Protein AF-R6HSV7-F1 (afdb_monomer_lite)

Secondary structure (DSSP, 8-state):
-HHHHHHHHHHHSHHHHHHTTTEEE--HHHHHHHHHS-EEEETTEEEEHHHHHHHHH-HHHHHHHHHHHTTSSS--EEE-EETTEE---B---HHHHHHHHHHHHHTTS----HHHHHHHHHHHHHTBHHHHHHHHTT-EEEEEETTEEEEEEHHHHHHHHTS-HHHHHHHHH-TT--EETTEEHHHHHHHHHHHHHHTTHHHHSB--HHHHHHHHHHHTTSSS--TTTTSS-S----GGGG----HHHHHHHHTT--TT--HHHHHHHHHHHHHHH-EE-HHHHHTTT-SHHHHGGG-HHHHTT--SSS-EE-HHHHHHHHHHHHHHTT--EEE--TTSSSTTTTS----EEEEETTEEEEE-TTSSSSSSHHHHHHTTPPPSSEEE--S-HHHHHHHHHHHHHHHHHHHHHTT---TTPPTT-PPPHHHHHHHHHTT-S--SPPPHHHHHHHHHHHHHHS---HHHHHHHHHHHHHHHS-TTTBTTTEEEEEEEESS-SSTT-S-EEEEEEEE-TT-TTT-GGG-EEEEEETTTEEEEE-HHHHHHHHHTTSEEESSTTSPPPTT--SSSS---

Structure (mmCIF, N/CA/C/O backbone):
data_AF-R6HSV7-F1
#
_entry.id   AF-R6HSV7-F1
#
loop_
_atom_site.group_PDB
_atom_site.id
_atom_site.type_symbol
_atom_site.label_atom_id
_atom_site.label_alt_id
_atom_site.label_comp_id
_atom_site.label_asym_id
_atom_site.label_entity_id
_atom_site.label_seq_id
_atom_site.pdbx_PDB_ins_code
_atom_site.Cartn_x
_atom_site.Cartn_y
_atom_site.Cartn_z
_atom_site.occupancy
_atom_site.B_iso_or_equiv
_atom_site.auth_seq_id
_atom_site.auth_comp_id
_atom_site.auth_asym_id
_atom_site.auth_atom_id
_atom_site.pdbx_PDB_model_num
ATOM 1 N N . MET A 1 1 ? -27.953 37.119 35.041 1.00 53.50 1 MET A N 1
ATOM 2 C CA . MET A 1 1 ? -28.378 37.854 33.824 1.00 53.50 1 MET A CA 1
ATOM 3 C C . MET A 1 1 ? -28.166 36.981 32.595 1.00 53.50 1 MET A C 1
ATOM 5 O O . MET A 1 1 ? -29.060 36.947 31.770 1.00 53.50 1 MET A O 1
ATOM 9 N N . GLU A 1 2 ? -27.063 36.226 32.520 1.00 59.91 2 GLU A N 1
ATOM 10 C CA . GLU A 1 2 ? -26.815 35.241 31.452 1.00 59.91 2 GLU A CA 1
ATOM 11 C C . GLU A 1 2 ? -27.769 34.031 31.477 1.00 59.91 2 GLU A C 1
ATOM 13 O O . GLU A 1 2 ? -28.268 33.665 30.421 1.00 59.91 2 GLU A O 1
ATOM 18 N N . ASP A 1 3 ? -28.125 33.481 32.648 1.00 61.03 3 ASP A N 1
ATOM 19 C CA . ASP A 1 3 ? -29.081 32.350 32.734 1.00 61.03 3 ASP A CA 1
ATOM 20 C C . ASP A 1 3 ? -30.449 32.680 32.108 1.00 61.03 3 ASP A C 1
ATOM 22 O O . ASP A 1 3 ? -31.030 31.881 31.379 1.00 61.03 3 ASP A O 1
ATOM 26 N N . LEU A 1 4 ? -30.913 33.920 32.310 1.00 60.91 4 LEU A N 1
ATOM 27 C CA . LEU A 1 4 ? -32.147 34.451 31.719 1.00 60.91 4 LEU A CA 1
ATOM 28 C C . LEU A 1 4 ? -32.065 34.592 30.189 1.00 60.91 4 LEU A C 1
ATOM 30 O O . LEU A 1 4 ? -33.101 34.586 29.534 1.00 60.91 4 LEU A O 1
ATOM 34 N N . ILE A 1 5 ? -30.864 34.736 29.620 1.00 76.12 5 ILE A N 1
ATOM 35 C CA . ILE A 1 5 ? -30.644 34.827 28.168 1.00 76.12 5 ILE A CA 1
ATOM 36 C C . ILE A 1 5 ? -30.623 33.422 27.554 1.00 76.12 5 ILE A C 1
ATOM 38 O O . ILE A 1 5 ? -31.232 33.208 26.511 1.00 76.12 5 ILE A O 1
ATOM 42 N N . ILE A 1 6 ? -30.004 32.448 28.230 1.00 82.94 6 ILE A N 1
ATOM 43 C CA . ILE A 1 6 ? -29.963 31.050 27.775 1.00 82.94 6 ILE A CA 1
ATOM 44 C C . ILE A 1 6 ? -31.374 30.453 27.723 1.00 82.94 6 ILE A C 1
ATOM 46 O O . ILE A 1 6 ? -31.746 29.860 26.712 1.00 82.94 6 ILE A O 1
ATOM 50 N N . GLU A 1 7 ? -32.183 30.638 28.771 1.00 83.25 7 GLU A N 1
ATOM 51 C CA . GLU A 1 7 ? -33.571 30.153 28.788 1.00 83.25 7 GLU A CA 1
ATOM 52 C C . GLU A 1 7 ? -34.409 30.782 27.663 1.00 83.25 7 GLU A C 1
ATOM 54 O O . GLU A 1 7 ? -35.127 30.072 26.956 1.00 83.25 7 GLU A O 1
ATOM 59 N N . GLN A 1 8 ? -34.255 32.091 27.428 1.00 84.75 8 GLN A N 1
ATOM 60 C CA . GLN A 1 8 ? -34.933 32.799 26.337 1.00 84.75 8 GLN A CA 1
ATOM 61 C C . GLN A 1 8 ? -34.505 32.298 24.955 1.00 84.75 8 GLN A C 1
ATOM 63 O O . GLN A 1 8 ? -35.352 32.121 24.078 1.00 84.75 8 GLN A O 1
ATOM 68 N N . ASP A 1 9 ? -33.213 32.042 24.746 1.00 85.25 9 ASP A N 1
ATOM 69 C CA . ASP A 1 9 ? -32.711 31.513 23.479 1.00 85.25 9 ASP A CA 1
ATOM 70 C C . ASP A 1 9 ? -33.193 30.075 23.236 1.00 85.25 9 ASP A C 1
ATOM 72 O O . ASP A 1 9 ? -33.617 29.744 22.127 1.00 85.25 9 ASP A O 1
ATOM 76 N N . ILE A 1 10 ? -33.224 29.228 24.268 1.00 87.56 10 ILE A N 1
ATOM 77 C CA . ILE A 1 10 ? -33.772 27.866 24.175 1.00 87.56 10 ILE A CA 1
ATOM 78 C C . ILE A 1 10 ? -35.279 27.893 23.867 1.00 87.56 10 ILE A C 1
ATOM 80 O O . ILE A 1 10 ? -35.779 27.070 23.096 1.00 87.56 10 ILE A O 1
ATOM 84 N N . GLU A 1 11 ? -36.033 28.833 24.442 1.00 87.12 11 GLU A N 1
ATOM 85 C CA . GLU A 1 11 ? -37.448 29.020 24.108 1.00 87.12 11 GLU A CA 1
ATOM 86 C C . GLU A 1 11 ? -37.657 29.516 22.677 1.00 87.12 11 GLU A C 1
ATOM 88 O O . GLU A 1 11 ? -38.576 29.052 21.997 1.00 87.12 11 GLU A O 1
ATOM 93 N N . LYS A 1 12 ? -36.787 30.416 22.213 1.00 89.38 12 LYS A N 1
ATOM 94 C CA . LYS A 1 12 ? -36.834 31.003 20.873 1.00 89.38 12 LYS A CA 1
ATOM 95 C C . LYS A 1 12 ? -36.460 30.010 19.770 1.00 89.38 12 LYS A C 1
ATOM 97 O O . LYS A 1 12 ? -37.025 30.095 18.679 1.00 89.38 12 LYS A O 1
ATOM 102 N N . TYR A 1 13 ? -35.547 29.074 20.035 1.00 89.62 13 TYR A N 1
ATOM 103 C CA . TYR A 1 13 ? -35.065 28.088 19.063 1.00 89.62 13 TYR A CA 1
ATOM 104 C C . TYR A 1 13 ? -35.378 26.651 19.528 1.00 89.62 13 TYR A C 1
ATOM 106 O O . TYR A 1 13 ? -34.577 26.035 20.231 1.00 89.62 13 TYR A O 1
ATOM 114 N N . PRO A 1 14 ? -36.515 26.056 19.108 1.00 86.44 14 PRO A N 1
ATOM 115 C CA . PRO A 1 14 ? -37.010 24.786 19.652 1.00 86.44 14 PRO A CA 1
ATOM 116 C C . PRO A 1 14 ? -36.047 23.598 19.558 1.00 86.44 14 PRO A C 1
ATOM 118 O O . PRO A 1 14 ? -36.074 22.727 20.420 1.00 86.44 14 PRO A O 1
ATOM 121 N N . TYR A 1 15 ? -35.177 23.552 18.546 1.00 90.56 15 TYR A N 1
ATOM 122 C CA . TYR A 1 15 ? -34.198 22.470 18.402 1.00 90.56 15 TYR A CA 1
ATOM 123 C C . TYR A 1 15 ? -33.124 22.493 19.512 1.00 90.56 15 TYR A C 1
ATOM 125 O O . TYR A 1 15 ? -32.584 21.445 19.865 1.00 90.56 15 TYR A O 1
ATOM 133 N N . LEU A 1 16 ? -32.864 23.657 20.128 1.00 91.69 16 LEU A N 1
ATOM 134 C CA . LEU A 1 16 ? -31.982 23.769 21.292 1.00 91.69 16 LEU A CA 1
ATOM 135 C C . LEU A 1 16 ? -32.571 23.066 22.524 1.00 91.69 16 LEU A C 1
ATOM 137 O O . LEU A 1 16 ? -31.808 22.588 23.356 1.00 91.69 16 LEU A O 1
ATOM 141 N N . LYS A 1 17 ? -33.904 22.923 22.628 1.00 90.44 17 LYS A N 1
ATOM 142 C CA . LYS A 1 17 ? -34.543 22.125 23.696 1.00 90.44 17 LYS A CA 1
ATOM 143 C C . LYS A 1 17 ? -34.211 20.643 23.577 1.00 90.44 17 LYS A C 1
ATOM 145 O O . LYS A 1 17 ? -34.032 19.972 24.588 1.00 90.44 17 LYS A O 1
ATOM 150 N N . GLU A 1 18 ? -34.121 20.137 22.350 1.00 90.00 18 GLU A N 1
ATOM 151 C CA . GLU A 1 18 ? -33.709 18.756 22.100 1.00 90.00 18 GLU A CA 1
ATOM 152 C C . GLU A 1 18 ? -32.220 18.566 22.408 1.00 90.00 18 GLU A C 1
ATOM 154 O O . GLU A 1 18 ? -31.864 17.623 23.110 1.00 90.00 18 GLU A O 1
ATOM 159 N N . LEU A 1 19 ? -31.366 19.511 21.996 1.00 91.75 19 LEU A N 1
ATOM 160 C CA . LEU A 1 19 ? -29.938 19.515 22.345 1.00 91.75 19 LEU A CA 1
ATOM 161 C C . LEU A 1 19 ? -29.702 19.604 23.857 1.00 91.75 19 LEU A C 1
ATOM 163 O O . LEU A 1 19 ? -28.811 18.937 24.380 1.00 91.75 19 LEU A O 1
ATOM 167 N N . ALA A 1 20 ? -30.520 20.376 24.576 1.00 92.19 20 ALA A N 1
ATOM 168 C CA . ALA A 1 20 ? -30.428 20.522 26.025 1.00 92.19 20 ALA A CA 1
ATOM 169 C C . ALA A 1 20 ? -30.616 19.192 26.770 1.00 92.19 20 ALA A C 1
ATOM 171 O O . ALA A 1 20 ? -30.255 19.104 27.932 1.00 92.19 20 ALA A O 1
ATOM 172 N N . LYS A 1 21 ? -31.128 18.125 26.140 1.00 92.31 21 LYS A N 1
ATOM 173 C CA . LYS A 1 21 ? -31.217 16.804 26.787 1.00 92.31 21 LYS A CA 1
ATOM 174 C C . LYS A 1 21 ? -29.846 16.201 27.097 1.00 92.31 21 LYS A C 1
ATOM 176 O O . LYS A 1 21 ? -29.739 15.421 28.040 1.00 92.31 21 LYS A O 1
ATOM 181 N N . TYR A 1 22 ? -28.821 16.557 26.324 1.00 94.00 22 TYR A N 1
ATOM 182 C CA . TYR A 1 22 ? -27.462 16.018 26.439 1.00 94.00 22 TYR A CA 1
ATOM 183 C C . TYR A 1 22 ? -26.358 17.088 26.456 1.00 94.00 22 TYR A C 1
ATOM 185 O O . TYR A 1 22 ? -25.169 16.767 26.552 1.00 94.00 22 TYR A O 1
ATOM 193 N N . THR A 1 23 ? -26.750 18.361 26.412 1.00 95.88 23 THR A N 1
ATOM 194 C CA . THR A 1 23 ? -25.847 19.510 26.382 1.00 95.88 23 THR A CA 1
ATOM 195 C C . THR A 1 23 ? -26.158 20.475 27.516 1.00 95.88 23 THR A C 1
ATOM 197 O O . THR A 1 23 ? -27.286 20.942 27.658 1.00 95.88 23 THR A O 1
ATOM 200 N N . ILE A 1 24 ? -25.132 20.840 28.282 1.00 96.12 24 ILE A N 1
ATOM 201 C CA . ILE A 1 24 ? -25.186 21.974 29.203 1.00 96.12 24 ILE A CA 1
ATOM 202 C C . ILE A 1 24 ? -24.847 23.240 28.413 1.00 96.12 24 ILE A C 1
ATOM 204 O O . ILE A 1 24 ? -23.731 23.392 27.906 1.00 96.12 24 ILE A O 1
ATOM 208 N N . PHE A 1 25 ? -25.812 24.153 28.328 1.00 94.94 25 PHE A N 1
ATOM 209 C CA . PHE A 1 25 ? -25.592 25.496 27.804 1.00 94.94 25 PHE A CA 1
ATOM 210 C C . PHE A 1 25 ? -25.081 26.415 28.918 1.00 94.94 25 PHE A C 1
ATOM 212 O O . PHE A 1 25 ? -25.680 26.493 29.987 1.00 94.94 25 PHE A O 1
ATOM 219 N N . THR A 1 26 ? -23.964 27.091 28.664 1.00 93.62 26 THR A N 1
ATOM 220 C CA . THR A 1 26 ? -23.301 28.034 29.578 1.00 93.62 26 THR A CA 1
ATOM 221 C C . THR A 1 26 ? -22.812 29.264 28.801 1.00 93.62 26 THR A C 1
ATOM 223 O O . THR A 1 26 ? -23.027 29.372 27.590 1.00 93.62 26 THR A O 1
ATOM 226 N N . SER A 1 27 ? -22.174 30.223 29.469 1.00 92.31 27 SER A N 1
ATOM 227 C CA . SER A 1 27 ? -21.660 31.427 28.814 1.00 92.31 27 SER A CA 1
ATOM 228 C C . SER A 1 27 ? -20.422 31.146 27.957 1.00 92.31 27 SER A C 1
ATOM 230 O O . SER A 1 27 ? -19.683 30.175 28.157 1.00 92.31 27 SER A O 1
ATOM 232 N N . LYS A 1 28 ? -20.162 32.021 26.979 1.00 92.75 28 LYS A N 1
ATOM 233 C CA . LYS A 1 28 ? -18.981 31.911 26.110 1.00 92.75 28 LYS A CA 1
ATOM 234 C C . LYS A 1 28 ? -17.679 31.914 26.916 1.00 92.75 28 LYS A C 1
ATOM 236 O O . LYS A 1 28 ? -16.806 31.088 26.659 1.00 92.75 28 LYS A O 1
ATOM 241 N N . GLU A 1 29 ? -17.571 32.808 27.897 1.00 92.38 29 GLU A N 1
ATOM 242 C CA . GLU A 1 29 ? -16.400 32.903 28.775 1.00 92.38 29 GLU A CA 1
ATOM 243 C C . GLU A 1 29 ? -16.167 31.606 29.552 1.00 92.38 29 GLU A C 1
ATOM 245 O O . GLU A 1 29 ? -15.028 31.194 29.772 1.00 92.38 29 GLU A O 1
ATOM 250 N N . ASP A 1 30 ? -17.246 30.944 29.963 1.00 92.38 30 ASP A N 1
ATOM 251 C CA . ASP A 1 30 ? -17.173 29.703 30.714 1.00 92.38 30 ASP A CA 1
ATOM 252 C C . ASP A 1 30 ? -16.649 28.539 29.860 1.00 92.38 30 ASP A C 1
ATOM 254 O O . ASP A 1 30 ? -15.728 27.826 30.265 1.00 92.38 30 ASP A O 1
ATOM 258 N N . VAL A 1 31 ? -17.136 28.402 28.624 1.00 94.25 31 VAL A N 1
ATOM 259 C CA . VAL A 1 31 ? -16.593 27.421 27.669 1.00 94.25 31 VAL A CA 1
ATOM 260 C C . VAL A 1 31 ? -15.129 27.715 27.335 1.00 94.25 31 VAL A C 1
ATOM 262 O O . VAL A 1 31 ? -14.319 26.791 27.235 1.00 94.25 31 VAL A O 1
ATOM 265 N N . GLU A 1 32 ? -14.757 28.985 27.178 1.00 92.75 32 GLU A N 1
ATOM 266 C CA . GLU A 1 32 ? -13.365 29.374 26.936 1.00 92.75 32 GLU A CA 1
ATOM 267 C C . GLU A 1 32 ? -12.457 29.016 28.119 1.00 92.75 32 GLU A C 1
ATOM 269 O O . GLU A 1 32 ? -11.356 28.513 27.891 1.00 92.75 32 GLU A O 1
ATOM 274 N N . LYS A 1 33 ? -12.920 29.155 29.370 1.00 93.12 33 LYS A N 1
ATOM 275 C CA . LYS A 1 33 ? -12.191 28.669 30.558 1.00 93.12 33 LYS A CA 1
ATOM 276 C C . LYS A 1 33 ? -11.998 27.157 30.525 1.00 93.12 33 LYS A C 1
ATOM 278 O O . LYS A 1 33 ? -10.885 26.683 30.745 1.00 93.12 33 LYS A O 1
ATOM 283 N N . LEU A 1 34 ? -13.043 26.398 30.187 1.00 94.06 34 LEU A N 1
ATOM 284 C CA . LEU A 1 34 ? -12.943 24.942 30.049 1.00 94.06 34 LEU A CA 1
ATOM 285 C C . LEU A 1 34 ? -11.940 24.543 28.957 1.00 94.06 34 LEU A C 1
ATOM 287 O O . LEU A 1 34 ? -11.192 23.584 29.135 1.00 94.06 34 LEU A O 1
ATOM 291 N N . LYS A 1 35 ? -11.887 25.272 27.837 1.00 90.56 35 LYS A N 1
ATOM 292 C CA . LYS A 1 35 ? -11.000 24.947 26.708 1.00 90.56 35 LYS A CA 1
ATOM 293 C C . LYS A 1 35 ? -9.568 25.439 26.867 1.00 90.56 35 LYS A C 1
ATOM 295 O O . LYS A 1 35 ? -8.675 24.782 26.335 1.00 90.56 35 LYS A O 1
ATOM 300 N N . ASN A 1 36 ? -9.345 26.571 27.524 1.00 90.69 36 ASN A N 1
ATOM 301 C CA . ASN A 1 36 ? -8.036 27.225 27.589 1.00 90.69 36 ASN A CA 1
ATOM 302 C C . ASN A 1 36 ? -7.332 27.039 28.939 1.00 90.69 36 ASN A C 1
ATOM 304 O O . ASN A 1 36 ? -6.160 27.386 29.048 1.00 90.69 36 ASN A O 1
ATOM 308 N N . GLY A 1 37 ? -8.026 26.501 29.947 1.00 88.12 37 GLY A N 1
ATOM 309 C CA . GLY A 1 37 ? -7.439 26.158 31.241 1.00 88.12 37 GLY A CA 1
ATOM 310 C C . GLY A 1 37 ? -6.488 24.960 31.191 1.00 88.12 37 GLY A C 1
ATOM 311 O O . GLY A 1 37 ? -6.229 24.391 30.125 1.00 88.12 37 GLY A O 1
ATOM 312 N N . ASP A 1 38 ? -5.991 24.572 32.368 1.00 93.62 38 ASP A N 1
ATOM 313 C CA . ASP A 1 38 ? -5.050 23.461 32.527 1.00 93.62 38 ASP A CA 1
ATOM 314 C C . ASP A 1 38 ? -5.614 22.150 31.973 1.00 93.62 38 ASP A C 1
ATOM 316 O O . ASP A 1 38 ? -6.802 21.829 32.124 1.00 93.62 38 ASP A O 1
ATOM 320 N N . LYS A 1 39 ? -4.734 21.371 31.339 1.00 95.06 39 LYS A N 1
ATOM 321 C CA . LYS A 1 39 ? -5.086 20.106 30.696 1.00 95.06 39 LYS A CA 1
ATOM 322 C C . LYS A 1 39 ? -4.161 18.990 31.124 1.00 95.06 39 LYS A C 1
ATOM 324 O O . LYS A 1 39 ? -2.976 19.204 31.364 1.00 95.06 39 LYS A O 1
ATOM 329 N N . ILE A 1 40 ? -4.712 17.790 31.116 1.00 94.81 40 ILE A N 1
ATOM 330 C CA . ILE A 1 40 ? -3.980 16.541 31.258 1.00 94.81 40 ILE A CA 1
ATOM 331 C C . ILE A 1 40 ? -4.047 15.766 29.942 1.00 94.81 40 ILE A C 1
ATOM 333 O O . ILE A 1 40 ? -5.093 15.733 29.297 1.00 94.81 40 ILE A O 1
ATOM 337 N N . ASN A 1 41 ? -2.938 15.156 29.525 1.00 93.06 41 ASN A N 1
ATOM 338 C CA . ASN A 1 41 ? -2.919 14.297 28.346 1.00 93.06 41 ASN A CA 1
ATOM 339 C C . ASN A 1 41 ? -3.222 12.847 28.748 1.00 93.06 41 ASN A C 1
ATOM 341 O O . ASN A 1 41 ? -2.482 12.270 29.541 1.00 93.06 41 ASN A O 1
ATOM 345 N N . ILE A 1 42 ? -4.296 12.276 28.204 1.00 90.50 42 ILE A N 1
ATOM 346 C CA . ILE A 1 42 ? -4.676 10.869 28.372 1.00 90.50 42 ILE A CA 1
ATOM 347 C C . ILE A 1 42 ? -4.908 10.283 26.988 1.00 90.50 42 ILE A C 1
ATOM 349 O O . ILE A 1 42 ? -5.728 10.805 26.238 1.00 90.50 42 ILE A O 1
ATOM 353 N N . ASP A 1 43 ? -4.190 9.213 26.645 1.00 83.25 43 ASP A N 1
ATOM 354 C CA . ASP A 1 43 ? -4.343 8.501 25.370 1.00 83.25 43 ASP A CA 1
ATOM 355 C C . ASP A 1 43 ? -4.320 9.453 24.143 1.00 83.25 43 ASP A C 1
ATOM 357 O O . ASP A 1 43 ? -5.120 9.333 23.217 1.00 83.25 43 ASP A O 1
ATOM 361 N N . ASN A 1 44 ? -3.391 10.426 24.144 1.00 85.38 44 ASN A N 1
ATOM 362 C CA . ASN A 1 44 ? -3.231 11.501 23.148 1.00 85.38 44 ASN A CA 1
ATOM 363 C C . ASN A 1 44 ? -4.374 12.534 23.073 1.00 85.38 44 ASN A C 1
ATOM 365 O O . ASN A 1 44 ? -4.410 13.344 22.145 1.00 85.38 44 ASN A O 1
ATOM 369 N N . GLN A 1 45 ? -5.275 12.567 24.054 1.00 90.69 45 GLN A N 1
ATOM 370 C CA . GLN A 1 45 ? -6.304 13.597 24.187 1.00 90.69 45 GLN A CA 1
ATOM 371 C C . GLN A 1 45 ? -5.966 14.560 25.326 1.00 90.69 45 GLN A C 1
ATOM 373 O O . GLN A 1 45 ? -5.681 14.144 26.445 1.00 90.69 45 GLN A O 1
ATOM 378 N N . ASN A 1 46 ? -6.024 15.867 25.053 1.00 93.69 46 ASN A N 1
ATOM 379 C CA . ASN A 1 46 ? -5.842 16.898 26.075 1.00 93.69 46 ASN A CA 1
ATOM 380 C C . ASN A 1 46 ? -7.182 17.188 26.762 1.00 93.69 46 ASN A C 1
ATOM 382 O O . ASN A 1 46 ? -8.031 17.887 26.206 1.00 93.69 46 ASN A O 1
ATOM 386 N N . VAL A 1 47 ? -7.347 16.665 27.972 1.00 95.94 47 VAL A N 1
ATOM 387 C CA . VAL A 1 47 ? -8.572 16.736 28.769 1.00 95.94 47 VAL A CA 1
ATOM 388 C C . VAL A 1 47 ? -8.514 17.917 29.731 1.00 95.94 47 VAL A C 1
ATOM 390 O O . VAL A 1 47 ? -7.543 18.086 30.463 1.00 95.94 47 VAL A O 1
ATOM 393 N N . SER A 1 48 ? -9.561 18.739 29.737 1.00 96.44 48 SER A N 1
ATOM 394 C CA . SER A 1 48 ? -9.692 19.902 30.624 1.00 96.44 48 SER A CA 1
ATOM 395 C C . SER A 1 48 ? -9.828 19.491 32.090 1.00 96.44 48 SER A C 1
ATOM 397 O O . SER A 1 48 ? -10.806 18.842 32.459 1.00 96.44 48 SER A O 1
ATOM 399 N N . ILE A 1 49 ? -8.896 19.925 32.942 1.00 95.81 49 ILE A N 1
ATOM 400 C CA . ILE A 1 49 ? -8.940 19.643 34.386 1.00 95.81 49 ILE A CA 1
ATOM 401 C C . ILE A 1 49 ? -10.165 20.306 35.031 1.00 95.81 49 ILE A C 1
ATOM 403 O O . ILE A 1 49 ? -10.807 19.716 35.898 1.00 95.81 49 ILE A O 1
ATOM 407 N N . GLU A 1 50 ? -10.525 21.512 34.589 1.00 95.75 50 GLU A N 1
ATOM 408 C CA . GLU A 1 50 ? -11.691 22.239 35.104 1.00 95.75 50 GLU A CA 1
ATOM 409 C C . GLU A 1 50 ? -13.004 21.512 34.781 1.00 95.75 50 GLU A C 1
ATOM 411 O O . GLU A 1 50 ? -13.870 21.380 35.644 1.00 95.75 50 GLU A O 1
ATOM 416 N N . PHE A 1 51 ? -13.136 20.960 33.572 1.00 96.62 51 PHE A N 1
ATOM 417 C CA . PHE A 1 51 ? -14.298 20.148 33.205 1.00 96.62 51 PHE A CA 1
ATOM 418 C C . PHE A 1 51 ? -14.453 18.921 34.118 1.00 96.62 51 PHE A C 1
ATOM 420 O O . PHE A 1 51 ? -15.547 18.647 34.612 1.00 96.62 51 PHE A O 1
ATOM 427 N N . LEU A 1 52 ? -13.350 18.217 34.390 1.00 96.88 52 LEU A N 1
ATOM 428 C CA . LEU A 1 52 ? -13.342 17.044 35.268 1.00 96.88 52 LEU A CA 1
ATOM 429 C C . LEU A 1 52 ? -13.707 17.405 36.713 1.00 96.88 52 LEU A C 1
ATOM 431 O O . LEU A 1 52 ? -14.490 16.696 37.343 1.00 96.88 52 LEU A O 1
ATOM 435 N N . LYS A 1 53 ? -13.195 18.531 37.227 1.00 95.19 53 LYS A N 1
ATOM 436 C CA . LYS A 1 53 ? -13.566 19.044 38.554 1.00 95.19 53 LYS A CA 1
ATOM 437 C C . LYS A 1 53 ? -15.064 19.322 38.641 1.00 95.19 53 LYS A C 1
ATOM 439 O O . LYS A 1 53 ? -15.691 18.915 39.614 1.00 95.19 53 LYS A O 1
ATOM 444 N N . ARG A 1 54 ? -15.650 19.939 37.609 1.00 95.88 54 ARG A N 1
ATOM 445 C CA . ARG A 1 54 ? -17.090 20.234 37.565 1.00 95.88 54 ARG A CA 1
ATOM 446 C C . ARG A 1 54 ? -17.962 18.994 37.558 1.00 95.88 54 ARG A C 1
ATOM 448 O O . ARG A 1 54 ? -18.962 18.978 38.264 1.00 95.88 54 ARG A O 1
ATOM 455 N N . ILE A 1 55 ? -17.565 17.940 36.846 1.00 97.19 55 ILE A N 1
ATOM 456 C CA . ILE A 1 55 ? -18.265 16.646 36.911 1.00 97.19 55 ILE A CA 1
ATOM 457 C C . ILE A 1 55 ? -18.385 16.146 38.356 1.00 97.19 55 ILE A C 1
ATOM 459 O O . ILE A 1 55 ? -19.405 15.568 38.721 1.00 97.19 55 ILE A O 1
ATOM 463 N N . LEU A 1 56 ? -17.363 16.362 39.187 1.00 96.94 56 LEU A N 1
ATOM 464 C CA . LEU A 1 56 ? -17.352 15.873 40.563 1.00 96.94 56 LEU A CA 1
ATOM 465 C C . LEU A 1 56 ? -17.982 16.853 41.558 1.00 96.94 56 LEU A C 1
ATOM 467 O O . LEU A 1 56 ? -18.635 16.408 42.499 1.00 96.94 56 LEU A O 1
ATOM 471 N N . ASN A 1 57 ? -17.831 18.166 41.372 1.00 95.75 57 ASN A N 1
ATOM 472 C CA . ASN A 1 57 ? -18.229 19.165 42.371 1.00 95.75 57 ASN A CA 1
ATOM 473 C C . ASN A 1 57 ? -19.529 19.928 42.051 1.00 95.75 57 ASN A C 1
ATOM 475 O O . ASN A 1 57 ? -20.077 20.566 42.946 1.00 95.75 57 ASN A O 1
ATOM 479 N N . ASN A 1 58 ? -20.054 19.841 40.824 1.00 96.56 58 ASN A N 1
ATOM 480 C CA . ASN A 1 58 ? -21.269 20.534 40.401 1.00 96.56 58 ASN A CA 1
ATOM 481 C C . ASN A 1 58 ? -22.400 19.533 40.116 1.00 96.56 58 ASN A C 1
ATOM 483 O O . ASN A 1 58 ? -22.250 18.628 39.298 1.00 96.56 58 ASN A O 1
ATOM 487 N N . ASP A 1 59 ? -23.544 19.718 40.779 1.00 96.62 59 ASP A N 1
ATOM 488 C CA . ASP A 1 59 ? -24.691 18.804 40.703 1.00 96.62 59 ASP A CA 1
ATOM 489 C C . ASP A 1 59 ? -25.230 18.648 39.277 1.00 96.62 59 ASP A C 1
ATOM 491 O O . ASP A 1 59 ? -25.498 17.531 38.841 1.00 96.62 59 ASP A O 1
ATOM 495 N N . LEU A 1 60 ? -25.331 19.745 38.519 1.00 95.69 60 LEU A N 1
ATOM 496 C CA . LEU A 1 60 ? -25.825 19.713 37.143 1.00 95.69 60 LEU A CA 1
ATOM 497 C C . LEU A 1 60 ? -24.886 18.904 36.240 1.00 95.69 60 LEU A C 1
ATOM 499 O O . LEU A 1 60 ? -25.337 18.033 35.502 1.00 95.69 60 LEU A O 1
ATOM 503 N N . TYR A 1 61 ? -23.578 19.155 36.325 1.00 97.62 61 TYR A N 1
ATOM 504 C CA . TYR A 1 61 ? -22.584 18.418 35.540 1.00 97.62 61 TYR A CA 1
ATOM 505 C C . TYR A 1 61 ? -22.559 16.936 35.914 1.00 97.62 61 TYR A C 1
ATOM 507 O O . TYR A 1 61 ? -22.488 16.087 35.026 1.00 97.62 61 TYR A O 1
ATOM 515 N N . PHE A 1 62 ? -22.645 16.623 37.210 1.00 98.12 62 PHE A N 1
ATOM 516 C CA . PHE A 1 62 ? -22.686 15.245 37.682 1.00 98.12 62 PHE A CA 1
ATOM 517 C C . PHE A 1 62 ? -23.907 14.492 37.144 1.00 98.12 62 PHE A C 1
ATOM 519 O O . PHE A 1 62 ? -23.761 13.363 36.687 1.00 98.12 62 PHE A O 1
ATOM 526 N N . GLU A 1 63 ? -25.095 15.101 37.146 1.00 97.25 63 GLU A N 1
ATOM 527 C CA . GLU A 1 63 ? -26.316 14.455 36.648 1.00 97.25 63 GLU A CA 1
ATOM 528 C C . GLU A 1 63 ? -26.259 14.166 35.141 1.00 97.25 63 GLU A C 1
ATOM 530 O O . GLU A 1 63 ? -26.650 13.081 34.707 1.00 97.25 63 GLU A O 1
ATOM 535 N N . TYR A 1 64 ? -25.725 15.087 34.329 1.00 97.94 64 TYR A N 1
ATOM 536 C CA . TYR A 1 64 ? -25.511 14.824 32.899 1.00 97.94 64 TYR A CA 1
ATOM 537 C C . TYR A 1 64 ? -24.457 13.741 32.675 1.00 97.94 64 TYR A C 1
ATOM 539 O O . TYR A 1 64 ? -24.677 12.832 31.874 1.00 97.94 64 TYR A O 1
ATOM 547 N N . ALA A 1 65 ? -23.342 13.795 33.408 1.00 97.88 65 ALA A N 1
ATOM 548 C CA . ALA A 1 65 ? -22.324 12.756 33.345 1.00 97.88 65 ALA A CA 1
ATOM 549 C C . ALA A 1 65 ? -22.909 11.393 33.738 1.00 97.88 65 ALA A C 1
ATOM 551 O O . ALA A 1 65 ? -22.687 10.412 33.041 1.00 97.88 65 ALA A O 1
ATOM 552 N N . LEU A 1 66 ? -23.716 11.320 34.797 1.00 97.44 66 LEU A N 1
ATOM 553 C CA . LEU A 1 66 ? -24.324 10.074 35.252 1.00 97.44 66 LEU A CA 1
ATOM 554 C C . LEU A 1 66 ? -25.294 9.492 34.217 1.00 97.44 66 LEU A C 1
ATOM 556 O O . LEU A 1 66 ? -25.231 8.294 33.953 1.00 97.44 66 LEU A O 1
ATOM 560 N N . LYS A 1 67 ? -26.148 10.325 33.609 1.00 96.88 67 LYS A N 1
ATOM 561 C CA . LYS A 1 67 ? -27.032 9.911 32.506 1.00 96.88 67 LYS A CA 1
ATOM 562 C C . LYS A 1 67 ? -26.235 9.382 31.320 1.00 96.88 67 LYS A C 1
ATOM 564 O O . LYS A 1 67 ? -26.552 8.324 30.790 1.00 96.88 67 LYS A O 1
ATOM 569 N N . TYR A 1 68 ? -25.173 10.088 30.933 1.00 97.38 68 TYR A N 1
ATOM 570 C CA . TYR A 1 68 ? -24.305 9.659 29.839 1.00 97.38 68 TYR A CA 1
ATOM 571 C C . TYR A 1 68 ? -23.655 8.310 30.147 1.00 97.38 68 TYR A C 1
ATOM 573 O O . TYR A 1 68 ? -23.725 7.382 29.345 1.00 97.38 68 TYR A O 1
ATOM 581 N N . PHE A 1 69 ? -23.095 8.159 31.345 1.00 96.69 69 PHE A N 1
ATOM 582 C CA . PHE A 1 69 ? -22.429 6.935 31.774 1.00 96.69 69 PHE A CA 1
ATOM 583 C C . PHE A 1 69 ? -23.369 5.729 31.877 1.00 96.69 69 PHE A C 1
ATOM 585 O O . PHE A 1 69 ? -22.937 4.620 31.586 1.00 96.69 69 PHE A O 1
ATOM 592 N N . LYS A 1 70 ? -24.641 5.943 32.228 1.00 93.50 70 LYS A N 1
ATOM 593 C CA . LYS A 1 70 ? -25.684 4.905 32.238 1.00 93.50 70 LYS A CA 1
ATOM 594 C C . LYS A 1 70 ? -26.276 4.586 30.863 1.00 93.50 70 LYS A C 1
ATOM 596 O O . LYS A 1 70 ? -27.066 3.658 30.760 1.00 93.50 70 LYS A O 1
ATOM 601 N N . GLY A 1 71 ? -25.937 5.361 29.832 1.00 91.31 71 GLY A N 1
ATOM 602 C CA . GLY A 1 71 ? -26.518 5.213 28.496 1.00 91.31 71 GLY A CA 1
ATOM 603 C C . GLY A 1 71 ? -27.898 5.859 28.325 1.00 91.31 71 GLY A C 1
ATOM 604 O O . GLY A 1 71 ? -28.512 5.689 27.277 1.00 91.31 71 GLY A O 1
ATOM 605 N N . ASP A 1 72 ? -28.374 6.647 29.298 1.00 93.81 72 ASP A N 1
ATOM 606 C CA . ASP A 1 72 ? -29.640 7.395 29.190 1.00 93.81 72 ASP A CA 1
ATOM 607 C C . ASP A 1 72 ? -29.564 8.488 28.104 1.00 93.81 72 ASP A C 1
ATOM 609 O O . ASP A 1 72 ? -30.576 8.895 27.532 1.00 93.81 72 ASP A O 1
ATOM 613 N N . ILE A 1 73 ? -28.351 8.981 27.835 1.00 94.44 73 ILE A N 1
ATOM 614 C CA . ILE A 1 73 ? -28.013 9.890 26.735 1.00 94.44 73 ILE A CA 1
ATOM 615 C C . ILE A 1 73 ? -26.744 9.389 26.039 1.00 94.44 73 ILE A C 1
ATOM 617 O O . ILE A 1 73 ? -25.865 8.808 26.672 1.00 94.44 73 ILE A O 1
ATOM 621 N N . ASN A 1 74 ? -26.631 9.633 24.735 1.00 89.94 74 ASN A N 1
ATOM 622 C CA . ASN A 1 74 ? -25.533 9.136 23.896 1.00 89.94 74 ASN A CA 1
ATOM 623 C C . ASN A 1 74 ? -24.258 9.996 23.947 1.00 89.94 74 ASN A C 1
ATOM 625 O O . ASN A 1 74 ? -23.198 9.556 23.513 1.00 89.94 74 ASN A O 1
ATOM 629 N N . THR A 1 75 ? -24.342 11.225 24.452 1.00 93.62 75 THR A N 1
ATOM 630 C CA . THR A 1 75 ? -23.208 12.147 24.568 1.00 93.62 75 THR A CA 1
ATOM 631 C C . THR A 1 75 ? -23.397 13.050 25.781 1.00 93.62 75 THR A C 1
ATOM 633 O O . THR A 1 75 ? -24.516 13.261 26.234 1.00 93.62 75 THR A O 1
ATOM 636 N N . PHE A 1 76 ? -22.308 13.633 26.280 1.00 96.62 76 PHE A N 1
ATOM 637 C CA . PHE A 1 76 ? -22.349 14.715 27.261 1.00 96.62 76 PHE A CA 1
ATOM 638 C C . PHE A 1 76 ? -21.491 15.883 26.777 1.00 96.62 76 PHE A C 1
ATOM 640 O O . PHE A 1 76 ? -20.287 15.725 26.567 1.00 96.62 76 PHE A O 1
ATOM 647 N N . GLN A 1 77 ? -22.118 17.042 26.566 1.00 96.06 77 GLN A N 1
ATOM 648 C CA . GLN A 1 77 ? -21.470 18.207 25.964 1.00 96.06 77 GLN A CA 1
ATOM 649 C C . GLN A 1 77 ? -21.684 19.475 26.790 1.00 96.06 77 GLN A C 1
ATOM 651 O O . GLN A 1 77 ? -22.704 19.640 27.457 1.00 96.06 77 GLN A O 1
ATOM 656 N N . VAL A 1 78 ? -20.728 20.400 26.708 1.00 97.12 78 VAL A N 1
ATOM 657 C CA . VAL A 1 78 ? -20.851 21.760 27.250 1.00 97.12 78 VAL A CA 1
ATOM 658 C C . VAL A 1 78 ? -20.542 22.760 26.144 1.00 97.12 78 VAL A C 1
ATOM 660 O O . VAL A 1 78 ? -19.493 22.667 25.498 1.00 97.12 78 VAL A O 1
ATOM 663 N N . THR A 1 79 ? -21.450 23.707 25.914 1.00 95.94 79 THR A N 1
ATOM 664 C CA . THR A 1 79 ? -21.309 24.743 24.880 1.00 95.94 79 THR A CA 1
ATOM 665 C C . THR A 1 79 ? -22.029 26.038 25.273 1.00 95.94 79 THR A C 1
ATOM 667 O O . THR A 1 79 ? -22.656 26.111 26.326 1.00 95.94 79 THR A O 1
ATOM 670 N N . TYR A 1 80 ? -21.933 27.064 24.431 1.00 94.00 80 TYR A N 1
ATOM 671 C CA . TYR A 1 80 ? -22.685 28.314 24.545 1.00 94.00 80 TYR A CA 1
ATOM 672 C C . TYR A 1 80 ? -23.556 28.527 23.307 1.00 94.00 80 TYR A C 1
ATOM 674 O O . TYR A 1 80 ? -23.287 27.950 22.253 1.00 94.00 80 TYR A O 1
ATOM 682 N N . ILE A 1 81 ? -24.584 29.366 23.426 1.00 92.81 81 ILE A N 1
ATOM 683 C CA . ILE A 1 81 ? -25.459 29.734 22.307 1.00 92.81 81 ILE A CA 1
ATOM 684 C C . ILE A 1 81 ? -24.937 31.028 21.675 1.00 92.81 81 ILE A C 1
ATOM 686 O O . ILE A 1 81 ? -24.608 31.985 22.377 1.00 92.81 81 ILE A O 1
ATOM 690 N N . ILE A 1 82 ? -24.851 31.073 20.346 1.00 90.25 82 ILE A N 1
ATOM 691 C CA . ILE A 1 82 ? -24.513 32.275 19.583 1.00 90.25 82 ILE A CA 1
ATOM 692 C C . ILE A 1 82 ? -25.453 32.416 18.392 1.00 90.25 82 ILE A C 1
ATOM 694 O O . ILE A 1 82 ? -25.480 31.575 17.505 1.00 90.25 82 ILE A O 1
ATOM 698 N N . ASN A 1 83 ? -26.237 33.497 18.369 1.00 86.19 83 ASN A N 1
ATOM 699 C CA . ASN A 1 83 ? -27.180 33.810 17.287 1.00 86.19 83 ASN A CA 1
ATOM 700 C C . ASN A 1 83 ? -28.159 32.671 16.941 1.00 86.19 83 ASN A C 1
ATOM 702 O O . ASN A 1 83 ? -28.579 32.549 15.794 1.00 86.19 83 ASN A O 1
ATOM 706 N N . GLY A 1 84 ? -28.549 31.866 17.934 1.00 84.69 84 GLY A N 1
ATOM 707 C CA . GLY A 1 84 ? -29.404 30.703 17.712 1.00 84.69 84 GLY A CA 1
ATOM 708 C C . GLY A 1 84 ? -28.695 29.524 17.062 1.00 84.69 84 GLY A C 1
ATOM 709 O O . GLY A 1 84 ? -29.363 28.782 16.363 1.00 84.69 84 GLY A O 1
ATOM 710 N N . ASP A 1 85 ? -27.382 29.387 17.270 1.00 88.94 85 ASP A N 1
ATOM 711 C CA . ASP A 1 85 ? -26.565 28.207 16.971 1.00 88.94 85 ASP A CA 1
ATOM 712 C C . ASP A 1 85 ? -25.640 27.870 18.161 1.00 88.94 85 ASP A C 1
ATOM 714 O O . ASP A 1 85 ? -25.570 28.619 19.140 1.00 88.94 85 ASP A O 1
ATOM 718 N N . THR A 1 86 ? -24.939 26.738 18.106 1.00 91.44 86 THR A N 1
ATOM 719 C CA . THR A 1 86 ? -23.964 26.307 19.116 1.00 91.44 86 THR A CA 1
ATOM 720 C C . THR A 1 86 ? -22.569 26.863 18.839 1.00 91.44 86 THR A C 1
ATOM 722 O O . THR A 1 86 ? -22.102 26.913 17.703 1.00 91.44 86 THR A O 1
ATOM 725 N N . GLY A 1 87 ? -21.889 27.290 19.898 1.00 92.19 87 GLY A N 1
ATOM 726 C CA . GLY A 1 87 ? -20.512 27.753 19.847 1.00 92.19 87 GLY A CA 1
ATOM 727 C C . GLY A 1 87 ? -19.492 26.615 19.904 1.00 92.19 87 GLY A C 1
ATOM 728 O O . GLY A 1 87 ? -19.711 25.484 19.479 1.00 92.19 87 GLY A O 1
ATOM 729 N N . SER A 1 88 ? -18.324 26.912 20.477 1.00 91.44 88 SER A N 1
ATOM 730 C CA . SER A 1 88 ? -17.330 25.874 20.768 1.00 91.44 88 SER A CA 1
ATOM 731 C C . SER A 1 88 ? -17.875 24.832 21.747 1.00 91.44 88 SER A C 1
ATOM 733 O O . SER A 1 88 ? -18.628 25.164 22.658 1.00 91.44 88 SER A O 1
ATOM 735 N N . LEU A 1 89 ? -17.429 23.588 21.593 1.00 92.94 89 LEU A N 1
ATOM 736 C CA . LEU A 1 89 ? -17.893 22.442 22.372 1.00 92.94 89 LEU A CA 1
ATOM 737 C C . LEU A 1 89 ? -16.763 21.792 23.180 1.00 92.94 89 LEU A C 1
ATOM 739 O O . LEU A 1 89 ? -15.608 21.760 22.742 1.00 92.94 89 LEU A O 1
ATOM 743 N N . VAL A 1 90 ? -17.120 21.287 24.361 1.00 95.62 90 VAL A N 1
ATOM 744 C CA . VAL A 1 90 ? -16.278 20.466 25.242 1.00 95.62 90 VAL A CA 1
ATOM 745 C C . VAL A 1 90 ? -17.017 19.163 25.524 1.00 95.62 90 VAL A C 1
ATOM 747 O O . VAL A 1 90 ? -18.132 19.191 26.038 1.00 95.62 90 VAL A O 1
ATOM 750 N N . HIS A 1 91 ? -16.404 18.034 25.176 1.00 94.75 91 HIS A N 1
ATOM 751 C CA . HIS A 1 91 ? -16.904 16.689 25.456 1.00 94.75 91 HIS A CA 1
ATOM 752 C C . HIS A 1 91 ? -15.732 15.703 25.469 1.00 94.75 91 HIS A C 1
ATOM 754 O O . HIS A 1 91 ? -14.712 15.951 24.825 1.00 94.75 91 HIS A O 1
ATOM 760 N N . TYR A 1 92 ? -15.887 14.592 26.187 1.00 95.31 92 TYR A N 1
ATOM 761 C CA . TYR A 1 92 ? -14.902 13.510 26.253 1.00 95.31 92 TYR A CA 1
ATOM 762 C C . TYR A 1 92 ? -15.619 12.166 26.405 1.00 95.31 92 TYR A C 1
ATOM 764 O O . TYR A 1 92 ? -16.738 12.114 26.918 1.00 95.31 92 TYR A O 1
ATOM 772 N N . LYS A 1 93 ? -14.957 11.084 25.991 1.00 94.62 93 LYS A N 1
ATOM 773 C CA . LYS A 1 93 ? -15.453 9.710 26.148 1.00 94.62 93 LYS A CA 1
ATOM 774 C C . LYS A 1 93 ? -15.417 9.266 27.613 1.00 94.62 93 LYS A C 1
ATOM 776 O O . LYS A 1 93 ? -14.603 9.762 28.400 1.00 94.62 93 LYS A O 1
ATOM 781 N N . LYS A 1 94 ? -16.279 8.314 27.981 1.00 95.62 94 LYS A N 1
ATOM 782 C CA . LYS A 1 94 ? -16.469 7.859 29.371 1.00 95.62 94 LYS A CA 1
ATOM 783 C C . LYS A 1 94 ? -15.169 7.365 30.007 1.00 95.62 94 LYS A C 1
ATOM 785 O O . LYS A 1 94 ? -14.792 7.839 31.080 1.00 95.62 94 LYS A O 1
ATOM 790 N N . ASN A 1 95 ? -14.451 6.469 29.325 1.00 94.00 95 ASN A N 1
ATOM 791 C CA . ASN A 1 95 ? -13.187 5.925 29.823 1.00 94.00 95 ASN A CA 1
ATOM 792 C C . ASN A 1 95 ? -12.131 7.030 30.012 1.00 94.00 95 ASN A C 1
ATOM 794 O O . ASN A 1 95 ? -11.465 7.093 31.045 1.00 94.00 95 ASN A O 1
ATOM 798 N N . THR A 1 96 ? -12.034 7.961 29.058 1.00 95.12 96 THR A N 1
ATOM 799 C CA . THR A 1 96 ? -11.113 9.105 29.126 1.00 95.12 96 THR A CA 1
ATOM 800 C C . THR A 1 96 ? -11.376 9.976 30.354 1.00 95.12 96 THR A C 1
ATOM 802 O O . THR A 1 96 ? -10.427 10.365 31.033 1.00 95.12 96 THR A O 1
ATOM 805 N N . ILE A 1 97 ? -12.646 10.246 30.677 1.00 96.81 97 ILE A N 1
ATOM 806 C CA . ILE A 1 97 ? -13.030 11.011 31.874 1.00 96.81 97 ILE A CA 1
ATOM 807 C C . ILE A 1 97 ? -12.534 10.310 33.144 1.00 96.81 97 ILE A C 1
ATOM 809 O O . ILE A 1 97 ? -11.892 10.950 33.978 1.00 96.81 97 ILE A O 1
ATOM 813 N N . ILE A 1 98 ? -12.792 9.005 33.288 1.00 97.12 98 ILE A N 1
ATOM 814 C CA . ILE A 1 98 ? -12.390 8.259 34.489 1.00 97.12 98 ILE A CA 1
ATOM 815 C C . ILE A 1 98 ? -10.870 8.181 34.612 1.00 97.12 98 ILE A C 1
ATOM 817 O O . ILE A 1 98 ? -10.337 8.572 35.649 1.00 97.12 98 ILE A O 1
ATOM 821 N N . LYS A 1 99 ? -10.165 7.762 33.554 1.00 95.00 99 LYS A N 1
ATOM 822 C CA . LYS A 1 99 ? -8.695 7.686 33.542 1.00 95.00 99 LYS A CA 1
ATOM 823 C C . LYS A 1 99 ? -8.048 9.023 33.890 1.00 95.00 99 LYS A C 1
ATOM 825 O O . LYS A 1 99 ? -7.086 9.060 34.655 1.00 95.00 99 LYS A O 1
ATOM 830 N N . ALA A 1 100 ? -8.576 10.125 33.353 1.00 96.56 100 ALA A N 1
ATOM 831 C CA . ALA A 1 100 ? -8.058 11.455 33.639 1.00 96.56 100 ALA A CA 1
ATOM 832 C C . ALA A 1 100 ? -8.233 11.827 35.117 1.00 96.56 100 ALA A C 1
ATOM 834 O O . ALA A 1 100 ? -7.278 12.279 35.747 1.00 96.56 100 ALA A O 1
ATOM 835 N N . ILE A 1 101 ? -9.419 11.597 35.691 1.00 97.06 101 ILE A N 1
ATOM 836 C CA . ILE A 1 101 ? -9.666 11.854 37.116 1.00 97.06 101 ILE A CA 1
ATOM 837 C C . ILE A 1 101 ? -8.756 10.978 37.984 1.00 97.06 101 ILE A C 1
ATOM 839 O O . ILE A 1 101 ? -8.092 11.497 38.877 1.00 97.06 101 ILE A O 1
ATOM 843 N N . GLU A 1 102 ? -8.672 9.674 37.717 1.00 95.06 102 GLU A N 1
ATOM 844 C CA . GLU A 1 102 ? -7.833 8.750 38.491 1.00 95.06 102 GLU A CA 1
ATOM 845 C C . GLU A 1 102 ? -6.345 9.121 38.421 1.00 95.06 102 GLU A C 1
ATOM 847 O O . GLU A 1 102 ? -5.643 9.083 39.436 1.00 95.06 102 GLU A O 1
ATOM 852 N N . HIS A 1 103 ? -5.861 9.567 37.259 1.00 95.56 103 HIS A N 1
ATOM 853 C CA . HIS A 1 103 ? -4.502 10.085 37.130 1.00 95.56 103 HIS A CA 1
ATOM 854 C C . HIS A 1 103 ? -4.286 11.339 37.988 1.00 95.56 103 HIS A C 1
ATOM 856 O O . HIS A 1 103 ? -3.296 11.433 38.714 1.00 95.56 103 HIS A O 1
ATOM 862 N N . LEU A 1 104 ? -5.209 12.303 37.953 1.00 95.31 104 LEU A N 1
ATOM 863 C CA . LEU A 1 104 ? -5.112 13.524 38.760 1.00 95.31 104 LEU A CA 1
ATOM 864 C C . LEU A 1 104 ? -5.126 13.222 40.267 1.00 95.31 104 LEU A C 1
ATOM 866 O O . LEU A 1 104 ? -4.394 13.860 41.023 1.00 95.31 104 LEU A O 1
ATOM 870 N N . VAL A 1 105 ? -5.920 12.237 40.699 1.00 95.00 105 VAL A N 1
ATOM 871 C CA . VAL A 1 105 ? -5.966 11.790 42.101 1.00 95.00 105 VAL A CA 1
ATOM 872 C C . VAL A 1 105 ? -4.656 11.111 42.491 1.00 95.00 105 VAL A C 1
ATOM 874 O O . VAL A 1 105 ? -4.044 11.473 43.493 1.00 95.00 105 VAL A O 1
ATOM 877 N N . SER A 1 106 ? -4.193 10.145 41.692 1.00 93.88 106 SER A N 1
ATOM 878 C CA . SER A 1 106 ? -2.971 9.381 41.987 1.00 93.88 106 SER A CA 1
ATOM 879 C C . SER A 1 106 ? -1.699 10.236 41.960 1.00 93.88 106 SER A C 1
ATOM 881 O O . SER A 1 106 ? -0.779 9.993 42.737 1.00 93.88 106 SER A O 1
ATOM 883 N N . SER A 1 107 ? -1.661 11.273 41.120 1.00 93.06 107 SER A N 1
ATOM 884 C CA . SER A 1 107 ? -0.564 12.248 41.065 1.00 93.06 107 SER A CA 1
ATOM 885 C C . SER A 1 107 ? -0.652 13.346 42.134 1.00 93.06 107 SER A C 1
ATOM 887 O O . SER A 1 107 ? 0.239 14.191 42.211 1.00 93.06 107 SER A O 1
ATOM 889 N N . GLY A 1 108 ? -1.707 13.361 42.959 1.00 90.06 108 GLY A N 1
ATOM 890 C CA . GLY A 1 108 ? -1.917 14.367 44.003 1.00 90.06 108 GLY A CA 1
ATOM 891 C C . GLY A 1 108 ? -2.286 15.762 43.483 1.00 90.06 108 GLY A C 1
ATOM 892 O O . GLY A 1 108 ? -2.258 16.721 44.251 1.00 90.06 108 GLY A O 1
ATOM 893 N N . GLN A 1 109 ? -2.633 15.897 42.199 1.00 89.56 109 GLN A N 1
ATOM 894 C CA . GLN A 1 109 ? -3.052 17.170 41.599 1.00 89.56 109 GLN A CA 1
ATOM 895 C C . GLN A 1 109 ? -4.476 17.574 42.006 1.00 89.56 109 GLN A C 1
ATOM 897 O O . GLN A 1 109 ? -4.805 18.762 42.010 1.00 89.56 109 GLN A O 1
ATOM 902 N N . ILE A 1 110 ? -5.320 16.601 42.364 1.00 91.25 110 ILE A N 1
ATOM 903 C CA . ILE A 1 110 ? -6.613 16.834 43.015 1.00 91.25 110 ILE A CA 1
ATOM 904 C C . ILE A 1 110 ? -6.746 15.935 44.245 1.00 91.25 110 ILE A C 1
ATOM 906 O O . ILE A 1 110 ? -6.304 14.788 44.243 1.00 91.25 110 ILE A O 1
ATOM 910 N N . ILE A 1 111 ? -7.382 16.455 45.293 1.00 92.31 111 ILE A N 1
ATOM 911 C CA . ILE A 1 111 ? -7.720 15.704 46.504 1.00 92.31 111 ILE A CA 1
ATOM 912 C C . ILE A 1 111 ? -9.238 15.696 46.594 1.00 92.31 111 ILE A C 1
ATOM 914 O O . ILE A 1 111 ? -9.844 16.760 46.700 1.00 92.31 111 ILE A O 1
ATOM 918 N N . LEU A 1 112 ? -9.835 14.507 46.519 1.00 94.38 112 LEU A N 1
ATOM 919 C CA . LEU A 1 112 ? -11.286 14.358 46.539 1.00 94.38 112 LEU A CA 1
ATOM 920 C C . LEU A 1 112 ? -11.803 14.336 47.975 1.00 94.38 112 LEU A C 1
ATOM 922 O O . LEU A 1 112 ? -11.267 13.634 48.835 1.00 94.38 112 LEU A O 1
ATOM 926 N N . ASN A 1 113 ? -12.880 15.073 48.224 1.00 95.38 113 ASN A N 1
ATOM 927 C CA . ASN A 1 113 ? -13.671 14.896 49.434 1.00 95.38 113 ASN A CA 1
ATOM 928 C C . ASN A 1 113 ? -14.560 13.638 49.333 1.00 95.38 113 ASN A C 1
ATOM 930 O O . ASN A 1 113 ? -14.634 12.983 48.293 1.00 95.38 113 ASN A O 1
ATOM 934 N N . GLN A 1 114 ? -15.264 13.297 50.416 1.00 95.88 114 GLN A N 1
ATOM 935 C CA . GLN A 1 114 ? -16.102 12.094 50.457 1.00 95.88 114 GLN A CA 1
ATOM 936 C C . GLN A 1 114 ? -17.186 12.073 49.361 1.00 95.88 114 GLN A C 1
ATOM 938 O O . GLN A 1 114 ? -17.384 11.042 48.723 1.00 95.88 114 GLN A O 1
ATOM 943 N N . VAL A 1 115 ? -17.858 13.201 49.108 1.00 96.06 115 VAL A N 1
ATOM 944 C CA . VAL A 1 115 ? -18.924 13.301 48.096 1.00 96.06 115 VAL A CA 1
ATOM 945 C C . VAL A 1 115 ? -18.351 13.132 46.690 1.00 96.06 115 VAL A C 1
ATOM 947 O O . VAL A 1 115 ? -18.897 12.387 45.879 1.00 96.06 115 VAL A O 1
ATOM 950 N N . GLU A 1 116 ? -17.226 13.782 46.400 1.00 96.75 116 GLU A N 1
ATOM 951 C CA . GLU A 1 116 ? -16.533 13.668 45.113 1.00 96.75 116 GLU A CA 1
ATOM 952 C C . GLU A 1 116 ? -16.026 12.240 44.874 1.00 96.75 116 GLU A C 1
ATOM 954 O O . GLU A 1 116 ? -16.145 11.715 43.766 1.00 96.75 116 GLU A O 1
ATOM 959 N N . GLN A 1 117 ? -15.535 11.573 45.922 1.00 96.75 117 GLN A N 1
ATOM 960 C CA . GLN A 1 117 ? -15.120 10.175 45.858 1.00 96.75 117 GLN A CA 1
ATOM 961 C C . GLN A 1 117 ? -16.307 9.241 45.580 1.00 96.75 117 GLN A C 1
ATOM 963 O O . GLN A 1 117 ? -16.200 8.327 44.760 1.00 96.75 117 GLN A O 1
ATOM 968 N N . GLU A 1 118 ? -17.453 9.467 46.226 1.00 97.00 118 GLU A N 1
ATOM 969 C CA . GLU A 1 118 ? -18.683 8.713 45.967 1.00 97.00 118 GLU A CA 1
ATOM 970 C C . GLU A 1 118 ? -19.182 8.919 44.530 1.00 97.00 118 GLU A C 1
ATOM 972 O O . GLU A 1 118 ? -19.581 7.954 43.872 1.00 97.00 118 GLU A O 1
ATOM 977 N N . ARG A 1 119 ? -19.116 10.152 44.014 1.00 97.75 119 ARG A N 1
ATOM 978 C CA . ARG A 1 119 ? -19.464 10.482 42.624 1.00 97.75 119 ARG A CA 1
ATOM 979 C C . ARG A 1 119 ? -18.562 9.775 41.622 1.00 97.75 119 ARG A C 1
ATOM 981 O O . ARG A 1 119 ? -19.076 9.122 40.714 1.00 97.75 119 ARG A O 1
ATOM 988 N N . LEU A 1 120 ? -17.245 9.834 41.820 1.00 97.50 120 LEU A N 1
ATOM 989 C CA . LEU A 1 120 ? -16.285 9.114 40.984 1.00 97.50 120 LEU A CA 1
ATOM 990 C C . LEU A 1 120 ? -16.566 7.608 40.990 1.00 97.50 120 LEU A C 1
ATOM 992 O O . LEU A 1 120 ? -16.648 6.995 39.928 1.00 97.50 120 LEU A O 1
ATOM 996 N N . ASN A 1 121 ? -16.782 7.017 42.168 1.00 96.81 121 ASN A N 1
ATOM 997 C CA . ASN A 1 121 ? -17.075 5.590 42.289 1.00 96.81 121 ASN A CA 1
ATOM 998 C C . ASN A 1 121 ? -18.364 5.201 41.547 1.00 96.81 121 ASN A C 1
ATOM 1000 O O . ASN A 1 121 ? -18.405 4.148 40.915 1.00 96.81 121 ASN A O 1
ATOM 1004 N N . ARG A 1 122 ? -19.408 6.042 41.580 1.00 97.12 122 ARG A N 1
ATOM 1005 C CA . ARG A 1 122 ? -20.652 5.798 40.829 1.00 97.12 122 ARG A CA 1
ATOM 1006 C C . ARG A 1 122 ? -20.415 5.773 39.320 1.00 97.12 122 ARG A C 1
ATOM 1008 O O . ARG A 1 122 ? -20.832 4.812 38.683 1.00 97.12 122 ARG A O 1
ATOM 1015 N N . LEU A 1 123 ? -19.725 6.780 38.779 1.00 97.69 123 LEU A N 1
ATOM 1016 C CA . LEU A 1 123 ? -19.405 6.857 37.347 1.00 97.69 123 LEU A CA 1
ATOM 1017 C C . LEU A 1 123 ? -18.485 5.705 36.917 1.00 97.69 123 LEU A C 1
ATOM 1019 O O . LEU A 1 123 ? -18.720 5.043 35.912 1.00 97.69 123 LEU A O 1
ATOM 1023 N N . ARG A 1 124 ? -17.459 5.399 37.713 1.00 96.88 124 ARG A N 1
ATOM 1024 C CA . ARG A 1 124 ? -16.550 4.279 37.451 1.00 96.88 124 ARG A CA 1
ATOM 1025 C C . ARG A 1 124 ? -17.294 2.943 37.408 1.00 96.88 124 ARG A C 1
ATOM 1027 O O . ARG A 1 124 ? -17.057 2.133 36.516 1.00 96.88 124 ARG A O 1
ATOM 1034 N N . ASN A 1 125 ? -18.193 2.704 38.362 1.00 95.81 125 ASN A N 1
ATOM 1035 C CA . ASN A 1 125 ? -18.923 1.442 38.448 1.00 95.81 125 ASN A CA 1
ATOM 1036 C C . ASN A 1 125 ? -19.873 1.235 37.263 1.00 95.81 125 ASN A C 1
ATOM 1038 O O . ASN A 1 125 ? -19.985 0.098 36.807 1.00 95.81 125 ASN A O 1
ATOM 1042 N N . SER A 1 126 ? -20.494 2.298 36.736 1.00 95.69 126 SER A N 1
ATOM 1043 C CA . SER A 1 126 ? -21.414 2.208 35.589 1.00 95.69 126 SER A CA 1
ATOM 1044 C C . SER A 1 126 ? -20.747 1.834 34.268 1.00 95.69 126 SER A C 1
ATOM 1046 O O . SER A 1 126 ? -21.443 1.411 33.363 1.00 95.69 126 SER A O 1
ATOM 1048 N N . ILE A 1 127 ? -19.422 1.951 34.155 1.00 95.75 127 ILE A N 1
ATOM 1049 C CA . ILE A 1 127 ? -18.674 1.539 32.954 1.00 95.75 127 ILE A CA 1
ATOM 1050 C C . ILE A 1 127 ? -17.651 0.442 33.256 1.00 95.75 127 ILE A C 1
ATOM 1052 O O . ILE A 1 127 ? -16.700 0.227 32.507 1.00 95.75 127 ILE A O 1
ATOM 1056 N N . SER A 1 128 ? -17.782 -0.220 34.404 1.00 95.75 128 SER A N 1
ATOM 1057 C CA . SER A 1 128 ? -16.832 -1.249 34.817 1.00 95.75 128 SER A CA 1
ATOM 1058 C C . SER A 1 128 ? -16.878 -2.463 33.888 1.00 95.75 128 SER A C 1
ATOM 1060 O O . SER A 1 128 ? -17.911 -2.769 33.297 1.00 95.75 128 SER A O 1
ATOM 1062 N N . PHE A 1 129 ? -15.783 -3.226 33.836 1.00 95.06 129 PHE A N 1
ATOM 1063 C CA . PHE A 1 129 ? -15.743 -4.488 33.094 1.00 95.06 129 PHE A CA 1
ATOM 1064 C C . PHE A 1 129 ? -16.865 -5.461 33.490 1.00 95.06 129 PHE A C 1
ATOM 1066 O O . PHE A 1 129 ? -17.342 -6.236 32.671 1.00 95.06 129 PHE A O 1
ATOM 1073 N N . LYS A 1 130 ? -17.322 -5.407 34.746 1.00 94.38 130 LYS A N 1
ATOM 1074 C CA . LYS A 1 130 ? -18.463 -6.202 35.198 1.00 94.38 130 LYS A CA 1
ATOM 1075 C C . LYS A 1 130 ? -19.757 -5.801 34.479 1.00 94.38 130 LYS A C 1
ATOM 1077 O O . LYS A 1 130 ? -20.478 -6.689 34.046 1.00 94.38 130 LYS A O 1
ATOM 1082 N N . ILE A 1 131 ? -20.025 -4.500 34.344 1.00 93.38 131 ILE A N 1
ATOM 1083 C CA . ILE A 1 131 ? -21.197 -4.002 33.606 1.00 93.38 131 ILE A CA 1
ATOM 1084 C C . ILE A 1 131 ? -21.103 -4.399 32.133 1.00 93.38 131 ILE A C 1
ATOM 1086 O O . ILE A 1 131 ? -22.054 -4.954 31.602 1.00 93.38 131 ILE A O 1
ATOM 1090 N N . PHE A 1 132 ? -19.927 -4.235 31.521 1.00 92.62 132 PHE A N 1
ATOM 1091 C CA . PHE A 1 132 ? -19.665 -4.700 30.155 1.00 92.62 132 PHE A CA 1
ATOM 1092 C C . PHE A 1 132 ? -20.030 -6.184 29.953 1.00 92.62 132 PHE A C 1
ATOM 1094 O O . PHE A 1 132 ? -20.705 -6.533 28.988 1.00 92.62 132 PHE A O 1
ATOM 1101 N N . LEU A 1 133 ? -19.626 -7.063 30.880 1.00 92.44 133 LEU A N 1
ATOM 1102 C CA . LEU A 1 133 ? -19.994 -8.482 30.831 1.00 92.44 133 LEU A CA 1
ATOM 1103 C C . LEU A 1 133 ? -21.501 -8.700 31.016 1.00 92.44 133 LEU A C 1
ATOM 1105 O O . LEU A 1 133 ? -22.083 -9.534 30.333 1.00 92.44 133 LEU A O 1
ATOM 1109 N N . GLU A 1 134 ? -22.137 -7.993 31.950 1.00 90.44 134 GLU A N 1
ATOM 1110 C CA . GLU A 1 134 ? -23.569 -8.147 32.230 1.00 90.44 134 GLU A CA 1
ATOM 1111 C C . GLU A 1 134 ? -24.447 -7.719 31.048 1.00 90.44 134 GLU A C 1
ATOM 1113 O O . GLU A 1 134 ? -25.446 -8.388 30.783 1.00 90.44 134 GLU A O 1
ATOM 1118 N N . GLU A 1 135 ? -24.058 -6.659 30.337 1.00 87.75 135 GLU A N 1
ATOM 1119 C CA . GLU A 1 135 ? -24.804 -6.105 29.204 1.00 87.75 135 GLU A CA 1
ATOM 1120 C C . GLU A 1 135 ? -24.690 -6.957 27.936 1.00 87.75 135 GLU A C 1
ATOM 1122 O O . GLU A 1 135 ? -25.664 -7.054 27.199 1.00 87.75 135 GLU A O 1
ATOM 1127 N N . LEU A 1 136 ? -23.540 -7.597 27.693 1.00 85.50 136 LEU A N 1
ATOM 1128 C CA . LEU A 1 136 ? -23.225 -8.191 26.384 1.00 85.50 136 LEU A CA 1
ATOM 1129 C C . LEU A 1 136 ? -23.081 -9.722 26.393 1.00 85.50 136 LEU A C 1
ATOM 1131 O O . LEU A 1 136 ? -22.846 -10.328 25.349 1.00 85.50 136 LEU A O 1
ATOM 1135 N N . LYS A 1 137 ? -23.205 -10.385 27.551 1.00 74.81 137 LYS A N 1
ATOM 1136 C CA . LYS A 1 137 ? -22.981 -11.843 27.684 1.00 74.81 137 LYS A CA 1
ATOM 1137 C C . LYS A 1 137 ? -23.902 -12.724 26.825 1.00 74.81 137 LYS A C 1
ATOM 1139 O O . LYS A 1 137 ? -23.496 -13.828 26.486 1.00 74.81 137 LYS A O 1
ATOM 1144 N N . GLU A 1 138 ? -25.127 -12.289 26.514 1.00 79.00 138 GLU A N 1
ATOM 1145 C CA . GLU A 1 138 ? -26.106 -13.102 25.758 1.00 79.00 138 GLU A CA 1
ATOM 1146 C C . GLU A 1 138 ? -26.172 -12.716 24.273 1.00 79.00 138 GLU A C 1
ATOM 1148 O O . GLU A 1 138 ? -26.921 -13.321 23.503 1.00 79.00 138 GLU A O 1
ATOM 1153 N N . ASP A 1 139 ? -25.369 -11.735 23.863 1.00 91.06 139 ASP A N 1
ATOM 1154 C CA . ASP A 1 139 ? -25.408 -11.194 22.516 1.00 91.06 139 ASP A CA 1
ATOM 1155 C C . ASP A 1 139 ? -24.582 -12.021 21.530 1.00 91.06 139 ASP A C 1
ATOM 1157 O O . ASP A 1 139 ? -23.608 -12.707 21.864 1.00 91.06 139 ASP A O 1
ATOM 1161 N N . ASN A 1 140 ? -24.963 -11.903 20.260 1.00 94.88 140 ASN A N 1
ATOM 1162 C CA . ASN A 1 140 ? -24.175 -12.375 19.132 1.00 94.88 140 ASN A CA 1
ATOM 1163 C C . ASN A 1 140 ? -23.698 -11.177 18.316 1.00 94.88 140 ASN A C 1
ATOM 1165 O O . ASN A 1 140 ? -24.480 -10.282 17.994 1.00 94.88 140 ASN A O 1
ATOM 1169 N N . TYR A 1 141 ? -22.424 -11.192 17.938 1.00 96.12 141 TYR A N 1
ATOM 1170 C CA . TYR A 1 141 ? -21.869 -10.238 16.995 1.00 96.12 141 TYR A CA 1
ATOM 1171 C C . TYR A 1 141 ? -22.009 -10.784 15.574 1.00 96.12 141 TYR A C 1
ATOM 1173 O O . TYR A 1 141 ? -21.447 -11.832 15.241 1.00 96.12 141 TYR A O 1
ATOM 1181 N N . ASN A 1 142 ? -22.778 -10.067 14.755 1.00 96.62 142 ASN A N 1
ATOM 1182 C CA . ASN A 1 142 ? -22.994 -10.396 13.352 1.00 96.62 142 ASN A CA 1
ATOM 1183 C C . ASN A 1 142 ? -22.025 -9.603 12.476 1.00 96.62 142 ASN A C 1
ATOM 1185 O O . ASN A 1 142 ? -21.956 -8.379 12.593 1.00 96.62 142 ASN A O 1
ATOM 1189 N N . ILE A 1 143 ? -21.293 -10.287 11.600 1.00 97.31 143 ILE A N 1
ATOM 1190 C CA . ILE A 1 143 ? -20.313 -9.659 10.713 1.00 97.31 143 ILE A CA 1
ATOM 1191 C C . ILE A 1 143 ? -20.176 -10.424 9.395 1.00 97.31 143 ILE A C 1
ATOM 1193 O O . ILE A 1 143 ? -20.068 -11.650 9.382 1.00 97.31 143 ILE A O 1
ATOM 1197 N N . ASN A 1 144 ? -20.091 -9.682 8.290 1.00 96.69 144 ASN A N 1
ATOM 1198 C CA . ASN A 1 144 ? -19.745 -10.221 6.981 1.00 96.69 144 ASN A CA 1
ATOM 1199 C C . ASN A 1 144 ? -18.220 -10.209 6.772 1.00 96.69 144 ASN A C 1
ATOM 1201 O O . ASN A 1 144 ? -17.562 -9.166 6.879 1.00 96.69 144 ASN A O 1
ATOM 1205 N N . ILE A 1 145 ? -17.654 -11.380 6.483 1.00 96.56 145 ILE A N 1
ATOM 1206 C CA . ILE A 1 145 ? -16.228 -11.574 6.224 1.00 96.56 145 ILE A CA 1
ATOM 1207 C C . ILE A 1 145 ? -16.067 -12.345 4.915 1.00 96.56 145 ILE A C 1
ATOM 1209 O O . ILE A 1 145 ? -16.460 -13.505 4.810 1.00 96.56 145 ILE A O 1
ATOM 1213 N N . ASP A 1 146 ? -15.466 -11.690 3.925 1.00 92.88 146 ASP A N 1
ATOM 1214 C CA . ASP A 1 146 ? -15.251 -12.182 2.565 1.00 92.88 146 ASP A CA 1
ATOM 1215 C C . ASP A 1 146 ? -16.542 -12.752 1.937 1.00 92.88 146 ASP A C 1
ATOM 1217 O O . ASP A 1 146 ? -16.537 -13.811 1.312 1.00 92.88 146 ASP A O 1
ATOM 1221 N N . GLY A 1 147 ? -17.676 -12.070 2.145 1.00 92.00 147 GLY A N 1
ATOM 1222 C CA . GLY A 1 147 ? -18.992 -12.477 1.640 1.00 92.00 147 GLY A CA 1
ATOM 1223 C C . GLY A 1 147 ? -19.713 -13.525 2.495 1.00 92.00 147 GLY A C 1
ATOM 1224 O O . GLY A 1 147 ? -20.856 -13.865 2.195 1.00 92.00 147 GLY A O 1
ATOM 1225 N N . THR A 1 148 ? -19.082 -14.034 3.558 1.00 95.19 148 THR A N 1
ATOM 1226 C CA . THR A 1 148 ? -19.686 -15.003 4.483 1.00 95.19 148 THR A CA 1
ATOM 1227 C C . THR A 1 148 ? -20.205 -14.294 5.729 1.00 95.19 148 THR A C 1
ATOM 1229 O O . THR A 1 148 ? -19.453 -13.600 6.410 1.00 95.19 148 THR A O 1
ATOM 1232 N N . GLU A 1 149 ? -21.481 -14.495 6.051 1.00 96.81 149 GLU A N 1
ATOM 1233 C CA . GLU A 1 149 ? -22.087 -13.992 7.288 1.00 96.81 149 GLU A CA 1
ATOM 1234 C C . GLU A 1 149 ? -21.716 -14.887 8.476 1.00 96.81 149 GLU A C 1
ATOM 1236 O O . GLU A 1 149 ? -21.949 -1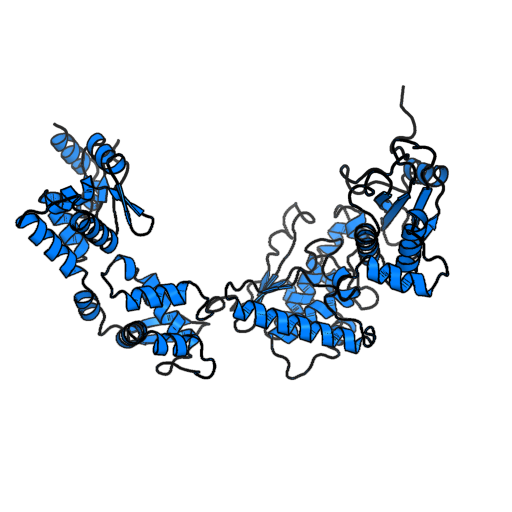6.098 8.460 1.00 96.81 149 GLU A O 1
ATOM 1241 N N . TYR A 1 150 ? -21.164 -14.280 9.523 1.00 96.81 150 TYR A N 1
ATOM 1242 C CA . TYR A 1 150 ? -20.852 -14.928 10.791 1.00 96.81 150 TYR A CA 1
ATOM 1243 C C . TYR A 1 150 ? -21.728 -14.359 11.901 1.00 96.81 150 TYR A C 1
ATOM 1245 O O . TYR A 1 150 ? -21.924 -13.151 11.977 1.00 96.81 150 TYR A O 1
ATOM 1253 N N . SER A 1 151 ? -22.189 -15.233 12.796 1.00 96.62 151 SER A N 1
ATOM 1254 C CA . SER A 1 151 ? -22.845 -14.877 14.058 1.00 96.62 151 SER A CA 1
ATOM 1255 C C . SER A 1 151 ? -22.042 -15.507 15.190 1.00 96.62 151 SER A C 1
ATOM 1257 O O . SER A 1 151 ? -22.116 -16.720 15.395 1.00 96.62 151 SER A O 1
ATOM 1259 N N . ILE A 1 152 ? -21.242 -14.703 15.890 1.00 96.81 152 ILE A N 1
ATOM 1260 C CA . ILE A 1 152 ? -20.309 -15.185 16.916 1.00 96.81 152 ILE A CA 1
ATOM 1261 C C . ILE A 1 152 ? -20.808 -14.756 18.299 1.00 96.81 152 ILE A C 1
ATOM 1263 O O . ILE A 1 152 ? -20.998 -13.556 18.510 1.00 96.81 152 ILE A O 1
ATOM 1267 N N . PRO A 1 153 ? -20.971 -15.683 19.262 1.00 96.50 153 PRO A N 1
ATOM 1268 C CA . PRO A 1 153 ? -21.319 -15.319 20.629 1.00 96.50 153 PRO A CA 1
ATOM 1269 C C . PRO A 1 153 ? -20.280 -14.369 21.227 1.00 96.50 153 PRO A C 1
ATOM 1271 O O . PRO A 1 153 ? -19.079 -14.661 21.225 1.00 96.50 153 PRO A O 1
ATOM 1274 N N . VAL A 1 154 ? -20.733 -13.242 21.774 1.00 96.12 154 VAL A N 1
ATOM 1275 C CA . VAL A 1 154 ? -19.842 -12.214 22.332 1.00 96.12 154 VAL A CA 1
ATOM 1276 C C . VAL A 1 154 ? -19.017 -12.766 23.499 1.00 96.12 154 VAL A C 1
ATOM 1278 O O . VAL A 1 154 ? -17.838 -12.439 23.631 1.00 96.12 154 VAL A O 1
ATOM 1281 N N . GLU A 1 155 ? -19.572 -13.697 24.279 1.00 94.56 155 GLU A N 1
ATOM 1282 C CA . GLU A 1 155 ? -18.844 -14.414 25.333 1.00 94.56 155 GLU A CA 1
ATOM 1283 C C . GLU A 1 155 ? -17.565 -15.095 24.813 1.00 94.56 155 GLU A C 1
ATOM 1285 O O . GLU A 1 155 ? -16.527 -15.061 25.480 1.00 94.56 155 GLU A O 1
ATOM 1290 N N . GLN A 1 156 ? -17.591 -15.662 23.602 1.00 95.75 156 GLN A N 1
ATOM 1291 C CA . GLN A 1 156 ? -16.413 -16.293 23.000 1.00 95.75 156 GLN A CA 1
ATOM 1292 C C . GLN A 1 156 ? -15.357 -15.262 22.601 1.00 95.75 156 GLN A C 1
ATOM 1294 O O . GLN A 1 156 ? -14.165 -15.496 22.806 1.00 95.75 156 GLN A O 1
ATOM 1299 N N . ILE A 1 157 ? -15.786 -14.119 22.058 1.00 97.00 157 ILE A N 1
ATOM 1300 C CA . ILE A 1 157 ? -14.899 -13.002 21.709 1.00 97.00 157 ILE A CA 1
ATOM 1301 C C . ILE A 1 157 ? -14.208 -12.476 22.970 1.00 97.00 157 ILE A C 1
ATOM 1303 O O . ILE A 1 157 ? -12.988 -12.317 22.993 1.00 97.00 157 ILE A O 1
ATOM 1307 N N . ILE A 1 158 ? -14.970 -12.247 24.041 1.00 95.56 158 ILE A N 1
ATOM 1308 C CA . ILE A 1 158 ? -14.433 -11.746 25.307 1.00 95.56 158 ILE A CA 1
ATOM 1309 C C . ILE A 1 158 ? -13.473 -12.769 25.922 1.00 95.56 158 ILE A C 1
ATOM 1311 O O . ILE A 1 158 ? -12.353 -12.407 26.282 1.00 95.56 158 ILE A O 1
ATOM 1315 N N . SER A 1 159 ? -13.865 -14.045 25.966 1.00 95.31 159 SER A N 1
ATOM 1316 C CA . SER A 1 159 ? -13.028 -15.130 26.494 1.00 95.31 159 SER A CA 1
ATOM 1317 C C . SER A 1 159 ? -11.693 -15.229 25.756 1.00 95.31 159 SER A C 1
ATOM 1319 O O . SER A 1 159 ? -10.648 -15.367 26.388 1.00 95.31 159 SER A O 1
ATOM 1321 N N . PHE A 1 160 ? -11.708 -15.091 24.426 1.00 97.56 160 PHE A N 1
ATOM 1322 C CA . PHE A 1 160 ? -10.498 -15.046 23.607 1.00 97.56 160 PHE A CA 1
ATOM 1323 C C . PHE A 1 160 ? -9.588 -13.867 23.981 1.00 97.56 160 PHE A C 1
ATOM 1325 O O . PHE A 1 160 ? -8.385 -14.042 24.170 1.00 97.56 160 PHE A O 1
ATOM 1332 N N . MET A 1 161 ? -10.154 -12.673 24.153 1.00 97.38 161 MET A N 1
ATOM 1333 C CA . MET A 1 161 ? -9.384 -11.475 24.502 1.00 97.38 161 MET A CA 1
ATOM 1334 C C . MET A 1 161 ? -8.840 -11.494 25.938 1.00 97.38 161 MET A C 1
ATOM 1336 O O . MET A 1 161 ? -7.944 -10.714 26.262 1.00 97.38 161 MET A O 1
ATOM 1340 N N . GLN A 1 162 ? -9.351 -12.376 26.798 1.00 96.81 162 GLN A N 1
ATOM 1341 C CA . GLN A 1 162 ? -8.890 -12.571 28.175 1.00 96.81 162 GLN A CA 1
ATOM 1342 C C . GLN A 1 162 ? -7.843 -13.680 28.338 1.00 96.81 162 GLN A C 1
ATOM 1344 O O . GLN A 1 162 ? -7.340 -13.868 29.448 1.00 96.81 162 GLN A O 1
ATOM 1349 N N . LEU A 1 163 ? -7.525 -14.426 27.275 1.00 98.00 163 LEU A N 1
ATOM 1350 C CA . LEU A 1 163 ? -6.549 -15.514 27.340 1.00 98.00 163 LEU A CA 1
ATOM 1351 C C . LEU A 1 163 ? -5.195 -15.023 27.866 1.00 98.00 163 LEU A C 1
ATOM 1353 O O . LEU A 1 163 ? -4.822 -13.894 27.593 1.00 98.00 163 LEU A O 1
ATOM 1357 N N . PRO A 1 164 ? -4.406 -15.842 28.577 1.00 97.94 164 PRO A N 1
ATOM 1358 C CA . PRO A 1 164 ? -3.026 -15.485 28.900 1.00 97.94 164 PRO A CA 1
ATOM 1359 C C . PRO A 1 164 ? -2.212 -15.162 27.637 1.00 97.94 164 PRO A C 1
ATOM 1361 O O . PRO A 1 164 ? -2.403 -15.817 26.610 1.00 97.94 164 PRO A O 1
ATOM 1364 N N . ASN A 1 165 ? -1.267 -14.216 27.734 1.00 96.75 165 ASN A N 1
ATOM 1365 C CA . ASN A 1 165 ? -0.477 -13.721 26.594 1.00 96.75 165 ASN A CA 1
ATOM 1366 C C . ASN A 1 165 ? 0.086 -14.847 25.709 1.00 96.75 165 ASN A C 1
ATOM 1368 O O . ASN A 1 165 ? -0.099 -14.809 24.500 1.00 96.75 165 ASN A O 1
ATOM 1372 N N . ASP A 1 166 ? 0.698 -15.881 26.297 1.00 96.38 166 ASP A N 1
ATOM 1373 C CA . ASP A 1 166 ? 1.297 -16.990 25.536 1.00 96.38 166 ASP A CA 1
ATOM 1374 C C . ASP A 1 166 ? 0.261 -17.767 24.706 1.00 96.38 166 ASP A C 1
ATOM 1376 O O . ASP A 1 166 ? 0.531 -18.182 23.579 1.00 96.38 166 ASP A O 1
ATOM 1380 N N . GLN A 1 167 ? -0.947 -17.959 25.249 1.00 96.81 167 GLN A N 1
ATOM 1381 C CA . GLN A 1 167 ? -2.030 -18.654 24.550 1.00 96.81 167 GLN A CA 1
ATOM 1382 C C . GLN A 1 167 ? -2.601 -17.786 23.430 1.00 96.81 167 GLN A C 1
ATOM 1384 O O . GLN A 1 167 ? -2.804 -18.273 22.318 1.00 96.81 167 GLN A O 1
ATOM 1389 N N . PHE A 1 168 ? -2.820 -16.501 23.712 1.00 97.62 168 PHE A N 1
ATOM 1390 C CA . PHE A 1 168 ? -3.282 -15.528 22.729 1.00 97.62 168 PHE A CA 1
ATOM 1391 C C . PHE A 1 168 ? -2.290 -15.381 21.566 1.00 97.62 168 PHE A C 1
ATOM 1393 O O . PHE A 1 168 ? -2.680 -15.421 20.397 1.00 97.62 168 PHE A O 1
ATOM 1400 N N . ASP A 1 169 ? -0.998 -15.270 21.873 1.00 95.81 169 ASP A N 1
ATOM 1401 C CA . ASP A 1 169 ? 0.064 -15.110 20.881 1.00 95.81 169 ASP A CA 1
ATOM 1402 C C . ASP A 1 169 ? 0.231 -16.365 20.027 1.00 95.81 169 ASP A C 1
ATOM 1404 O O . ASP A 1 169 ? 0.375 -16.257 18.806 1.00 95.81 169 ASP A O 1
ATOM 1408 N N . ASN A 1 170 ? 0.123 -17.554 20.627 1.00 95.75 170 ASN A N 1
ATOM 1409 C CA . ASN A 1 170 ? 0.086 -18.806 19.877 1.00 95.75 170 ASN A CA 1
ATOM 1410 C C . ASN A 1 170 ? -1.125 -18.852 18.930 1.00 95.75 170 ASN A C 1
ATOM 1412 O O . ASN A 1 170 ? -0.959 -19.188 17.762 1.00 95.75 170 ASN A O 1
ATOM 1416 N N . LEU A 1 171 ? -2.320 -18.450 19.377 1.00 96.31 171 LEU A N 1
ATOM 1417 C CA . LEU A 1 171 ? -3.502 -18.389 18.507 1.00 96.31 171 LEU A CA 1
ATOM 1418 C C . LEU A 1 171 ? -3.356 -17.378 17.365 1.00 96.31 171 LEU A C 1
ATOM 1420 O O . LEU A 1 171 ? -3.870 -17.629 16.282 1.00 96.31 171 LEU A O 1
ATOM 1424 N N . CYS A 1 172 ? -2.654 -16.261 17.567 1.00 94.81 172 CYS A N 1
ATOM 1425 C CA . CYS A 1 172 ? -2.442 -15.267 16.512 1.00 94.81 172 CYS A CA 1
ATOM 1426 C C . CYS A 1 172 ? -1.379 -15.696 15.488 1.00 94.81 172 CYS A C 1
ATOM 1428 O O . CYS A 1 172 ? -1.542 -15.453 14.294 1.00 94.81 172 CYS A O 1
ATOM 1430 N N . SER A 1 173 ? -0.290 -16.322 15.943 1.00 90.44 173 SER A N 1
ATOM 1431 C CA . SER A 1 173 ? 0.906 -16.550 15.118 1.00 90.44 173 SER A CA 1
ATOM 1432 C C . SER A 1 173 ? 1.025 -17.967 14.549 1.00 90.44 173 SER A C 1
ATOM 1434 O O . SER A 1 173 ? 1.610 -18.152 13.482 1.00 90.44 173 SER A O 1
ATOM 1436 N N . ASN A 1 174 ? 0.446 -18.981 15.198 1.00 90.94 174 ASN A N 1
ATOM 1437 C CA . ASN A 1 174 ? 0.640 -20.380 14.817 1.00 90.94 174 ASN A CA 1
ATOM 1438 C C . ASN A 1 174 ? -0.252 -20.791 13.638 1.00 90.94 174 ASN A C 1
ATOM 1440 O O . ASN A 1 174 ? -1.455 -20.998 13.801 1.00 90.94 174 ASN A O 1
ATOM 1444 N N . VAL A 1 175 ? 0.351 -20.912 12.453 1.00 85.88 175 VAL A N 1
ATOM 1445 C CA . VAL A 1 175 ? -0.328 -21.233 11.183 1.00 85.88 175 VAL A CA 1
ATOM 1446 C C . VAL A 1 175 ? -0.956 -22.628 11.129 1.00 85.88 175 VAL A C 1
ATOM 1448 O O . VAL A 1 175 ? -1.820 -22.855 10.288 1.00 85.88 175 VAL A O 1
ATOM 1451 N N . GLU A 1 176 ? -0.580 -23.541 12.029 1.00 93.12 176 GLU A N 1
ATOM 1452 C CA . GLU A 1 176 ? -1.188 -24.877 12.120 1.00 93.12 176 GLU A CA 1
ATOM 1453 C C . GLU A 1 176 ? -2.605 -24.829 12.715 1.00 93.12 176 GLU A C 1
ATOM 1455 O O . GLU A 1 176 ? -3.400 -25.753 12.543 1.00 93.12 176 GLU A O 1
ATOM 1460 N N . ILE A 1 177 ? -2.949 -23.742 13.413 1.00 93.75 177 ILE A N 1
ATOM 1461 C CA . ILE A 1 177 ? -4.285 -23.537 13.969 1.00 93.75 177 ILE A CA 1
ATOM 1462 C C . ILE A 1 177 ? -5.188 -22.997 12.861 1.00 93.75 177 ILE A C 1
ATOM 1464 O O . ILE A 1 177 ? -5.102 -21.833 12.481 1.00 93.75 177 ILE A O 1
ATOM 1468 N N . GLN A 1 178 ? -6.070 -23.846 12.340 1.00 94.31 178 GLN A N 1
ATOM 1469 C CA . GLN A 1 178 ? -6.946 -23.472 11.225 1.00 94.31 178 GLN A CA 1
ATOM 1470 C C . GLN A 1 178 ? -8.227 -22.764 11.680 1.00 94.31 178 GLN A C 1
ATOM 1472 O O . GLN A 1 178 ? -8.742 -21.900 10.968 1.00 94.31 178 GLN A O 1
ATOM 1477 N N . GLU A 1 179 ? -8.731 -23.092 12.871 1.00 96.06 179 GLU A N 1
ATOM 1478 C CA . GLU A 1 179 ? -10.018 -22.610 13.375 1.00 96.06 179 GLU A CA 1
ATOM 1479 C C . GLU A 1 179 ? -9.965 -22.260 14.866 1.00 96.06 179 GLU A C 1
ATOM 1481 O O . GLU A 1 179 ? -9.232 -22.868 15.647 1.00 96.06 179 GLU A O 1
ATOM 1486 N N . ILE A 1 180 ? -10.793 -21.293 15.257 1.00 96.12 180 ILE A N 1
ATOM 1487 C CA . ILE A 1 180 ? -11.102 -20.922 16.636 1.00 96.12 180 ILE A CA 1
ATOM 1488 C C . ILE A 1 180 ? -12.623 -20.980 16.767 1.00 96.12 180 ILE A C 1
ATOM 1490 O O . ILE A 1 180 ? -13.337 -20.289 16.044 1.00 96.12 180 ILE A O 1
ATOM 1494 N N . ASN A 1 181 ? -13.124 -21.825 17.671 1.00 91.50 181 ASN A N 1
ATOM 1495 C CA . ASN A 1 181 ? -14.562 -22.008 17.914 1.00 91.50 181 ASN A CA 1
ATOM 1496 C C . ASN A 1 181 ? -15.384 -22.315 16.641 1.00 91.50 181 ASN A C 1
ATOM 1498 O O . ASN A 1 181 ? -16.501 -21.830 16.486 1.00 91.50 181 ASN A O 1
ATOM 1502 N N . GLY A 1 182 ? -14.830 -23.112 15.719 1.00 91.19 182 GLY A N 1
ATOM 1503 C CA . GLY A 1 182 ? -15.492 -23.484 14.460 1.00 91.19 182 GLY A CA 1
ATOM 1504 C C . GLY A 1 182 ? -15.533 -22.374 13.403 1.00 91.19 182 GLY A C 1
ATOM 1505 O O . GLY A 1 182 ? -16.200 -22.517 12.382 1.00 91.19 182 GLY A O 1
ATOM 1506 N N . VAL A 1 183 ? -14.832 -21.261 13.635 1.00 95.69 183 VAL A N 1
ATOM 1507 C CA . VAL A 1 183 ? -14.623 -20.185 12.662 1.00 95.69 183 VAL A CA 1
ATOM 1508 C C . VAL A 1 183 ? -13.159 -20.199 12.246 1.00 95.69 183 VAL A C 1
ATOM 1510 O O . VAL A 1 183 ? -12.276 -20.344 13.090 1.00 95.69 183 VAL A O 1
ATOM 1513 N N . LYS A 1 184 ? -12.878 -20.009 10.953 1.00 95.44 184 LYS A N 1
ATOM 1514 C CA . LYS A 1 184 ? -11.505 -19.866 10.449 1.00 95.44 184 LYS A CA 1
ATOM 1515 C C . LYS A 1 184 ? -10.724 -18.863 11.305 1.00 95.44 184 LYS A C 1
ATOM 1517 O O . LYS A 1 184 ? -11.217 -17.763 11.558 1.00 95.44 184 LYS A O 1
ATOM 1522 N N . ARG A 1 185 ? -9.514 -19.233 11.730 1.00 96.31 185 ARG A N 1
ATOM 1523 C CA . ARG A 1 185 ? -8.693 -18.493 12.701 1.00 96.31 185 ARG A CA 1
ATOM 1524 C C . ARG A 1 185 ? -8.636 -16.991 12.410 1.00 96.31 185 ARG A C 1
ATOM 1526 O O . ARG A 1 185 ? -8.960 -16.186 13.278 1.00 96.31 185 ARG A O 1
ATOM 1533 N N . GLU A 1 186 ? -8.254 -16.606 11.194 1.00 96.12 186 GLU A N 1
ATOM 1534 C CA . GLU A 1 186 ? -8.127 -15.197 10.805 1.00 96.12 186 GLU A CA 1
ATOM 1535 C C . GLU A 1 186 ? -9.473 -14.464 10.875 1.00 96.12 186 GLU A C 1
ATOM 1537 O O . GLU A 1 186 ? -9.531 -13.323 11.330 1.00 96.12 186 GLU A O 1
ATOM 1542 N N . ASN A 1 187 ? -10.561 -15.132 10.482 1.00 97.12 187 ASN A N 1
ATOM 1543 C CA . ASN A 1 187 ? -11.907 -14.563 10.476 1.00 97.12 187 ASN A CA 1
ATOM 1544 C C . ASN A 1 187 ? -12.414 -14.344 11.908 1.00 97.12 187 ASN A C 1
ATOM 1546 O O . ASN A 1 187 ? -12.983 -13.294 12.197 1.00 97.12 187 ASN A O 1
ATOM 1550 N N . PHE A 1 188 ? -12.154 -15.284 12.824 1.00 98.06 188 PHE A N 1
ATOM 1551 C CA . PHE A 1 188 ? -12.511 -15.127 14.236 1.00 98.06 188 PHE A CA 1
ATOM 1552 C C . PHE A 1 188 ? -11.758 -13.953 14.872 1.00 98.06 188 PHE A C 1
ATOM 1554 O O . PHE A 1 188 ? -12.364 -13.111 15.531 1.00 98.06 188 PHE A O 1
ATOM 1561 N N . ILE A 1 189 ? -10.444 -13.851 14.644 1.00 98.12 189 ILE A N 1
ATOM 1562 C CA . ILE A 1 189 ? -9.624 -12.774 15.222 1.00 98.12 189 ILE A CA 1
ATOM 1563 C C . ILE A 1 189 ? -10.010 -11.412 14.620 1.00 98.12 189 ILE A C 1
ATOM 1565 O O . ILE A 1 189 ? -10.069 -10.412 15.338 1.00 98.12 189 ILE A O 1
ATOM 1569 N N . TYR A 1 190 ? -10.337 -11.366 13.326 1.00 98.19 190 TYR A N 1
ATOM 1570 C CA . TYR A 1 190 ? -10.882 -10.174 12.674 1.00 98.19 190 TYR A CA 1
ATOM 1571 C C . TYR A 1 190 ? -12.228 -9.749 13.267 1.00 98.19 190 TYR A C 1
ATOM 1573 O O . TYR A 1 190 ? -12.410 -8.570 13.573 1.00 98.19 190 TYR A O 1
ATOM 1581 N N . ALA A 1 191 ? -13.143 -10.697 13.488 1.00 98.12 191 ALA A N 1
ATOM 1582 C CA . ALA A 1 191 ? -14.423 -10.431 14.134 1.00 98.12 191 ALA A CA 1
ATOM 1583 C C . ALA A 1 191 ? -14.239 -9.922 15.568 1.00 98.12 191 ALA A C 1
ATOM 1585 O O . ALA A 1 191 ? -14.841 -8.918 15.938 1.00 98.12 191 ALA A O 1
ATOM 1586 N N . ALA A 1 192 ? -13.355 -10.550 16.350 1.00 97.81 192 ALA A N 1
ATOM 1587 C CA . ALA A 1 192 ? -13.032 -10.105 17.700 1.00 97.81 192 ALA A CA 1
ATOM 1588 C C . ALA A 1 192 ? -12.501 -8.663 17.701 1.00 97.81 192 ALA A C 1
ATOM 1590 O O . ALA A 1 192 ? -12.984 -7.825 18.455 1.00 97.81 192 ALA A O 1
ATOM 1591 N N . PHE A 1 193 ? -11.559 -8.333 16.816 1.00 98.06 193 PHE A N 1
ATOM 1592 C CA . PHE A 1 193 ? -11.048 -6.968 16.694 1.00 98.06 193 PHE A CA 1
ATOM 1593 C C . PHE A 1 193 ? -12.134 -5.957 16.292 1.00 98.06 193 PHE A C 1
ATOM 1595 O O . PHE A 1 193 ? -12.228 -4.886 16.899 1.00 98.06 193 PHE A O 1
ATOM 1602 N N . ASN A 1 194 ? -12.966 -6.286 15.300 1.00 97.75 194 ASN A N 1
ATOM 1603 C CA . ASN A 1 194 ? -14.014 -5.382 14.829 1.00 97.75 194 ASN A CA 1
ATOM 1604 C C . ASN A 1 194 ? -15.132 -5.191 15.845 1.00 97.75 194 ASN A C 1
ATOM 1606 O O . ASN A 1 194 ? -15.593 -4.065 15.985 1.00 97.75 194 ASN A O 1
ATOM 1610 N N . PHE A 1 195 ? -15.489 -6.220 16.613 1.00 97.31 195 PHE A N 1
ATOM 1611 C CA . PHE A 1 195 ? -16.446 -6.093 17.708 1.00 97.31 195 PHE A CA 1
ATOM 1612 C C . PHE A 1 195 ? -16.027 -4.989 18.689 1.00 97.31 195 PHE A C 1
ATOM 1614 O O . PHE A 1 195 ? -16.813 -4.090 18.981 1.00 97.31 195 PHE A O 1
ATOM 1621 N N . PHE A 1 196 ? -14.765 -4.994 19.137 1.00 97.06 196 PHE A N 1
ATOM 1622 C CA . PHE A 1 196 ? -14.251 -3.950 20.032 1.00 97.06 196 PHE A CA 1
ATOM 1623 C C . PHE A 1 196 ? -14.169 -2.573 19.357 1.00 97.06 196 PHE A C 1
ATOM 1625 O O . PHE A 1 196 ? -14.372 -1.557 20.022 1.00 97.06 196 PHE A O 1
ATOM 1632 N N . ARG A 1 197 ? -13.858 -2.526 18.055 1.00 96.38 197 ARG A N 1
ATOM 1633 C CA . ARG A 1 197 ? -13.702 -1.280 17.290 1.00 96.38 197 ARG A CA 1
ATOM 1634 C C . ARG A 1 197 ? -15.038 -0.603 16.984 1.00 96.38 197 ARG A C 1
ATOM 1636 O O . ARG A 1 197 ? -15.166 0.592 17.204 1.00 96.38 197 ARG A O 1
ATOM 1643 N N . GLU A 1 198 ? -15.994 -1.342 16.432 1.00 95.56 198 GLU A N 1
ATOM 1644 C CA . GLU A 1 198 ? -17.273 -0.813 15.937 1.00 95.56 198 GLU A CA 1
ATOM 1645 C C . GLU A 1 198 ? -18.216 -0.420 17.069 1.00 95.56 198 GLU A C 1
ATOM 1647 O O . GLU A 1 198 ? -18.975 0.530 16.918 1.00 95.56 198 GLU A O 1
ATOM 1652 N N . ASN A 1 199 ? -18.113 -1.095 18.216 1.00 92.00 199 ASN A N 1
ATOM 1653 C CA . ASN A 1 199 ? -18.867 -0.752 19.420 1.00 92.00 199 ASN A CA 1
ATOM 1654 C C . ASN A 1 199 ? -18.102 0.207 20.351 1.00 92.00 199 ASN A C 1
ATOM 1656 O O . ASN A 1 199 ? -18.528 0.419 21.481 1.00 92.00 199 ASN A O 1
ATOM 1660 N N . GLU A 1 200 ? -16.953 0.743 19.915 1.00 92.81 200 GLU A N 1
ATOM 1661 C CA . GLU A 1 200 ? -16.125 1.688 20.684 1.00 92.81 200 GLU A CA 1
ATOM 1662 C C . GLU A 1 200 ? -15.835 1.223 22.132 1.00 92.81 200 GLU A C 1
ATOM 1664 O O . GLU A 1 200 ? -15.714 2.026 23.056 1.00 92.81 200 GLU A O 1
ATOM 1669 N N . ILE A 1 201 ? -15.690 -0.090 22.356 1.00 94.31 201 ILE A N 1
ATOM 1670 C CA . ILE A 1 201 ? -15.687 -0.692 23.704 1.00 94.31 201 ILE A CA 1
ATOM 1671 C C . ILE A 1 201 ? -14.564 -0.128 24.590 1.00 94.31 201 ILE A C 1
ATOM 1673 O O . ILE A 1 201 ? -14.755 0.070 25.789 1.00 94.31 201 ILE A O 1
ATOM 1677 N N . LEU A 1 202 ? -13.392 0.163 24.011 1.00 93.06 202 LEU A N 1
ATOM 1678 C CA . LEU A 1 202 ? -12.262 0.763 24.736 1.00 93.06 202 LEU A CA 1
ATOM 1679 C C . LEU A 1 202 ? -12.532 2.211 25.176 1.00 93.06 202 LEU A C 1
ATOM 1681 O O . LEU A 1 202 ? -11.832 2.710 26.056 1.00 93.06 202 LEU A O 1
ATOM 1685 N N . GLU A 1 203 ? -13.490 2.901 24.564 1.00 91.88 203 GLU A N 1
ATOM 1686 C CA . GLU A 1 203 ? -13.870 4.278 24.893 1.00 91.88 203 GLU A CA 1
ATOM 1687 C C . GLU A 1 203 ? -15.051 4.319 25.875 1.00 91.88 203 GLU A C 1
ATOM 1689 O O . GLU A 1 203 ? -15.116 5.208 26.732 1.00 91.88 203 GLU A O 1
ATOM 1694 N N . GLU A 1 204 ? -15.937 3.325 25.785 1.00 92.38 204 GLU A N 1
ATOM 1695 C CA . GLU A 1 204 ? -17.164 3.225 26.576 1.00 92.38 204 GLU A CA 1
ATOM 1696 C C . GLU A 1 204 ? -16.976 2.499 27.917 1.00 92.38 204 GLU A C 1
ATOM 1698 O O . GLU A 1 204 ? -17.649 2.857 28.884 1.00 92.38 204 GLU A O 1
ATOM 1703 N N . TYR A 1 205 ? -16.032 1.552 28.022 1.00 94.94 205 TYR A N 1
ATOM 1704 C CA . TYR A 1 205 ? -15.835 0.726 29.220 1.00 94.94 205 TYR A CA 1
ATOM 1705 C C . TYR A 1 205 ? -14.403 0.747 29.771 1.00 94.94 205 TYR A C 1
ATOM 1707 O O . TYR A 1 205 ? -13.412 0.953 29.066 1.00 94.94 205 TYR A O 1
ATOM 1715 N N . LEU A 1 206 ? -14.292 0.468 31.070 1.00 94.75 206 LEU A N 1
ATOM 1716 C CA . LEU A 1 206 ? -13.037 0.192 31.764 1.00 94.75 206 LEU A CA 1
ATOM 1717 C C . LEU A 1 206 ? -12.712 -1.294 31.643 1.00 94.75 206 LEU A C 1
ATOM 1719 O O . LEU A 1 206 ? -13.308 -2.126 32.329 1.00 94.75 206 LEU A O 1
ATOM 1723 N N . LEU A 1 207 ? -11.752 -1.614 30.780 1.00 95.44 207 LEU A N 1
ATOM 1724 C CA . LEU A 1 207 ? -11.331 -2.983 30.500 1.00 95.44 207 LEU A CA 1
ATOM 1725 C C . LEU A 1 207 ? -10.062 -3.367 31.278 1.00 95.44 207 LEU A C 1
ATOM 1727 O O . LEU A 1 207 ? -9.221 -2.505 31.536 1.00 95.44 207 LEU A O 1
ATOM 1731 N N . PRO A 1 208 ? -9.870 -4.660 31.594 1.00 95.81 208 PRO A N 1
ATOM 1732 C CA . PRO A 1 208 ? -8.590 -5.182 32.054 1.00 95.81 208 PRO A CA 1
ATOM 1733 C C . PRO A 1 208 ? -7.469 -4.925 31.037 1.00 95.81 208 PRO A C 1
ATOM 1735 O O . PRO A 1 208 ? -7.669 -5.116 29.834 1.00 95.81 208 PRO A O 1
ATOM 1738 N N . ASP A 1 209 ? -6.268 -4.597 31.522 1.00 95.38 209 ASP A N 1
ATOM 1739 C CA . ASP A 1 209 ? -5.100 -4.298 30.675 1.00 95.38 209 ASP A CA 1
ATOM 1740 C C . ASP A 1 209 ? -4.788 -5.411 29.668 1.00 95.38 209 ASP A C 1
ATOM 1742 O O . ASP A 1 209 ? -4.371 -5.134 28.547 1.00 95.38 209 ASP A O 1
ATOM 1746 N N . ILE A 1 210 ? -5.030 -6.674 30.035 1.00 97.44 210 ILE A N 1
ATOM 1747 C CA . ILE A 1 210 ? -4.817 -7.823 29.148 1.00 97.44 210 ILE A CA 1
ATOM 1748 C C . ILE A 1 210 ? -5.645 -7.719 27.855 1.00 97.44 210 ILE A C 1
ATOM 1750 O O . ILE A 1 210 ? -5.104 -7.905 26.768 1.00 97.44 210 ILE A O 1
ATOM 1754 N N . ILE A 1 211 ? -6.913 -7.302 27.948 1.00 97.56 211 ILE A N 1
ATOM 1755 C CA . ILE A 1 211 ? -7.792 -7.116 26.785 1.00 97.56 211 ILE A CA 1
ATOM 1756 C C . ILE A 1 211 ? -7.299 -5.944 25.935 1.00 97.56 211 ILE A C 1
ATOM 1758 O O . ILE A 1 211 ? -7.223 -6.050 24.710 1.00 97.56 211 ILE A O 1
ATOM 1762 N N . VAL A 1 212 ? -6.926 -4.832 26.577 1.00 96.06 212 VAL A N 1
ATOM 1763 C CA . VAL A 1 212 ? -6.410 -3.637 25.890 1.00 96.06 212 VAL A CA 1
ATOM 1764 C C . VAL A 1 212 ? -5.119 -3.965 25.134 1.00 96.06 212 VAL A C 1
ATOM 1766 O O . VAL A 1 212 ? -4.956 -3.583 23.973 1.00 96.06 212 VAL A O 1
ATOM 1769 N N . ASN A 1 213 ? -4.220 -4.727 25.756 1.00 97.00 213 ASN A N 1
ATOM 1770 C CA . ASN A 1 213 ? -2.963 -5.165 25.158 1.00 97.00 213 ASN A CA 1
ATOM 1771 C C . ASN A 1 213 ? -3.191 -6.111 23.974 1.00 97.00 213 ASN A C 1
ATOM 1773 O O . ASN A 1 213 ? -2.544 -5.951 22.938 1.00 97.00 213 ASN A O 1
ATOM 1777 N N . HIS A 1 214 ? -4.131 -7.050 24.078 1.00 98.25 214 HIS A N 1
ATOM 1778 C CA . HIS A 1 214 ? -4.507 -7.927 22.967 1.00 98.25 214 HIS A CA 1
ATOM 1779 C C . HIS A 1 214 ? -5.132 -7.169 21.802 1.00 98.25 214 HIS A C 1
ATOM 1781 O O . HIS A 1 214 ? -4.722 -7.369 20.656 1.00 98.25 214 HIS A O 1
ATOM 1787 N N . TYR A 1 215 ? -6.041 -6.234 22.084 1.00 97.75 215 TYR A N 1
ATOM 1788 C CA . TYR A 1 215 ? -6.638 -5.377 21.063 1.00 97.75 215 TYR A CA 1
ATOM 1789 C C . TYR A 1 215 ? -5.566 -4.585 20.311 1.00 97.75 215 TYR A C 1
ATOM 1791 O O . TYR A 1 215 ? -5.522 -4.603 19.081 1.00 97.75 215 TYR A O 1
ATOM 1799 N N . ASN A 1 216 ? -4.644 -3.949 21.039 1.00 96.06 216 ASN A N 1
ATOM 1800 C CA . ASN A 1 216 ? -3.531 -3.213 20.441 1.00 96.06 216 ASN A CA 1
ATOM 1801 C C . ASN A 1 216 ? -2.564 -4.133 19.676 1.00 96.06 216 ASN A C 1
ATOM 1803 O O . ASN A 1 216 ? -2.058 -3.755 18.617 1.00 96.06 216 ASN A O 1
ATOM 1807 N N . GLY A 1 217 ? -2.354 -5.356 20.168 1.00 96.12 217 GLY A N 1
ATOM 1808 C CA . GLY A 1 217 ? -1.587 -6.397 19.492 1.00 96.12 217 GLY A CA 1
ATOM 1809 C C . GLY A 1 217 ? -2.156 -6.737 18.115 1.00 96.12 217 GLY A C 1
ATOM 1810 O O . GLY A 1 217 ? -1.408 -6.721 17.136 1.00 96.12 217 GLY A O 1
ATOM 1811 N N . ILE A 1 218 ? -3.471 -6.957 18.012 1.00 97.69 218 ILE A N 1
ATOM 1812 C CA . ILE A 1 218 ? -4.149 -7.208 16.728 1.00 97.69 218 ILE A CA 1
ATOM 1813 C C . ILE A 1 218 ? -4.146 -5.946 15.858 1.00 97.69 218 ILE A C 1
ATOM 1815 O O . ILE A 1 218 ? -3.797 -6.013 14.681 1.00 97.69 218 ILE A O 1
ATOM 1819 N N . LYS A 1 219 ? -4.451 -4.776 16.438 1.00 96.50 219 LYS A N 1
ATOM 1820 C CA . LYS A 1 219 ? -4.474 -3.474 15.743 1.00 96.50 219 LYS A CA 1
ATOM 1821 C C . LYS A 1 219 ? -3.152 -3.148 15.044 1.00 96.50 219 LYS A C 1
ATOM 1823 O O . LYS A 1 219 ? -3.155 -2.504 13.997 1.00 96.50 219 LYS A O 1
ATOM 1828 N N . SER A 1 220 ? -2.026 -3.572 15.624 1.00 95.31 220 SER A N 1
ATOM 1829 C CA . SER A 1 220 ? -0.692 -3.389 15.037 1.00 95.31 220 SER A CA 1
ATOM 1830 C C . SER A 1 220 ? -0.495 -4.157 13.726 1.00 95.31 220 SER A C 1
ATOM 1832 O O . SER A 1 220 ? 0.391 -3.810 12.942 1.00 95.31 220 SER A O 1
ATOM 1834 N N . LEU A 1 221 ? -1.303 -5.202 13.508 1.00 96.56 221 LEU A N 1
ATOM 1835 C CA . LEU A 1 221 ? -1.228 -6.150 12.398 1.00 96.56 221 LEU A CA 1
ATOM 1836 C C . LEU A 1 221 ? 0.093 -6.932 12.341 1.00 96.56 221 LEU A C 1
ATOM 1838 O O . LEU A 1 221 ? 0.340 -7.639 11.371 1.00 96.56 221 LEU A O 1
ATOM 1842 N N . GLN A 1 222 ? 0.957 -6.825 13.357 1.00 95.25 222 GLN A N 1
ATOM 1843 C CA . GLN A 1 222 ? 2.233 -7.548 13.401 1.00 95.25 222 GLN A CA 1
ATOM 1844 C C . GLN A 1 222 ? 2.080 -8.956 13.976 1.00 95.25 222 GLN A C 1
ATOM 1846 O O . GLN A 1 222 ? 2.733 -9.875 13.494 1.00 95.25 222 GLN A O 1
ATOM 1851 N N . LYS A 1 223 ? 1.190 -9.148 14.961 1.00 92.44 223 LYS A N 1
ATOM 1852 C CA . LYS A 1 223 ? 0.909 -10.481 15.528 1.00 92.44 223 LYS A CA 1
ATOM 1853 C C . LYS A 1 223 ? 0.177 -11.396 14.546 1.00 92.44 223 LYS A C 1
ATOM 1855 O O . LYS A 1 223 ? 0.361 -12.606 14.583 1.00 92.44 223 LYS A O 1
ATOM 1860 N N . ILE A 1 224 ? -0.659 -10.805 13.697 1.00 94.75 224 ILE A N 1
ATOM 1861 C CA . ILE A 1 224 ? -1.433 -11.478 12.658 1.00 94.75 224 ILE A CA 1
ATOM 1862 C C . ILE A 1 224 ? -1.803 -10.455 11.585 1.00 94.75 224 ILE A C 1
ATOM 1864 O O . ILE A 1 224 ? -2.166 -9.321 11.907 1.00 94.75 224 ILE A O 1
ATOM 1868 N N . ASP A 1 225 ? -1.710 -10.842 10.314 1.00 96.06 225 ASP A N 1
ATOM 1869 C CA . ASP A 1 225 ? -2.102 -9.970 9.212 1.00 96.06 225 ASP A CA 1
ATOM 1870 C C . ASP A 1 225 ? -3.549 -10.217 8.789 1.00 96.06 225 ASP A C 1
ATOM 1872 O O . ASP A 1 225 ? -3.893 -11.281 8.278 1.00 96.06 225 ASP A O 1
ATOM 1876 N N . LEU A 1 226 ? -4.386 -9.203 8.986 1.00 96.56 226 LEU A N 1
ATOM 1877 C CA . LEU A 1 226 ? -5.815 -9.234 8.680 1.00 96.56 226 LEU A CA 1
ATOM 1878 C C . LEU A 1 226 ? -6.202 -8.210 7.603 1.00 96.56 226 LEU A C 1
ATOM 1880 O O . LEU A 1 226 ? -7.382 -8.036 7.315 1.00 96.56 226 LEU A O 1
ATOM 1884 N N . GLN A 1 227 ? -5.230 -7.503 7.011 1.00 95.62 227 GLN A N 1
ATOM 1885 C CA . GLN A 1 227 ? -5.500 -6.358 6.128 1.00 95.62 227 GLN A CA 1
ATOM 1886 C C . GLN A 1 227 ? -6.255 -6.720 4.857 1.00 95.62 227 GLN A C 1
ATOM 1888 O O . GLN A 1 227 ? -7.021 -5.900 4.355 1.00 95.62 227 GLN A O 1
ATOM 1893 N N . ALA A 1 228 ? -6.020 -7.922 4.331 1.00 95.44 228 ALA A N 1
ATOM 1894 C CA . ALA A 1 228 ? -6.635 -8.365 3.090 1.00 95.44 228 ALA A CA 1
ATOM 1895 C C . ALA A 1 228 ? -8.116 -8.733 3.243 1.00 95.44 228 ALA A C 1
ATOM 1897 O O . ALA A 1 228 ? -8.828 -8.770 2.243 1.00 95.44 228 ALA A O 1
ATOM 1898 N N . ILE A 1 229 ? -8.586 -8.992 4.466 1.00 95.75 229 ILE A N 1
ATOM 1899 C CA . ILE A 1 229 ? -9.978 -9.362 4.723 1.00 95.75 229 ILE A CA 1
ATOM 1900 C C . ILE A 1 229 ? -10.907 -8.235 4.252 1.00 95.75 229 ILE A C 1
ATOM 1902 O O . ILE A 1 229 ? -10.670 -7.059 4.542 1.00 95.75 229 ILE A O 1
ATOM 1906 N N . ASN A 1 230 ? -11.968 -8.597 3.527 1.00 94.12 230 ASN A N 1
ATOM 1907 C CA . ASN A 1 230 ? -12.936 -7.681 2.920 1.00 94.12 230 ASN A CA 1
ATOM 1908 C C . ASN A 1 230 ? -12.347 -6.703 1.882 1.00 94.12 230 ASN A C 1
ATOM 1910 O O . ASN A 1 230 ? -12.957 -5.677 1.574 1.00 94.12 230 ASN A O 1
ATOM 1914 N N . LYS A 1 231 ? -11.161 -6.984 1.326 1.00 93.06 231 LYS A N 1
ATOM 1915 C CA . LYS A 1 231 ? -10.539 -6.174 0.264 1.00 93.06 231 LYS A CA 1
ATOM 1916 C C . LYS A 1 231 ? -10.548 -6.896 -1.075 1.00 93.06 231 LYS A C 1
ATOM 1918 O O . LYS A 1 231 ? -10.338 -8.105 -1.116 1.00 93.06 231 LYS A O 1
ATOM 1923 N N . HIS A 1 232 ? -10.756 -6.121 -2.146 1.00 89.06 232 HIS A N 1
ATOM 1924 C CA . HIS A 1 232 ? -10.752 -6.566 -3.548 1.00 89.06 232 HIS A CA 1
ATOM 1925 C C . HIS A 1 232 ? -11.513 -7.885 -3.758 1.00 89.06 232 HIS A C 1
ATOM 1927 O O . HIS A 1 232 ? -10.980 -8.820 -4.341 1.00 89.06 232 HIS A O 1
ATOM 1933 N N . LEU A 1 233 ? -12.732 -7.979 -3.216 1.00 87.81 233 LEU A N 1
ATOM 1934 C CA . LEU A 1 233 ? -13.561 -9.186 -3.324 1.00 87.81 233 LEU A CA 1
ATOM 1935 C C . LEU A 1 233 ? -14.177 -9.360 -4.711 1.00 87.81 233 LEU A C 1
ATOM 1937 O O . LEU A 1 233 ? -14.482 -10.475 -5.105 1.00 87.81 233 LEU A O 1
ATOM 1941 N N . GLU A 1 234 ? -14.353 -8.259 -5.433 1.00 87.94 234 GLU A N 1
ATOM 1942 C CA . GLU A 1 234 ? -14.951 -8.229 -6.758 1.00 87.94 234 GLU A CA 1
ATOM 1943 C C . GLU A 1 234 ? -14.175 -7.243 -7.631 1.00 87.94 234 GLU A C 1
ATOM 1945 O O . GLU A 1 234 ? -13.641 -6.241 -7.140 1.00 87.94 234 GLU A O 1
ATOM 1950 N N . THR A 1 235 ? -14.131 -7.524 -8.931 1.00 86.88 235 THR A N 1
ATOM 1951 C CA . THR A 1 235 ? -13.605 -6.594 -9.930 1.00 86.88 235 THR A CA 1
ATOM 1952 C C . THR A 1 235 ? -14.731 -5.664 -10.369 1.00 86.88 235 THR A C 1
ATOM 1954 O O . THR A 1 235 ? -15.698 -6.109 -10.983 1.00 86.88 235 THR A O 1
ATOM 1957 N N . THR A 1 236 ? -14.622 -4.372 -10.060 1.00 77.81 236 THR A N 1
ATOM 1958 C CA . THR A 1 236 ? -15.630 -3.366 -10.452 1.00 77.81 236 THR A CA 1
ATOM 1959 C C . THR A 1 236 ? -15.384 -2.775 -11.836 1.00 77.81 236 THR A C 1
ATOM 1961 O O . THR A 1 236 ? -16.291 -2.212 -12.447 1.00 77.81 236 THR A O 1
ATOM 1964 N N . ASP A 1 237 ? -14.159 -2.895 -12.335 1.00 77.88 237 ASP A N 1
ATOM 1965 C CA . ASP A 1 237 ? -13.806 -2.512 -13.690 1.00 77.88 237 ASP A CA 1
ATOM 1966 C C . ASP A 1 237 ? -14.359 -3.520 -14.709 1.00 77.88 237 ASP A C 1
ATOM 1968 O O . ASP A 1 237 ? -14.509 -4.703 -14.426 1.00 77.88 237 ASP A O 1
ATOM 1972 N N . THR A 1 238 ? -14.677 -3.045 -15.906 1.00 81.69 238 THR A N 1
ATOM 1973 C CA . THR A 1 238 ? -15.198 -3.857 -17.014 1.00 81.69 238 THR A CA 1
ATOM 1974 C C . THR A 1 238 ? -14.418 -3.653 -18.312 1.00 81.69 238 THR A C 1
ATOM 1976 O O . THR A 1 238 ? -14.619 -4.412 -19.257 1.00 81.69 238 THR A O 1
ATOM 1979 N N . LEU A 1 239 ? -13.483 -2.693 -18.378 1.00 80.56 239 LEU A N 1
ATOM 1980 C CA . LEU A 1 239 ? -12.763 -2.355 -19.612 1.00 80.56 239 LEU A CA 1
ATOM 1981 C C . LEU A 1 239 ? -11.950 -3.536 -20.158 1.00 80.56 239 LEU A C 1
ATOM 1983 O O . LEU A 1 239 ? -11.971 -3.803 -21.359 1.00 80.56 239 LEU A O 1
ATOM 1987 N N . TYR A 1 240 ? -11.300 -4.299 -19.277 1.00 83.00 240 TYR A N 1
ATOM 1988 C CA . TYR A 1 240 ? -10.525 -5.487 -19.653 1.00 83.00 240 TYR A CA 1
ATOM 1989 C C . TYR A 1 240 ? -11.379 -6.597 -20.297 1.00 83.00 240 TYR A C 1
ATOM 1991 O O . TYR A 1 240 ? -10.854 -7.467 -20.998 1.00 83.00 240 TYR A O 1
ATOM 1999 N N . GLN A 1 241 ? -12.700 -6.615 -20.084 1.00 84.56 241 GLN A N 1
ATOM 2000 C CA . GLN A 1 241 ? -13.558 -7.691 -20.593 1.00 84.56 241 GLN A CA 1
ATOM 2001 C C . GLN A 1 241 ? -13.566 -7.728 -22.124 1.00 84.56 241 GLN A C 1
ATOM 2003 O O . GLN A 1 241 ? -13.541 -8.816 -22.701 1.00 84.56 241 GLN A O 1
ATOM 2008 N N . ASN A 1 242 ? -13.479 -6.560 -22.764 1.00 81.69 242 ASN A N 1
ATOM 2009 C CA . ASN A 1 242 ? -13.473 -6.417 -24.222 1.00 81.69 242 ASN A CA 1
ATOM 2010 C C . ASN A 1 242 ? -12.088 -6.621 -24.854 1.00 81.69 242 ASN A C 1
ATOM 2012 O O . ASN A 1 242 ? -11.978 -6.718 -26.072 1.00 81.69 242 ASN A O 1
ATOM 2016 N N . VAL A 1 243 ? -11.036 -6.711 -24.040 1.00 83.88 243 VAL A N 1
ATOM 2017 C CA . VAL A 1 243 ? -9.668 -6.924 -24.516 1.00 83.88 243 VAL A CA 1
ATOM 2018 C C . VAL A 1 243 ? -9.489 -8.374 -24.960 1.00 83.88 243 VAL A C 1
ATOM 2020 O O . VAL A 1 243 ? -9.787 -9.307 -24.204 1.00 83.88 243 VAL A O 1
ATOM 2023 N N . GLN A 1 244 ? -8.955 -8.559 -26.166 1.00 88.88 244 GLN A N 1
ATOM 2024 C CA . GLN A 1 244 ? -8.418 -9.832 -26.638 1.00 88.88 244 GLN A CA 1
ATOM 2025 C C . GLN A 1 244 ? -6.894 -9.754 -26.618 1.00 88.88 244 GLN A C 1
ATOM 2027 O O . GLN A 1 244 ? -6.314 -8.783 -27.088 1.00 88.88 244 GLN A O 1
ATOM 2032 N N . ILE A 1 245 ? -6.251 -10.760 -26.032 1.00 92.69 245 ILE A N 1
ATOM 2033 C CA . ILE A 1 245 ? -4.792 -10.885 -26.040 1.00 92.69 245 ILE A CA 1
ATOM 2034 C C . ILE A 1 245 ? -4.443 -11.862 -27.155 1.00 92.69 245 ILE A C 1
ATOM 2036 O O . ILE A 1 245 ? -5.102 -12.896 -27.288 1.00 92.69 245 ILE A O 1
ATOM 2040 N N . ASP A 1 246 ? -3.412 -11.545 -27.934 1.00 95.06 246 ASP A N 1
ATOM 2041 C CA . ASP A 1 246 ? -2.861 -12.479 -28.906 1.00 95.06 246 ASP A CA 1
ATOM 2042 C C . ASP A 1 246 ? -2.506 -13.826 -28.246 1.00 95.06 246 ASP A C 1
ATOM 2044 O O . ASP A 1 246 ? -1.895 -13.883 -27.173 1.00 95.06 246 ASP A O 1
ATOM 2048 N N . ASN A 1 247 ? -2.896 -14.926 -28.893 1.00 94.62 247 ASN A N 1
ATOM 2049 C CA . ASN A 1 247 ? -2.752 -16.261 -28.318 1.00 94.62 247 ASN A CA 1
ATOM 2050 C C . ASN A 1 247 ? -1.281 -16.652 -28.144 1.00 94.62 247 ASN A C 1
ATOM 2052 O O . ASN A 1 247 ? -0.943 -17.321 -27.168 1.00 94.62 247 ASN A O 1
ATOM 2056 N N . ASP A 1 248 ? -0.402 -16.263 -29.069 1.00 96.44 248 ASP A N 1
ATOM 2057 C CA . ASP A 1 248 ? 1.013 -16.624 -28.998 1.00 96.44 248 ASP A CA 1
ATOM 2058 C C . ASP A 1 248 ? 1.721 -15.830 -27.899 1.00 96.44 248 ASP A C 1
ATOM 2060 O O . ASP A 1 248 ? 2.486 -16.412 -27.119 1.00 96.44 248 ASP A O 1
ATOM 2064 N N . LEU A 1 249 ? 1.401 -14.540 -27.757 1.00 96.62 249 LEU A N 1
ATOM 2065 C CA . LEU A 1 249 ? 1.834 -13.718 -26.630 1.00 96.62 249 LEU A CA 1
ATOM 2066 C C . LEU A 1 249 ? 1.352 -14.299 -25.295 1.00 96.62 249 LEU A C 1
ATOM 2068 O O . LEU A 1 249 ? 2.166 -14.521 -24.396 1.00 96.62 249 LEU A O 1
ATOM 2072 N N . GLU A 1 250 ? 0.058 -14.596 -25.168 1.00 96.75 250 GLU A N 1
ATOM 2073 C CA . GLU A 1 250 ? -0.513 -15.182 -23.954 1.00 96.75 250 GLU A CA 1
ATOM 2074 C C . GLU A 1 250 ? 0.165 -16.516 -23.604 1.00 96.75 250 GLU A C 1
ATOM 2076 O O . GLU A 1 250 ? 0.646 -16.711 -22.482 1.00 96.75 250 GLU A O 1
ATOM 2081 N N . ASN A 1 251 ? 0.276 -17.424 -24.577 1.00 96.69 251 ASN A N 1
ATOM 2082 C CA . ASN A 1 251 ? 0.948 -18.708 -24.399 1.00 96.69 251 ASN A CA 1
ATOM 2083 C C . ASN A 1 251 ? 2.400 -18.514 -23.955 1.00 96.69 251 ASN A C 1
ATOM 2085 O O . ASN A 1 251 ? 2.881 -19.235 -23.080 1.00 96.69 251 ASN A O 1
ATOM 2089 N N . LYS A 1 252 ? 3.109 -17.529 -24.518 1.00 96.62 252 LYS A N 1
ATOM 2090 C CA . LYS A 1 252 ? 4.496 -17.223 -24.151 1.00 96.62 252 LYS A CA 1
ATOM 2091 C C . LYS A 1 252 ? 4.621 -16.648 -22.741 1.00 96.62 252 LYS A C 1
ATOM 2093 O O . LYS A 1 252 ? 5.616 -16.951 -22.071 1.00 96.62 252 LYS A O 1
ATOM 2098 N N . ILE A 1 253 ? 3.640 -15.865 -22.290 1.00 97.38 253 ILE A N 1
ATOM 2099 C CA . ILE A 1 253 ? 3.566 -15.334 -20.925 1.00 97.38 253 ILE A CA 1
ATOM 2100 C C . ILE A 1 253 ? 3.398 -16.480 -19.925 1.00 97.38 253 ILE A C 1
ATOM 2102 O O . ILE A 1 253 ? 4.155 -16.541 -18.963 1.00 97.38 253 ILE A O 1
ATOM 2106 N N . PHE A 1 254 ? 2.489 -17.428 -20.169 1.00 96.56 254 PHE A N 1
ATOM 2107 C CA . PHE A 1 254 ? 2.269 -18.574 -19.271 1.00 96.56 254 PHE A CA 1
ATOM 2108 C C . PHE A 1 254 ? 3.303 -19.704 -19.416 1.00 96.56 254 PHE A C 1
ATOM 2110 O O . PHE A 1 254 ? 3.392 -20.585 -18.557 1.00 96.56 254 PHE A O 1
ATOM 2117 N N . CYS A 1 255 ? 4.084 -19.717 -20.496 1.00 95.06 255 CYS A N 1
ATOM 2118 C CA . CYS A 1 255 ? 5.024 -20.793 -20.793 1.00 95.06 255 CYS A CA 1
ATOM 2119 C C . CYS A 1 255 ? 6.118 -20.912 -19.726 1.00 95.06 255 CYS A C 1
ATOM 2121 O O . CYS A 1 255 ? 6.965 -20.029 -19.605 1.00 95.06 255 CYS A O 1
ATOM 2123 N N . GLY A 1 256 ? 6.135 -22.052 -19.027 1.00 92.75 256 GLY A N 1
ATOM 2124 C CA . GLY A 1 256 ? 7.088 -22.355 -17.957 1.00 92.75 256 GLY A CA 1
ATOM 2125 C C . GLY A 1 256 ? 6.538 -22.139 -16.544 1.00 92.75 256 GLY A C 1
ATOM 2126 O O . GLY A 1 256 ? 7.245 -22.437 -15.582 1.00 92.75 256 GLY A O 1
ATOM 2127 N N . LEU A 1 257 ? 5.295 -21.670 -16.401 1.00 94.88 257 LEU A N 1
ATOM 2128 C CA . LEU A 1 257 ? 4.635 -21.517 -15.106 1.00 94.88 257 LEU A CA 1
ATOM 2129 C C . LEU A 1 257 ? 4.297 -22.894 -14.488 1.00 94.88 257 LEU A C 1
ATOM 2131 O O . LEU A 1 257 ? 3.616 -23.698 -15.137 1.00 94.88 257 LEU A O 1
ATOM 2135 N N . PRO A 1 258 ? 4.729 -23.194 -13.247 1.00 93.94 258 PRO A N 1
ATOM 2136 C CA . PRO A 1 258 ? 4.384 -24.439 -12.570 1.00 93.94 258 PRO A CA 1
ATOM 2137 C C . PRO A 1 258 ? 2.877 -24.545 -12.305 1.00 93.94 258 PRO A C 1
ATOM 2139 O O . PRO A 1 258 ? 2.204 -23.569 -11.969 1.00 93.94 258 PRO A O 1
ATOM 2142 N N . LYS A 1 259 ? 2.322 -25.753 -12.454 1.00 89.62 259 LYS A N 1
ATOM 2143 C CA . LYS A 1 259 ? 0.873 -25.983 -12.295 1.00 89.62 259 LYS A CA 1
ATOM 2144 C C . LYS A 1 259 ? 0.404 -25.807 -10.849 1.00 89.62 259 LYS A C 1
ATOM 2146 O O . LYS A 1 259 ? -0.719 -25.361 -10.622 1.00 89.62 259 LYS A O 1
ATOM 2151 N N . ASP A 1 260 ? 1.265 -26.164 -9.906 1.00 93.25 260 ASP A N 1
ATOM 2152 C CA . ASP A 1 260 ? 1.076 -26.128 -8.457 1.00 93.25 260 ASP A CA 1
ATOM 2153 C C . ASP A 1 260 ? 1.376 -24.757 -7.829 1.00 93.25 260 ASP A C 1
ATOM 2155 O O . ASP A 1 260 ? 1.218 -24.595 -6.621 1.00 93.25 260 ASP A O 1
ATOM 2159 N N . SER A 1 261 ? 1.739 -23.752 -8.634 1.00 95.31 261 SER A N 1
ATOM 2160 C CA . SER A 1 261 ? 1.971 -22.397 -8.137 1.00 95.31 261 SER A CA 1
ATOM 2161 C C . SER A 1 261 ? 0.731 -21.769 -7.500 1.00 95.31 261 SER A C 1
ATOM 2163 O O . SER A 1 261 ? -0.396 -21.882 -8.005 1.00 95.31 261 SER A O 1
ATOM 2165 N N . THR A 1 262 ? 0.961 -21.040 -6.407 1.00 96.75 262 THR A N 1
ATOM 2166 C CA . THR A 1 262 ? -0.070 -20.246 -5.724 1.00 96.75 262 THR A CA 1
ATOM 2167 C C . THR A 1 262 ? -0.582 -19.109 -6.615 1.00 96.75 262 THR A C 1
ATOM 2169 O O . THR A 1 262 ? 0.088 -18.694 -7.558 1.00 96.75 262 THR A O 1
ATOM 2172 N N . LEU A 1 263 ? -1.766 -18.557 -6.321 1.00 96.75 263 LEU A N 1
ATOM 2173 C CA . LEU A 1 263 ? -2.291 -17.399 -7.065 1.00 96.75 263 LEU A CA 1
ATOM 2174 C C . LEU A 1 263 ? -1.326 -16.204 -7.047 1.00 96.75 263 LEU A C 1
ATOM 2176 O O . LEU A 1 263 ? -1.139 -15.561 -8.077 1.00 96.75 263 LEU A O 1
ATOM 2180 N N . LEU A 1 264 ? -0.663 -15.957 -5.911 1.00 97.75 264 LEU A N 1
ATOM 2181 C CA . LEU A 1 264 ? 0.353 -14.910 -5.803 1.00 97.75 264 LEU A CA 1
ATOM 2182 C C . LEU A 1 264 ? 1.519 -15.167 -6.767 1.00 97.75 264 LEU A C 1
ATOM 2184 O O . LEU A 1 264 ? 1.906 -14.274 -7.515 1.00 97.75 264 LEU A O 1
ATOM 2188 N N . GLU A 1 265 ? 2.070 -16.381 -6.765 1.00 98.00 265 GLU A N 1
ATOM 2189 C CA . GLU A 1 265 ? 3.168 -16.753 -7.665 1.00 98.00 265 GLU A CA 1
ATOM 2190 C C . GLU A 1 265 ? 2.782 -16.610 -9.131 1.00 98.00 265 GLU A C 1
ATOM 2192 O O . GLU A 1 265 ? 3.570 -16.093 -9.916 1.00 98.00 265 GLU A O 1
ATOM 2197 N N . LYS A 1 266 ? 1.565 -17.029 -9.499 1.00 98.12 266 LYS A N 1
ATOM 2198 C CA . LYS A 1 266 ? 1.054 -16.892 -10.866 1.00 98.12 266 LYS A CA 1
ATOM 2199 C C . LYS A 1 266 ? 0.983 -15.423 -11.278 1.00 98.12 266 LYS A C 1
ATOM 2201 O O . LYS A 1 266 ? 1.487 -15.084 -12.344 1.00 98.12 266 LYS A O 1
ATOM 2206 N N . ALA A 1 267 ? 0.429 -14.556 -10.428 1.00 97.75 267 ALA A N 1
ATOM 2207 C CA . ALA A 1 267 ? 0.359 -13.117 -10.681 1.00 97.75 267 ALA A CA 1
ATOM 2208 C C . ALA A 1 267 ? 1.755 -12.498 -10.866 1.00 97.75 267 ALA A C 1
ATOM 2210 O O . ALA A 1 267 ? 2.018 -11.842 -11.872 1.00 97.75 267 ALA A O 1
ATOM 2211 N N . ILE A 1 268 ? 2.679 -12.786 -9.943 1.00 97.94 268 ILE A N 1
ATOM 2212 C CA . ILE A 1 268 ? 4.075 -12.340 -10.015 1.00 97.94 268 ILE A CA 1
ATOM 2213 C C . ILE A 1 268 ? 4.740 -12.825 -11.308 1.00 97.94 268 ILE A C 1
ATOM 2215 O O . ILE A 1 268 ? 5.368 -12.042 -12.016 1.00 97.94 268 ILE A O 1
ATOM 2219 N N . TYR A 1 269 ? 4.612 -14.112 -11.629 1.00 98.06 269 TYR A N 1
ATOM 2220 C CA . TYR A 1 269 ? 5.229 -14.705 -12.811 1.00 98.06 269 TYR A CA 1
ATOM 2221 C C . TYR A 1 269 ? 4.730 -14.034 -14.093 1.00 98.06 269 TYR A C 1
ATOM 2223 O O . TYR A 1 269 ? 5.543 -13.629 -14.922 1.00 98.06 269 TYR A O 1
ATOM 2231 N N . ILE A 1 270 ? 3.410 -13.862 -14.227 1.00 97.94 270 ILE A N 1
ATOM 2232 C CA . ILE A 1 270 ? 2.782 -13.168 -15.358 1.00 97.94 270 ILE A CA 1
ATOM 2233 C C . ILE A 1 270 ? 3.357 -11.757 -15.498 1.00 97.94 270 ILE A C 1
ATOM 2235 O O . ILE A 1 270 ? 3.816 -11.399 -16.580 1.00 97.94 270 ILE A O 1
ATOM 2239 N N . TYR A 1 271 ? 3.394 -10.988 -14.407 1.00 97.25 271 TYR A N 1
ATOM 2240 C CA . TYR A 1 271 ? 3.917 -9.623 -14.409 1.00 97.25 271 TYR A CA 1
ATOM 2241 C C . TYR A 1 271 ? 5.366 -9.561 -14.914 1.00 97.25 271 TYR A C 1
ATOM 2243 O O . TYR A 1 271 ? 5.676 -8.811 -15.839 1.00 97.25 271 TYR A O 1
ATOM 2251 N N . ILE A 1 272 ? 6.253 -10.404 -14.371 1.00 96.44 272 ILE A N 1
ATOM 2252 C CA . ILE A 1 272 ? 7.665 -10.441 -14.781 1.00 96.44 272 ILE A CA 1
ATOM 2253 C C . ILE A 1 272 ? 7.785 -10.848 -16.253 1.00 96.44 272 ILE A C 1
ATOM 2255 O O . ILE A 1 272 ? 8.537 -10.228 -17.006 1.00 96.44 272 ILE A O 1
ATOM 2259 N N . LYS A 1 273 ? 7.041 -11.869 -16.693 1.00 96.56 273 LYS A N 1
ATOM 2260 C CA . LYS A 1 273 ? 7.045 -12.327 -18.089 1.00 96.56 273 LYS A CA 1
ATOM 2261 C C . LYS A 1 273 ? 6.565 -11.247 -19.049 1.00 96.56 273 LYS A C 1
ATOM 2263 O O . LYS A 1 273 ? 7.164 -11.093 -20.109 1.00 96.56 273 LYS A O 1
ATOM 2268 N N . MET A 1 274 ? 5.547 -10.478 -18.677 1.00 96.25 274 MET A N 1
ATOM 2269 C CA . MET A 1 274 ? 5.112 -9.320 -19.453 1.00 96.25 274 MET A CA 1
ATOM 2270 C C . MET A 1 274 ? 6.223 -8.271 -19.555 1.00 96.25 274 MET A C 1
ATOM 2272 O O . MET A 1 274 ? 6.541 -7.848 -20.661 1.00 96.25 274 MET A O 1
ATOM 2276 N N . CYS A 1 275 ? 6.889 -7.921 -18.449 1.00 94.31 275 CYS A N 1
ATOM 2277 C CA . CYS A 1 275 ? 8.024 -6.988 -18.466 1.00 94.31 275 CYS A CA 1
ATOM 2278 C C . CYS A 1 275 ? 9.194 -7.470 -19.351 1.00 94.31 275 CYS A C 1
ATOM 2280 O O . CYS A 1 275 ? 9.885 -6.663 -19.971 1.00 94.31 275 CYS A O 1
ATOM 2282 N N . LYS A 1 276 ? 9.410 -8.788 -19.442 1.00 92.88 276 LYS A N 1
ATOM 2283 C CA . LYS A 1 276 ? 10.429 -9.406 -20.308 1.00 92.88 276 LYS A CA 1
ATOM 2284 C C . LYS A 1 276 ? 10.072 -9.372 -21.793 1.00 92.88 276 LYS A C 1
ATOM 2286 O O . LYS A 1 276 ? 10.973 -9.228 -22.618 1.00 92.88 276 LYS A O 1
ATOM 2291 N N . LEU A 1 277 ? 8.797 -9.572 -22.123 1.00 94.12 277 LEU A N 1
ATOM 2292 C CA . LEU A 1 277 ? 8.323 -9.757 -23.498 1.00 94.12 277 LEU A CA 1
ATOM 2293 C C . LEU A 1 277 ? 7.902 -8.448 -24.166 1.00 94.12 277 LEU A C 1
ATOM 2295 O O . LEU A 1 277 ? 8.083 -8.311 -25.371 1.00 94.12 277 LEU A O 1
ATOM 2299 N N . LEU A 1 278 ? 7.358 -7.504 -23.401 1.00 93.81 278 LEU A N 1
ATOM 2300 C CA . LEU A 1 278 ? 6.861 -6.222 -23.895 1.00 93.81 278 LEU A CA 1
ATOM 2301 C C . LEU A 1 278 ? 7.936 -5.137 -23.796 1.00 93.81 278 LEU A C 1
ATOM 2303 O O . LEU A 1 278 ? 8.859 -5.237 -22.988 1.00 93.81 278 LEU A O 1
ATOM 2307 N N . THR A 1 279 ? 7.814 -4.080 -24.593 1.00 91.44 279 THR A N 1
ATOM 2308 C CA . THR A 1 279 ? 8.665 -2.882 -24.532 1.00 91.44 279 THR A CA 1
ATOM 2309 C C . THR A 1 279 ? 7.797 -1.627 -24.526 1.00 91.44 279 THR A C 1
ATOM 2311 O O . THR A 1 279 ? 6.670 -1.652 -25.015 1.00 91.44 279 THR A O 1
ATOM 2314 N N . TYR A 1 280 ? 8.289 -0.528 -23.955 1.00 90.75 280 TYR A N 1
ATOM 2315 C CA . TYR A 1 280 ? 7.516 0.713 -23.942 1.00 90.75 280 TYR A CA 1
ATOM 2316 C C . TYR A 1 280 ? 7.501 1.359 -25.336 1.00 90.75 280 TYR A C 1
ATOM 2318 O O . TYR A 1 280 ? 8.532 1.387 -26.014 1.00 90.75 280 TYR A O 1
ATOM 2326 N N . ASP A 1 281 ? 6.356 1.896 -25.764 1.00 90.62 281 ASP A N 1
ATOM 2327 C CA . ASP A 1 281 ? 6.239 2.538 -27.076 1.00 90.62 281 ASP A CA 1
ATOM 2328 C C . ASP A 1 281 ? 7.122 3.804 -27.173 1.00 90.62 281 ASP A C 1
ATOM 2330 O O . ASP A 1 281 ? 6.917 4.826 -26.511 1.00 90.62 281 ASP A O 1
ATOM 2334 N N . GLU A 1 282 ? 8.156 3.716 -28.010 1.00 88.38 282 GLU A N 1
ATOM 2335 C CA . GLU A 1 282 ? 9.146 4.776 -28.215 1.00 88.38 282 GLU A CA 1
ATOM 2336 C C . GLU A 1 282 ? 8.591 5.998 -28.957 1.00 88.38 282 GLU A C 1
ATOM 2338 O O . GLU A 1 282 ? 9.085 7.107 -28.750 1.00 88.38 282 GLU A O 1
ATOM 2343 N N . GLU A 1 283 ? 7.585 5.808 -29.816 1.00 90.44 283 GLU A N 1
ATOM 2344 C CA . GLU A 1 283 ? 6.933 6.897 -30.539 1.00 90.44 283 GLU A CA 1
ATOM 2345 C C . GLU A 1 283 ? 6.087 7.698 -29.551 1.00 90.44 283 GLU A C 1
ATOM 2347 O O . GLU A 1 283 ? 6.229 8.918 -29.479 1.00 90.44 283 GLU A O 1
ATOM 2352 N N . TYR A 1 284 ? 5.299 7.008 -28.720 1.00 89.62 284 TYR A N 1
ATOM 2353 C CA . TYR A 1 284 ? 4.506 7.611 -27.650 1.00 89.62 284 TYR A CA 1
ATOM 2354 C C . TYR A 1 284 ? 5.361 8.480 -26.714 1.00 89.62 284 TYR A C 1
ATOM 2356 O O . TYR A 1 284 ? 5.002 9.620 -26.396 1.00 89.62 284 TYR A O 1
ATOM 2364 N N . TYR A 1 285 ? 6.535 7.976 -26.322 1.00 89.62 285 TYR A N 1
ATOM 2365 C CA . TYR A 1 285 ? 7.501 8.734 -25.527 1.00 89.62 285 TYR A CA 1
ATOM 2366 C C . TYR A 1 285 ? 8.080 9.935 -26.297 1.00 89.62 285 TYR A C 1
ATOM 2368 O O . TYR A 1 285 ? 8.090 11.053 -25.779 1.00 89.62 285 TYR A O 1
ATOM 2376 N N . ALA A 1 286 ? 8.527 9.737 -27.542 1.00 89.44 286 ALA A N 1
ATOM 2377 C CA . ALA A 1 286 ? 9.165 10.777 -28.356 1.00 89.44 286 ALA A CA 1
ATOM 2378 C C . ALA A 1 286 ? 8.235 11.946 -28.699 1.00 89.44 286 ALA A C 1
ATOM 2380 O O . ALA A 1 286 ? 8.686 13.083 -28.855 1.00 89.44 286 ALA A O 1
ATOM 2381 N N . VAL A 1 287 ? 6.929 11.687 -28.804 1.00 89.06 287 VAL A N 1
ATOM 2382 C CA . VAL A 1 287 ? 5.919 12.734 -29.007 1.00 89.06 287 VAL A CA 1
ATOM 2383 C C . VAL A 1 287 ? 5.456 13.398 -27.719 1.00 89.06 287 VAL A C 1
ATOM 2385 O O . VAL A 1 287 ? 4.504 14.180 -27.747 1.00 89.06 287 VAL A O 1
ATOM 2388 N N . ASN A 1 288 ? 6.126 13.113 -26.598 1.00 87.62 288 ASN A N 1
ATOM 2389 C CA . ASN A 1 288 ? 5.777 13.637 -25.286 1.00 87.62 288 ASN A CA 1
ATOM 2390 C C . ASN A 1 288 ? 4.303 13.369 -24.941 1.00 87.62 288 ASN A C 1
ATOM 2392 O O . ASN A 1 288 ? 3.617 14.233 -24.396 1.00 87.62 288 ASN A O 1
ATOM 2396 N N . GLN A 1 289 ? 3.804 12.185 -25.318 1.00 85.25 289 GLN A N 1
ATOM 2397 C CA . GLN A 1 289 ? 2.442 11.735 -25.021 1.00 85.25 289 GLN A CA 1
ATOM 2398 C C . GLN A 1 289 ? 1.345 12.653 -25.595 1.00 85.25 289 GLN A C 1
ATOM 2400 O O . GLN A 1 289 ? 0.242 12.735 -25.058 1.00 85.25 289 GLN A O 1
ATOM 2405 N N . LYS A 1 290 ? 1.635 13.364 -26.696 1.00 83.44 290 LYS A N 1
ATOM 2406 C CA . LYS A 1 290 ? 0.711 14.305 -27.346 1.00 83.44 290 LYS A CA 1
ATOM 2407 C C . LYS A 1 290 ? 0.451 13.959 -28.809 1.00 83.44 290 LYS A C 1
ATOM 2409 O O . LYS A 1 290 ? 1.281 13.383 -29.507 1.00 83.44 290 LYS A O 1
ATOM 2414 N N . GLY A 1 291 ? -0.703 14.408 -29.300 1.00 84.38 291 GLY A N 1
ATOM 2415 C CA . GLY A 1 291 ? -1.079 14.313 -30.710 1.00 84.38 291 GLY A CA 1
ATOM 2416 C C . GLY A 1 291 ? -1.527 12.915 -31.139 1.00 84.38 291 GLY A C 1
ATOM 2417 O O . GLY A 1 291 ? -1.851 1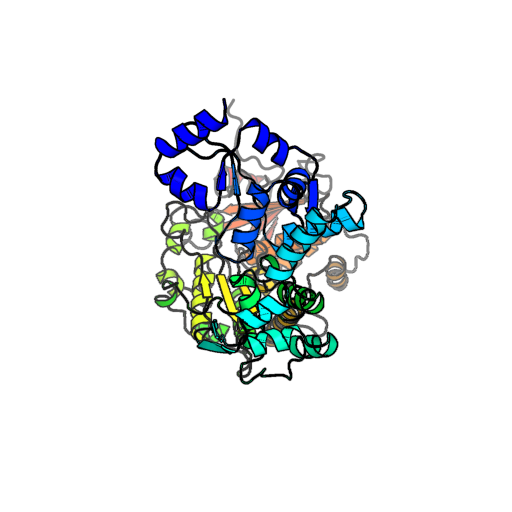2.062 -30.317 1.00 84.38 291 GLY A O 1
ATOM 2418 N N . TYR A 1 292 ? -1.572 12.693 -32.454 1.00 83.38 292 TYR A N 1
ATOM 2419 C CA . TYR A 1 292 ? -2.138 11.478 -33.051 1.00 83.38 292 TYR A CA 1
ATOM 2420 C C . TYR A 1 292 ? -1.444 10.188 -32.583 1.00 83.38 292 TYR A C 1
ATOM 2422 O O . TYR A 1 292 ? -2.121 9.231 -32.212 1.00 83.38 292 TYR A O 1
ATOM 2430 N N . ALA A 1 293 ? -0.108 10.192 -32.515 1.00 84.88 293 ALA A N 1
ATOM 2431 C CA . ALA A 1 293 ? 0.665 9.042 -32.047 1.00 84.88 293 ALA A CA 1
ATOM 2432 C C . ALA A 1 293 ? 0.419 8.692 -30.570 1.00 84.88 293 ALA A C 1
ATOM 2434 O O . ALA A 1 293 ? 0.670 7.562 -30.177 1.00 84.88 293 ALA A O 1
ATOM 2435 N N . ALA A 1 294 ? -0.112 9.621 -29.768 1.00 84.44 294 ALA A N 1
ATOM 2436 C CA . ALA A 1 294 ? -0.563 9.326 -28.414 1.00 84.44 294 ALA A CA 1
ATOM 2437 C C . ALA A 1 294 ? -2.019 8.846 -28.381 1.00 84.44 294 ALA A C 1
ATOM 2439 O O . ALA A 1 294 ? -2.330 7.845 -27.747 1.00 84.44 294 ALA A O 1
ATOM 2440 N N . ILE A 1 295 ? -2.912 9.531 -29.102 1.00 82.81 295 ILE A N 1
ATOM 2441 C CA . ILE A 1 295 ? -4.361 9.272 -29.074 1.00 82.81 295 ILE A CA 1
ATOM 2442 C C . ILE A 1 295 ? -4.713 7.859 -29.559 1.00 82.81 295 ILE A C 1
ATOM 2444 O O . ILE A 1 295 ? -5.683 7.292 -29.062 1.00 82.81 295 ILE A O 1
ATOM 2448 N N . LYS A 1 296 ? -3.926 7.265 -30.469 1.00 82.75 296 LYS A N 1
ATOM 2449 C CA . LYS A 1 296 ? -4.149 5.887 -30.948 1.00 82.75 296 LYS A CA 1
ATOM 2450 C C . LYS A 1 296 ? -4.175 4.845 -29.814 1.00 82.75 296 LYS A C 1
ATOM 2452 O O . LYS A 1 296 ? -4.942 3.896 -29.892 1.00 82.75 296 LYS A O 1
ATOM 2457 N N . HIS A 1 297 ? -3.426 5.070 -28.731 1.00 83.50 297 HIS A N 1
ATOM 2458 C CA . HIS A 1 297 ? -3.359 4.170 -27.571 1.00 83.50 297 HIS A CA 1
ATOM 2459 C C . HIS A 1 297 ? -4.582 4.278 -26.634 1.00 83.50 297 HIS A C 1
ATOM 2461 O O . HIS A 1 297 ? -4.652 3.596 -25.610 1.00 83.50 297 HIS A O 1
ATOM 2467 N N . LYS A 1 298 ? -5.554 5.156 -26.935 1.00 76.06 298 LYS A N 1
ATOM 2468 C CA . LYS A 1 298 ? -6.863 5.170 -26.254 1.00 76.06 298 LYS A CA 1
ATOM 2469 C C . LYS A 1 298 ? -7.752 4.010 -26.686 1.00 76.06 298 LYS A C 1
ATOM 2471 O O . LYS A 1 298 ? -8.690 3.671 -25.969 1.00 76.06 298 LYS A O 1
ATOM 2476 N N . ASP A 1 299 ? -7.510 3.469 -27.874 1.00 76.00 299 ASP A N 1
ATOM 2477 C CA . ASP A 1 299 ? -8.359 2.447 -28.456 1.00 76.00 299 ASP A CA 1
ATOM 2478 C C . ASP A 1 299 ? -8.044 1.077 -27.849 1.00 76.00 299 ASP A C 1
ATOM 2480 O O . ASP A 1 299 ? -6.937 0.556 -27.979 1.00 76.00 299 ASP A O 1
ATOM 2484 N N . THR A 1 300 ? -9.034 0.465 -27.201 1.00 69.94 300 THR A N 1
ATOM 2485 C CA . THR A 1 300 ? -8.907 -0.893 -26.660 1.00 69.94 300 THR A CA 1
ATOM 2486 C C . THR A 1 300 ? -8.664 -1.940 -27.748 1.00 69.94 300 THR A C 1
ATOM 2488 O O . THR A 1 300 ? -8.082 -2.984 -27.455 1.00 69.94 300 THR A O 1
ATOM 2491 N N . GLU A 1 301 ? -9.054 -1.674 -29.002 1.00 73.06 301 GLU A N 1
ATOM 2492 C CA . GLU A 1 301 ? -8.723 -2.540 -30.140 1.00 73.06 301 GLU A CA 1
ATOM 2493 C C . GLU A 1 301 ? -7.209 -2.587 -30.393 1.00 73.06 301 GLU A C 1
ATOM 2495 O O . GLU A 1 301 ? -6.697 -3.617 -30.835 1.00 73.06 301 GLU A O 1
ATOM 2500 N N . HIS A 1 302 ? -6.464 -1.540 -30.016 1.00 77.06 302 HIS A N 1
ATOM 2501 C CA . HIS A 1 302 ? -5.006 -1.517 -30.142 1.00 77.06 302 HIS A CA 1
ATOM 2502 C C . HIS A 1 302 ? -4.326 -2.574 -29.265 1.00 77.06 302 HIS A C 1
ATOM 2504 O O . HIS A 1 302 ? -3.329 -3.162 -29.677 1.00 77.06 302 HIS A O 1
ATOM 2510 N N . VAL A 1 303 ? -4.909 -2.908 -28.107 1.00 82.31 303 VAL A N 1
ATOM 2511 C CA . VAL A 1 303 ? -4.395 -3.988 -27.245 1.00 82.31 303 VAL A CA 1
ATOM 2512 C C . VAL A 1 303 ? -4.425 -5.337 -27.967 1.00 82.31 303 VAL A C 1
ATOM 2514 O O . VAL A 1 303 ? -3.520 -6.150 -27.792 1.00 82.31 303 VAL A O 1
ATOM 2517 N N . SER A 1 304 ? -5.419 -5.552 -28.834 1.00 82.44 304 SER A N 1
ATOM 2518 C CA . SER A 1 304 ? -5.544 -6.792 -29.614 1.00 82.44 304 SER A CA 1
ATOM 2519 C C . SER A 1 304 ? -4.503 -6.899 -30.733 1.00 82.44 304 SER A C 1
ATOM 2521 O O . SER A 1 304 ? -4.296 -7.981 -31.274 1.00 82.44 304 SER A O 1
ATOM 2523 N N . ALA A 1 305 ? -3.831 -5.795 -31.074 1.00 87.50 305 ALA A N 1
ATOM 2524 C CA . ALA A 1 305 ? -2.736 -5.767 -32.039 1.00 87.50 305 ALA A CA 1
ATOM 2525 C C . ALA A 1 305 ? -1.357 -6.008 -31.397 1.00 87.50 305 ALA A C 1
ATOM 2527 O O . ALA A 1 305 ? -0.356 -6.050 -32.118 1.00 87.50 305 ALA A O 1
ATOM 2528 N N . VAL A 1 306 ? -1.280 -6.147 -30.067 1.00 91.81 306 VAL A N 1
ATOM 2529 C CA . VAL A 1 306 ? -0.028 -6.431 -29.358 1.00 91.81 306 VAL A CA 1
ATOM 2530 C C . VAL A 1 306 ? 0.312 -7.916 -29.504 1.00 91.81 306 VAL A C 1
ATOM 2532 O O . VAL A 1 306 ? -0.417 -8.780 -29.018 1.00 91.81 306 VAL A O 1
ATOM 2535 N N . THR A 1 307 ? 1.438 -8.212 -30.154 1.00 93.62 307 THR A N 1
ATOM 2536 C CA . THR A 1 307 ? 1.948 -9.576 -30.395 1.00 93.62 307 THR A CA 1
ATOM 2537 C C . THR A 1 307 ? 3.393 -9.710 -29.903 1.00 93.62 307 THR A C 1
ATOM 2539 O O . THR A 1 307 ? 3.949 -8.788 -29.306 1.00 93.62 307 THR A O 1
ATOM 2542 N N . LEU A 1 308 ? 4.036 -10.858 -30.141 1.00 91.38 308 LEU A N 1
ATOM 2543 C CA . LEU A 1 308 ? 5.468 -11.025 -29.860 1.00 91.38 308 LEU A CA 1
ATOM 2544 C C . LEU A 1 308 ? 6.352 -10.146 -30.763 1.00 91.38 308 LEU A C 1
ATOM 2546 O O . LEU A 1 308 ? 7.409 -9.694 -30.328 1.00 91.38 308 LEU A O 1
ATOM 2550 N N . GLU A 1 309 ? 5.921 -9.891 -31.998 1.00 89.75 309 GLU A N 1
ATOM 2551 C CA . GLU A 1 309 ? 6.603 -9.037 -32.974 1.00 89.75 309 GLU A CA 1
ATOM 2552 C C . GLU A 1 309 ? 6.222 -7.561 -32.800 1.00 89.75 309 GLU A C 1
ATOM 2554 O O . GLU A 1 309 ? 7.087 -6.686 -32.870 1.00 89.75 309 GLU A O 1
ATOM 2559 N N . ASN A 1 310 ? 4.940 -7.281 -32.544 1.00 90.12 310 ASN A N 1
ATOM 2560 C CA . ASN A 1 310 ? 4.443 -5.952 -32.198 1.00 90.12 310 ASN A CA 1
ATOM 2561 C C . ASN A 1 310 ? 4.235 -5.836 -30.683 1.00 90.12 310 ASN A C 1
ATOM 2563 O O . ASN A 1 310 ? 3.113 -5.776 -30.192 1.00 90.12 310 ASN A O 1
ATOM 2567 N N . ASN A 1 311 ? 5.334 -5.831 -29.934 1.00 91.31 311 ASN A N 1
ATOM 2568 C CA . ASN A 1 311 ? 5.330 -5.913 -28.472 1.00 91.31 311 ASN A CA 1
ATOM 2569 C C . ASN A 1 311 ? 5.402 -4.547 -27.761 1.00 91.31 311 ASN A C 1
ATOM 2571 O O . ASN A 1 311 ? 5.742 -4.484 -26.575 1.00 91.31 311 ASN A O 1
ATOM 2575 N N . ARG A 1 312 ? 5.150 -3.452 -28.488 1.00 90.50 312 ARG A N 1
ATOM 2576 C CA . ARG A 1 312 ? 5.185 -2.087 -27.953 1.00 90.50 312 ARG A CA 1
ATOM 2577 C C . ARG A 1 312 ? 3.882 -1.782 -27.232 1.00 90.50 312 ARG A C 1
ATOM 2579 O O . ARG A 1 312 ? 2.813 -2.003 -27.788 1.00 90.50 312 ARG A O 1
ATOM 2586 N N . VAL A 1 313 ? 3.991 -1.275 -26.010 1.00 91.00 313 VAL A N 1
ATOM 2587 C CA . VAL A 1 313 ? 2.841 -0.926 -25.173 1.00 91.00 313 VAL A CA 1
ATOM 2588 C C . VAL A 1 313 ? 3.074 0.378 -24.423 1.00 91.00 313 VAL A C 1
ATOM 2590 O O . VAL A 1 313 ? 4.210 0.743 -24.115 1.00 91.00 313 VAL A O 1
ATOM 2593 N N . VAL A 1 314 ? 1.993 1.055 -24.055 1.00 88.88 314 VAL A N 1
ATOM 2594 C CA . VAL A 1 314 ? 2.009 2.123 -23.045 1.00 88.88 314 VAL A CA 1
ATOM 2595 C C . VAL A 1 314 ? 1.517 1.614 -21.687 1.00 88.88 314 VAL A C 1
ATOM 2597 O O . VAL A 1 314 ? 1.070 0.475 -21.537 1.00 88.88 314 VAL A O 1
ATOM 2600 N N . CYS A 1 315 ? 1.583 2.477 -20.669 1.00 84.56 315 CYS A N 1
ATOM 2601 C CA . CYS A 1 315 ? 1.196 2.148 -19.294 1.00 84.56 315 CYS A CA 1
ATOM 2602 C C . CYS A 1 315 ? -0.221 1.569 -19.175 1.00 84.56 315 CYS A C 1
ATOM 2604 O O . CYS A 1 315 ? -0.464 0.625 -18.423 1.00 84.56 315 CYS A O 1
ATOM 2606 N N . TYR A 1 316 ? -1.152 2.120 -19.946 1.00 83.06 316 TYR A N 1
ATOM 2607 C CA . TYR A 1 316 ? -2.539 1.687 -19.987 1.00 83.06 316 TYR A CA 1
ATOM 2608 C C . TYR A 1 316 ? -2.691 0.269 -20.549 1.00 83.06 316 TYR A C 1
ATOM 2610 O O . TYR A 1 316 ? -3.302 -0.586 -19.909 1.00 83.06 316 TYR A O 1
ATOM 2618 N N . GLU A 1 317 ? -2.096 0.007 -21.711 1.00 88.88 317 GLU A N 1
ATOM 2619 C CA . GLU A 1 317 ? -2.204 -1.267 -22.427 1.00 88.88 317 GLU A CA 1
ATOM 2620 C C . GLU A 1 317 ? -1.543 -2.396 -21.640 1.00 88.88 317 GLU A C 1
ATOM 2622 O O . GLU A 1 317 ? -2.121 -3.473 -21.509 1.00 88.88 317 GLU A O 1
ATOM 2627 N N . PHE A 1 318 ? -0.386 -2.129 -21.020 1.00 91.50 318 PHE A N 1
ATOM 2628 C CA . PHE A 1 318 ? 0.242 -3.087 -20.113 1.00 91.50 318 PHE A CA 1
ATOM 2629 C C . PHE A 1 318 ? -0.715 -3.480 -18.981 1.00 91.50 318 PHE A C 1
ATOM 2631 O O . PHE A 1 318 ? -0.922 -4.666 -18.726 1.00 91.50 318 PHE A O 1
ATOM 2638 N N . ASN A 1 319 ? -1.321 -2.498 -18.305 1.00 88.94 319 ASN A N 1
ATOM 2639 C CA . ASN A 1 319 ? -2.246 -2.770 -17.206 1.00 88.94 319 ASN A CA 1
ATOM 2640 C C . ASN A 1 319 ? -3.511 -3.494 -17.682 1.00 88.94 319 ASN A C 1
ATOM 2642 O O . ASN A 1 319 ? -4.003 -4.367 -16.973 1.00 88.94 319 ASN A O 1
ATOM 2646 N N . LEU A 1 320 ? -4.031 -3.189 -18.874 1.00 89.12 320 LEU A N 1
ATOM 2647 C CA . LEU A 1 320 ? -5.173 -3.907 -19.449 1.00 89.12 320 LEU A CA 1
ATOM 2648 C C . LEU A 1 320 ? -4.860 -5.376 -19.754 1.00 89.12 320 LEU A C 1
ATOM 2650 O O . LEU A 1 320 ? -5.647 -6.259 -19.417 1.00 89.12 320 LEU A O 1
ATOM 2654 N N . ILE A 1 321 ? -3.702 -5.652 -20.359 1.00 92.50 321 ILE A N 1
ATOM 2655 C CA . ILE A 1 321 ? -3.253 -7.029 -20.593 1.00 92.50 321 ILE A CA 1
ATOM 2656 C C . ILE A 1 321 ? -3.101 -7.739 -19.244 1.00 92.50 321 ILE A C 1
ATOM 2658 O O . ILE A 1 321 ? -3.601 -8.847 -19.065 1.00 92.50 321 ILE A O 1
ATOM 2662 N N . TYR A 1 322 ? -2.473 -7.090 -18.260 1.00 94.06 322 TYR A N 1
ATOM 2663 C CA . TYR A 1 322 ? -2.216 -7.719 -16.969 1.00 94.06 322 TYR A CA 1
ATOM 2664 C C . TYR A 1 322 ? -3.508 -8.002 -16.190 1.00 94.06 322 TYR A C 1
ATOM 2666 O O . TYR A 1 322 ? -3.689 -9.108 -15.692 1.00 94.06 322 TYR A O 1
ATOM 2674 N N . THR A 1 323 ? -4.447 -7.056 -16.151 1.00 91.31 323 THR A N 1
ATOM 2675 C CA . THR A 1 323 ? -5.768 -7.231 -15.522 1.00 91.31 323 THR A CA 1
ATOM 2676 C C . THR A 1 323 ? -6.581 -8.351 -16.169 1.00 91.31 323 THR A C 1
ATOM 2678 O O . THR A 1 323 ? -7.149 -9.179 -15.458 1.00 91.31 323 THR A O 1
ATOM 2681 N N . LYS A 1 324 ? -6.571 -8.457 -17.504 1.00 92.69 324 LYS A N 1
ATOM 2682 C CA . LYS A 1 324 ? -7.195 -9.577 -18.225 1.00 92.69 324 LYS A CA 1
ATOM 2683 C C . LYS A 1 324 ? -6.590 -10.929 -17.835 1.00 92.69 324 LYS A C 1
ATOM 2685 O O . LYS A 1 324 ? -7.318 -11.906 -17.667 1.00 92.69 324 LYS A O 1
ATOM 2690 N N . LEU A 1 325 ? -5.269 -10.992 -17.670 1.00 95.50 325 LEU A N 1
ATOM 2691 C CA . LEU A 1 325 ? -4.575 -12.209 -17.248 1.00 95.50 325 LEU A CA 1
ATOM 2692 C C . LEU A 1 325 ? -4.812 -12.537 -15.765 1.00 95.50 325 LEU A C 1
ATOM 2694 O O . LEU A 1 325 ? -4.924 -13.716 -15.430 1.00 95.50 325 LEU A O 1
ATOM 2698 N N . LEU A 1 326 ? -4.934 -11.527 -14.894 1.00 95.00 326 LEU A N 1
ATOM 2699 C CA . LEU A 1 326 ? -5.317 -11.693 -13.486 1.00 95.00 326 LEU A CA 1
ATOM 2700 C C . LEU A 1 326 ? -6.729 -12.271 -13.350 1.00 95.00 326 LEU A C 1
ATOM 2702 O O . LEU A 1 326 ? -6.914 -13.257 -12.635 1.00 95.00 326 LEU A O 1
ATOM 2706 N N . ASP A 1 327 ? -7.697 -11.719 -14.084 1.00 93.75 327 ASP A N 1
ATOM 2707 C CA . ASP A 1 327 ? -9.069 -12.237 -14.127 1.00 93.75 327 ASP A CA 1
ATOM 2708 C C . ASP A 1 327 ? -9.093 -13.706 -14.578 1.00 93.75 327 ASP A C 1
ATOM 2710 O O . ASP A 1 327 ? -9.691 -14.561 -13.925 1.00 93.75 327 ASP A O 1
ATOM 2714 N N . LYS A 1 328 ? -8.324 -14.041 -15.624 1.00 94.25 328 LYS A N 1
ATOM 2715 C CA . LYS A 1 328 ? -8.215 -15.414 -16.141 1.00 94.25 328 LYS A CA 1
ATOM 2716 C C . LYS A 1 328 ? -7.680 -16.419 -15.114 1.00 94.25 328 LYS A C 1
ATOM 2718 O O . LYS A 1 328 ? -8.036 -17.596 -15.180 1.00 94.25 328 LYS A O 1
ATOM 2723 N N . ILE A 1 329 ? -6.838 -15.988 -14.171 1.00 95.00 329 ILE A N 1
ATOM 2724 C CA . ILE A 1 329 ? -6.357 -16.838 -13.068 1.00 95.00 329 ILE A CA 1
ATOM 2725 C C . ILE A 1 329 ? -7.215 -16.734 -11.798 1.00 95.00 329 ILE A C 1
ATOM 2727 O O . ILE A 1 329 ? -6.862 -17.344 -10.789 1.00 95.00 329 ILE A O 1
ATOM 2731 N N . GLY A 1 330 ? -8.342 -16.018 -11.845 1.00 93.62 330 GLY A N 1
ATOM 2732 C CA . GLY A 1 330 ? -9.302 -15.892 -10.748 1.00 93.62 330 GLY A CA 1
ATOM 2733 C C . GLY A 1 330 ? -8.911 -14.869 -9.682 1.00 93.62 330 GLY A C 1
ATOM 2734 O O . GLY A 1 330 ? -9.273 -15.040 -8.520 1.00 93.62 330 GLY A O 1
ATOM 2735 N N . ILE A 1 331 ? -8.135 -13.841 -10.040 1.00 94.50 331 ILE A N 1
ATOM 2736 C CA . ILE A 1 331 ? -7.762 -12.750 -9.134 1.00 94.50 331 ILE A CA 1
ATOM 2737 C C . ILE A 1 331 ? -8.603 -11.515 -9.437 1.00 94.50 331 ILE A C 1
ATOM 2739 O O . ILE A 1 331 ? -8.563 -10.969 -10.539 1.00 94.50 331 ILE A O 1
ATOM 2743 N N . HIS A 1 332 ? -9.306 -11.039 -8.413 1.00 92.25 332 HIS A N 1
ATOM 2744 C CA . HIS A 1 332 ? -10.025 -9.775 -8.453 1.00 92.25 332 HIS A CA 1
ATOM 2745 C C . HIS A 1 332 ? -9.104 -8.590 -8.173 1.00 92.25 332 HIS A C 1
ATOM 2747 O O . HIS A 1 332 ? -8.123 -8.687 -7.424 1.00 92.25 332 HIS A O 1
ATOM 2753 N N . PHE A 1 333 ? -9.440 -7.450 -8.768 1.00 90.19 333 PHE A N 1
ATOM 2754 C CA . PHE A 1 333 ? -8.607 -6.259 -8.716 1.00 90.19 333 PHE A CA 1
ATOM 2755 C C . PHE A 1 333 ? -9.407 -4.957 -8.753 1.00 90.19 333 PHE A C 1
ATOM 2757 O O . PHE A 1 333 ? -10.584 -4.918 -9.104 1.00 90.19 333 PHE A O 1
ATOM 2764 N N . SER A 1 334 ? -8.730 -3.870 -8.393 1.00 86.62 334 SER A N 1
ATOM 2765 C CA . SER A 1 334 ? -9.178 -2.494 -8.560 1.00 86.62 334 SER A CA 1
ATOM 2766 C C . SER A 1 334 ? -8.166 -1.743 -9.414 1.00 86.62 334 SER A C 1
ATOM 2768 O O . SER A 1 334 ? -6.972 -1.730 -9.121 1.00 86.62 334 SER A O 1
ATOM 2770 N N . SER A 1 335 ? -8.656 -1.071 -10.443 1.00 78.50 335 SER A N 1
ATOM 2771 C CA . SER A 1 335 ? -7.872 -0.263 -11.370 1.00 78.50 335 SER A CA 1
ATOM 2772 C C . SER A 1 335 ? -8.427 1.162 -11.393 1.00 78.50 335 SER A C 1
ATOM 2774 O O . SER A 1 335 ? -9.639 1.379 -11.321 1.00 78.50 335 SER A O 1
ATOM 2776 N N . ASN A 1 336 ? -7.551 2.165 -11.472 1.00 67.56 336 ASN A N 1
ATOM 2777 C CA . ASN A 1 336 ? -7.979 3.559 -11.602 1.00 67.56 336 ASN A CA 1
ATOM 2778 C C . ASN A 1 336 ? -7.857 4.030 -13.055 1.00 67.56 336 ASN A C 1
ATOM 2780 O O . ASN A 1 336 ? -6.926 4.741 -13.419 1.00 67.56 336 ASN A O 1
ATOM 2784 N N . TYR A 1 337 ? -8.822 3.633 -13.882 1.00 64.19 337 TYR A N 1
ATOM 2785 C CA . TYR A 1 337 ? -8.919 4.036 -15.289 1.00 64.19 337 TYR A CA 1
ATOM 2786 C C . TYR A 1 337 ? -9.683 5.361 -15.505 1.00 64.19 337 TYR A C 1
ATOM 2788 O O . TYR A 1 337 ? -9.939 5.747 -16.646 1.00 64.19 337 TYR A O 1
ATOM 2796 N N . LYS A 1 338 ? -10.073 6.073 -14.431 1.00 50.94 338 LYS A N 1
ATOM 2797 C CA . LYS A 1 338 ? -11.012 7.214 -14.493 1.00 50.94 338 LYS A CA 1
ATOM 2798 C C . LYS A 1 338 ? -10.560 8.377 -15.388 1.00 50.94 338 LYS A C 1
ATOM 2800 O O . LYS A 1 338 ? -11.411 9.122 -15.849 1.00 50.94 338 LYS A O 1
ATOM 2805 N N . SER A 1 339 ? -9.270 8.511 -15.678 1.00 48.59 339 SER A N 1
ATOM 2806 C CA . SER A 1 339 ? -8.700 9.596 -16.488 1.00 48.59 339 SER A CA 1
ATOM 2807 C C . SER A 1 339 ? -8.647 9.330 -18.000 1.00 48.59 339 SER A C 1
ATOM 2809 O O . SER A 1 339 ? -8.180 10.185 -18.749 1.00 48.59 339 SER A O 1
ATOM 2811 N N . LEU A 1 340 ? -9.104 8.167 -18.484 1.00 50.78 340 LEU A N 1
ATOM 2812 C CA . LEU A 1 340 ? -9.053 7.819 -19.917 1.00 50.78 340 LEU A CA 1
ATOM 2813 C C . LEU A 1 340 ? -9.980 8.675 -20.794 1.00 50.78 340 LEU A C 1
ATOM 2815 O O . LEU A 1 340 ? -9.698 8.880 -21.979 1.00 50.78 340 LEU A O 1
ATOM 2819 N N . PHE A 1 341 ? -11.080 9.157 -20.212 1.00 50.84 341 PHE A N 1
ATOM 2820 C CA . PHE A 1 341 ? -12.160 9.845 -20.923 1.00 50.84 341 PHE A CA 1
ATOM 2821 C C . PHE A 1 341 ? -12.201 11.361 -20.676 1.00 50.84 341 PHE A C 1
ATOM 2823 O O . PHE A 1 341 ? -13.013 12.039 -21.300 1.00 50.84 341 PHE A O 1
ATOM 2830 N N . ASP A 1 342 ? -11.311 11.886 -19.830 1.00 46.34 342 ASP A N 1
ATOM 2831 C CA . ASP A 1 342 ? -11.162 13.326 -19.594 1.00 46.34 342 ASP A CA 1
ATOM 2832 C C . ASP A 1 342 ? -10.154 13.955 -20.580 1.00 46.34 342 ASP A C 1
ATOM 2834 O O . ASP A 1 342 ? -9.381 13.264 -21.255 1.00 46.34 342 ASP A O 1
ATOM 2838 N N . GLU A 1 343 ? -10.159 15.289 -20.682 1.00 46.44 343 GLU A N 1
ATOM 2839 C CA . GLU A 1 343 ? -9.347 16.085 -21.627 1.00 46.44 343 GLU A CA 1
ATOM 2840 C C . GLU A 1 343 ? -7.813 15.945 -21.434 1.00 46.44 343 GLU A C 1
ATOM 2842 O O . GLU A 1 343 ? -7.041 16.433 -22.256 1.00 46.44 343 GLU A O 1
ATOM 2847 N N . ASP A 1 344 ? -7.372 15.196 -20.416 1.00 50.38 344 ASP A N 1
ATOM 2848 C CA . ASP A 1 344 ? -5.999 15.118 -19.896 1.00 50.38 344 ASP A CA 1
ATOM 2849 C C . ASP A 1 344 ? -5.273 13.772 -20.172 1.00 50.38 344 ASP A C 1
ATOM 2851 O O . ASP A 1 344 ? -4.334 13.390 -19.461 1.00 50.38 344 ASP A O 1
ATOM 2855 N N . TYR A 1 345 ? -5.669 13.018 -21.206 1.00 52.19 345 TYR A N 1
ATOM 2856 C CA . TYR A 1 345 ? -4.990 11.761 -21.578 1.00 52.19 345 TYR A CA 1
ATOM 2857 C C . TYR A 1 345 ? -3.491 11.961 -21.862 1.00 52.19 345 TYR A C 1
ATOM 2859 O O . TYR A 1 345 ? -3.107 12.852 -22.619 1.00 52.19 345 TYR A O 1
ATOM 2867 N N . GLY A 1 346 ? -2.655 11.106 -21.265 1.00 52.38 346 GLY A N 1
ATOM 2868 C CA . GLY A 1 346 ? -1.190 11.215 -21.295 1.00 52.38 346 GLY A CA 1
ATOM 2869 C C . GLY A 1 346 ? -0.577 11.959 -20.099 1.00 52.38 346 GLY A C 1
ATOM 2870 O O . GLY A 1 346 ? 0.643 12.004 -19.973 1.00 52.38 346 GLY A O 1
ATOM 2871 N N . SER A 1 347 ? -1.389 12.516 -19.190 1.00 51.00 347 SER A N 1
ATOM 2872 C CA . SER A 1 347 ? -0.904 13.148 -17.947 1.00 51.00 347 SER A CA 1
ATOM 2873 C C . SER A 1 347 ? -1.064 12.279 -16.692 1.00 51.00 347 SER A C 1
ATOM 2875 O O . SER A 1 347 ? -0.454 12.567 -15.662 1.00 51.00 347 SER A O 1
ATOM 2877 N N . VAL A 1 348 ? -1.864 11.208 -16.770 1.00 56.47 348 VAL A N 1
ATOM 2878 C CA . VAL A 1 348 ? -2.226 10.372 -15.620 1.00 56.47 348 VAL A CA 1
ATOM 2879 C C . VAL A 1 348 ? -1.651 8.970 -15.760 1.00 56.47 348 VAL A C 1
ATOM 2881 O O . VAL A 1 348 ? -1.796 8.305 -16.784 1.00 56.47 348 VAL A O 1
ATOM 2884 N N . HIS A 1 349 ? -1.006 8.533 -14.688 1.00 64.94 349 HIS A N 1
ATOM 2885 C CA . HIS A 1 349 ? -0.384 7.229 -14.546 1.00 64.94 349 HIS A CA 1
ATOM 2886 C C . HIS A 1 349 ? -1.382 6.195 -14.016 1.00 64.94 349 HIS A C 1
ATOM 2888 O O . HIS A 1 349 ? -2.142 6.493 -13.094 1.00 64.94 349 HIS A O 1
ATOM 2894 N N . VAL A 1 350 ? -1.388 4.991 -14.591 1.00 68.50 350 VAL A N 1
ATOM 2895 C CA . VAL A 1 350 ? -2.311 3.916 -14.202 1.00 68.50 350 VAL A CA 1
ATOM 2896 C C . VAL A 1 350 ? -1.553 2.886 -13.372 1.00 68.50 350 VAL A C 1
ATOM 2898 O O . VAL A 1 350 ? -0.568 2.315 -13.835 1.00 68.50 350 VAL A O 1
ATOM 2901 N N . SER A 1 351 ? -2.049 2.622 -12.166 1.00 77.50 351 SER A N 1
ATOM 2902 C CA . SER A 1 351 ? -1.638 1.497 -11.328 1.00 77.50 351 SER A CA 1
ATOM 2903 C C . SER A 1 351 ? -2.841 0.610 -11.007 1.00 77.50 351 SER A C 1
ATOM 2905 O O . SER A 1 351 ? -4.003 1.007 -11.166 1.00 77.50 351 SER A O 1
ATOM 2907 N N . LEU A 1 352 ? -2.546 -0.600 -10.551 1.00 86.81 352 LEU A N 1
ATOM 2908 C CA . LEU A 1 352 ? -3.519 -1.647 -10.267 1.00 86.81 352 LEU A CA 1
ATOM 2909 C C . LEU A 1 352 ? -3.253 -2.210 -8.870 1.00 86.81 352 LEU A C 1
ATOM 2911 O O . LEU A 1 352 ? -2.113 -2.533 -8.545 1.00 86.81 352 LEU A O 1
ATOM 2915 N N . ASP A 1 353 ? -4.311 -2.388 -8.085 1.00 91.56 353 ASP A N 1
ATOM 2916 C CA . ASP A 1 353 ? -4.261 -3.071 -6.794 1.00 91.56 353 ASP A CA 1
ATOM 2917 C C . ASP A 1 353 ? -5.064 -4.373 -6.858 1.00 91.56 353 ASP A C 1
ATOM 2919 O O . ASP A 1 353 ? -6.196 -4.393 -7.346 1.00 91.56 353 ASP A O 1
ATOM 2923 N N . PHE A 1 354 ? -4.513 -5.469 -6.343 1.00 93.81 354 PHE A N 1
ATOM 2924 C CA . PHE A 1 354 ? -5.196 -6.760 -6.298 1.00 93.81 354 PHE A CA 1
ATOM 2925 C C . PHE A 1 354 ? -4.943 -7.510 -4.993 1.00 93.81 354 PHE A C 1
ATOM 2927 O O . PHE A 1 354 ? -4.007 -7.223 -4.240 1.00 93.81 354 PHE A O 1
ATOM 2934 N N . ARG A 1 355 ? -5.791 -8.509 -4.732 1.00 94.62 355 ARG A N 1
ATOM 2935 C CA . ARG A 1 355 ? -5.652 -9.422 -3.595 1.00 94.62 355 ARG A CA 1
ATOM 2936 C C . ARG A 1 355 ? -5.353 -10.835 -4.080 1.00 94.62 355 ARG A C 1
ATOM 2938 O O . ARG A 1 355 ? -6.111 -11.403 -4.856 1.00 94.62 355 ARG A O 1
ATOM 2945 N N . ALA A 1 356 ? -4.300 -11.442 -3.542 1.00 94.88 356 ALA A N 1
ATOM 2946 C CA . ALA A 1 356 ? -4.016 -12.866 -3.690 1.00 94.88 356 ALA A CA 1
ATOM 2947 C C . ALA A 1 356 ? -3.927 -13.507 -2.299 1.00 94.88 356 ALA A C 1
ATOM 2949 O O . ALA A 1 356 ? -2.907 -13.419 -1.620 1.00 94.88 356 ALA A O 1
ATOM 2950 N N . GLY A 1 357 ? -5.009 -14.133 -1.828 1.00 92.81 357 GLY A N 1
ATOM 2951 C CA . GLY A 1 357 ? -5.063 -14.680 -0.467 1.00 92.81 357 GLY A CA 1
ATOM 2952 C C . GLY A 1 357 ? -4.920 -13.583 0.597 1.00 92.81 357 GLY A C 1
ATOM 2953 O O . GLY A 1 357 ? -5.775 -12.702 0.686 1.00 92.81 357 GLY A O 1
ATOM 2954 N N . LYS A 1 358 ? -3.853 -13.639 1.409 1.00 93.62 358 LYS A N 1
ATOM 2955 C CA . LYS A 1 358 ? -3.539 -12.610 2.422 1.00 93.62 358 LYS A CA 1
ATOM 2956 C C . LYS A 1 358 ? -2.748 -11.414 1.878 1.00 93.62 358 LYS A C 1
ATOM 2958 O O . LYS A 1 358 ? -2.585 -10.423 2.586 1.00 93.62 358 LYS A O 1
ATOM 2963 N N . PHE A 1 359 ? -2.245 -11.506 0.650 1.00 97.44 359 PHE A N 1
ATOM 2964 C CA . PHE A 1 359 ? -1.387 -10.488 0.057 1.00 97.44 359 PHE A CA 1
ATOM 2965 C C . PHE A 1 359 ? -2.233 -9.443 -0.664 1.00 97.44 359 PHE A C 1
ATOM 2967 O O . PHE A 1 359 ? -3.015 -9.775 -1.554 1.00 97.44 359 PHE A O 1
ATOM 2974 N N . LEU A 1 360 ? -2.055 -8.187 -0.277 1.00 96.75 3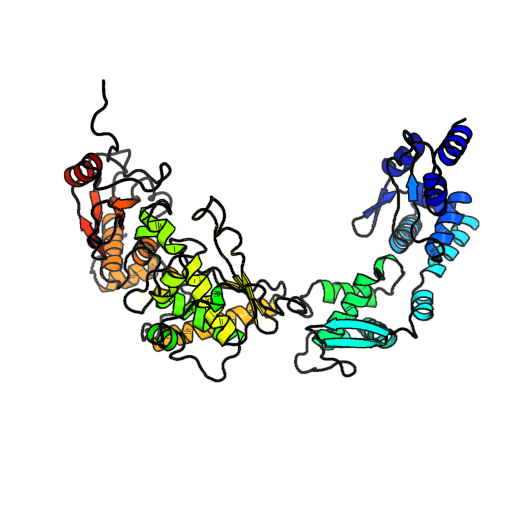60 LEU A 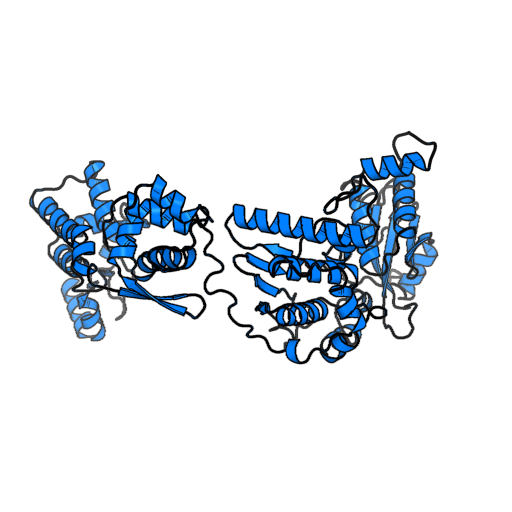N 1
ATOM 2975 C CA . LEU A 1 360 ? -2.482 -7.006 -1.006 1.00 96.75 360 LEU A CA 1
ATOM 2976 C C . LEU A 1 360 ? -1.286 -6.511 -1.808 1.00 96.75 360 LEU A C 1
ATOM 2978 O O . LEU A 1 360 ? -0.226 -6.231 -1.242 1.00 96.75 360 LEU A O 1
ATOM 2982 N N . VAL A 1 361 ? -1.449 -6.435 -3.123 1.00 95.81 361 VAL A N 1
ATOM 2983 C CA . VAL A 1 361 ? -0.358 -6.138 -4.046 1.00 95.81 361 VAL A CA 1
ATOM 2984 C C . VAL A 1 361 ? -0.742 -4.955 -4.915 1.00 95.81 361 VAL A C 1
ATOM 2986 O O . VAL A 1 361 ? -1.805 -4.964 -5.529 1.00 95.81 361 VAL A O 1
ATOM 2989 N N . THR A 1 362 ? 0.153 -3.978 -4.993 1.00 92.50 362 THR A N 1
ATOM 2990 C CA . THR A 1 362 ? 0.110 -2.921 -6.004 1.00 92.50 362 THR A CA 1
ATOM 2991 C C . THR A 1 362 ? 1.062 -3.301 -7.129 1.00 92.50 362 THR A C 1
ATOM 2993 O O . THR A 1 362 ? 2.202 -3.696 -6.871 1.00 92.50 362 THR A O 1
ATOM 2996 N N . ALA A 1 363 ? 0.592 -3.192 -8.366 1.00 89.38 363 ALA A N 1
ATOM 2997 C CA . ALA A 1 363 ? 1.369 -3.392 -9.574 1.00 89.38 363 ALA A CA 1
ATOM 2998 C C . ALA A 1 363 ? 1.362 -2.123 -10.426 1.00 89.38 363 ALA A C 1
ATOM 3000 O O . ALA A 1 363 ? 0.315 -1.566 -10.763 1.00 89.38 363 ALA A O 1
ATOM 3001 N N . ASP A 1 364 ? 2.567 -1.696 -10.771 1.00 80.25 364 ASP A N 1
ATOM 3002 C CA . ASP A 1 364 ? 2.852 -0.505 -11.544 1.00 80.25 364 ASP A CA 1
ATOM 3003 C C . ASP A 1 364 ? 4.068 -0.768 -12.444 1.00 80.25 364 ASP A C 1
ATOM 3005 O O . ASP A 1 364 ? 5.213 -0.525 -12.071 1.00 80.25 364 ASP A O 1
ATOM 3009 N N . SER A 1 365 ? 3.830 -1.275 -13.652 1.00 63.09 365 SER A N 1
ATOM 3010 C CA . SER A 1 365 ? 4.906 -1.671 -14.577 1.00 63.09 365 SER A CA 1
ATOM 3011 C C . SER A 1 365 ? 5.762 -0.525 -15.108 1.00 63.09 365 SER A C 1
ATOM 3013 O O . SER A 1 365 ? 6.829 -0.754 -15.684 1.00 63.09 365 SER A O 1
ATOM 3015 N N . VAL A 1 366 ? 5.313 0.708 -14.900 1.00 62.28 366 VAL A N 1
ATOM 3016 C CA . VAL A 1 366 ? 5.850 1.930 -15.495 1.00 62.28 366 VAL A CA 1
ATOM 3017 C C . VAL A 1 366 ? 5.956 3.031 -14.446 1.00 62.28 366 VAL A C 1
ATOM 3019 O O . VAL A 1 366 ? 5.727 4.198 -14.763 1.00 62.28 366 VAL A O 1
ATOM 3022 N N . THR A 1 367 ? 6.381 2.678 -13.220 1.00 59.84 367 THR A N 1
ATOM 3023 C CA . THR A 1 367 ? 6.764 3.635 -12.154 1.00 59.84 367 THR A CA 1
ATOM 3024 C C . THR A 1 367 ? 7.547 4.827 -12.709 1.00 59.84 367 THR A C 1
ATOM 3026 O O . THR A 1 367 ? 7.448 5.951 -12.221 1.00 59.84 367 THR A O 1
ATOM 3029 N N . SER A 1 368 ? 8.327 4.561 -13.758 1.00 72.38 368 SER A N 1
ATOM 3030 C CA . SER A 1 368 ? 8.816 5.528 -14.726 1.00 72.38 368 SER A CA 1
ATOM 3031 C C . SER A 1 368 ? 8.914 4.874 -16.112 1.00 72.38 368 SER A C 1
ATOM 3033 O O . SER A 1 368 ? 9.173 3.676 -16.217 1.00 72.38 368 SER A O 1
ATOM 3035 N N . ILE A 1 369 ? 8.737 5.659 -17.186 1.00 81.88 369 ILE A N 1
ATOM 3036 C CA . ILE A 1 369 ? 8.910 5.169 -18.571 1.00 81.88 369 ILE A CA 1
ATOM 3037 C C . ILE A 1 369 ? 10.346 4.669 -18.789 1.00 81.88 369 ILE A C 1
ATOM 3039 O O . ILE A 1 369 ? 10.570 3.598 -19.342 1.00 81.88 369 ILE A O 1
ATOM 3043 N N . LEU A 1 370 ? 11.323 5.443 -18.309 1.00 83.94 370 LEU A N 1
ATOM 3044 C CA . LEU A 1 370 ? 12.735 5.064 -18.276 1.00 83.94 370 LEU A CA 1
ATOM 3045 C C . LEU A 1 370 ? 13.061 4.423 -16.931 1.00 83.94 370 LEU A C 1
ATOM 3047 O O . LEU A 1 370 ? 12.600 4.921 -15.909 1.00 83.94 370 LEU A O 1
ATOM 3051 N N . LEU A 1 371 ? 13.897 3.386 -16.908 1.00 83.00 371 LEU A N 1
ATOM 3052 C CA . LEU A 1 371 ? 14.295 2.654 -15.689 1.00 83.00 371 LEU A CA 1
ATOM 3053 C C . LEU A 1 371 ? 13.132 1.960 -14.944 1.00 83.00 371 LEU A C 1
ATOM 3055 O O . LEU A 1 371 ? 13.302 1.560 -13.794 1.00 83.00 371 LEU A O 1
ATOM 3059 N N . GLY A 1 372 ? 11.960 1.809 -15.566 1.00 86.94 372 GLY A N 1
ATOM 3060 C CA . GLY A 1 372 ? 10.840 1.052 -14.999 1.00 86.94 372 GLY A CA 1
ATOM 3061 C C . GLY A 1 372 ? 11.072 -0.463 -15.001 1.00 86.94 372 GLY A C 1
ATOM 3062 O O . GLY A 1 372 ? 12.092 -0.961 -15.491 1.00 86.94 372 GLY A O 1
ATOM 3063 N N . ASP A 1 373 ? 10.092 -1.211 -14.495 1.00 91.56 373 ASP A N 1
ATOM 3064 C CA . ASP A 1 373 ? 10.177 -2.671 -14.364 1.00 91.56 373 ASP A CA 1
ATOM 3065 C C . ASP A 1 373 ? 10.330 -3.389 -15.711 1.00 91.56 373 ASP A C 1
ATOM 3067 O O . ASP A 1 373 ? 10.969 -4.435 -15.765 1.00 91.56 373 ASP A O 1
ATOM 3071 N N . ILE A 1 374 ? 9.817 -2.824 -16.810 1.00 91.62 374 ILE A N 1
ATOM 3072 C CA . ILE A 1 374 ? 10.007 -3.366 -18.166 1.00 91.62 374 ILE A CA 1
ATOM 3073 C C . ILE A 1 374 ? 11.502 -3.453 -18.533 1.00 91.62 374 ILE A C 1
ATOM 3075 O O . ILE A 1 374 ? 11.953 -4.472 -19.063 1.00 91.62 374 ILE A O 1
ATOM 3079 N N . ALA A 1 375 ? 12.289 -2.420 -18.219 1.00 88.75 375 ALA A N 1
ATOM 3080 C CA . ALA A 1 375 ? 13.729 -2.412 -18.473 1.00 88.75 375 ALA A CA 1
ATOM 3081 C C . ALA A 1 375 ? 14.486 -3.249 -17.426 1.00 88.75 375 ALA A C 1
ATOM 3083 O O . ALA A 1 375 ? 15.318 -4.088 -17.781 1.00 88.75 375 ALA A O 1
ATOM 3084 N N . GLN A 1 376 ? 14.155 -3.081 -16.138 1.00 89.44 376 GLN A N 1
ATOM 3085 C CA . GLN A 1 376 ? 14.813 -3.801 -15.038 1.00 89.44 376 GLN A CA 1
ATOM 3086 C C . GLN A 1 376 ? 14.619 -5.320 -15.149 1.00 89.44 376 GLN A C 1
ATOM 3088 O O . GLN A 1 376 ? 15.577 -6.077 -14.973 1.00 89.44 376 GLN A O 1
ATOM 3093 N N . ALA A 1 377 ? 13.427 -5.775 -15.554 1.00 91.69 377 ALA A N 1
ATOM 3094 C CA . ALA A 1 377 ? 13.149 -7.181 -15.820 1.00 91.69 377 ALA A CA 1
ATOM 3095 C C . ALA A 1 377 ? 14.112 -7.760 -16.854 1.00 91.69 377 ALA A C 1
ATOM 3097 O O . ALA A 1 377 ? 14.732 -8.797 -16.619 1.00 91.69 377 ALA A O 1
ATOM 3098 N N . LYS A 1 378 ? 14.292 -7.097 -18.002 1.00 89.12 378 LYS A N 1
ATOM 3099 C CA . LYS A 1 378 ? 15.179 -7.587 -19.071 1.00 89.12 378 LYS A CA 1
ATOM 3100 C C . LYS A 1 378 ? 16.638 -7.705 -18.620 1.00 89.12 378 LYS A C 1
ATOM 3102 O O . LYS A 1 378 ? 17.325 -8.609 -19.095 1.00 89.12 378 LYS A O 1
ATOM 3107 N N . LEU A 1 379 ? 17.058 -6.878 -17.662 1.00 86.56 379 LEU A N 1
ATOM 3108 C CA . LEU A 1 379 ? 18.379 -6.911 -17.026 1.00 86.56 379 LEU A CA 1
ATOM 3109 C C . LEU A 1 379 ? 18.484 -7.871 -15.826 1.00 86.56 379 LEU A C 1
ATOM 3111 O O . LEU A 1 379 ? 19.568 -8.012 -15.272 1.00 86.56 379 LEU A O 1
ATOM 3115 N N . ASN A 1 380 ? 17.399 -8.551 -15.435 1.00 88.75 380 ASN A N 1
ATOM 3116 C CA . ASN A 1 380 ? 17.317 -9.371 -14.216 1.00 88.75 380 ASN A CA 1
ATOM 3117 C C . ASN A 1 380 ? 17.581 -8.585 -12.914 1.00 88.75 380 ASN A C 1
ATOM 3119 O O . ASN A 1 380 ? 18.068 -9.149 -11.936 1.00 88.75 380 ASN A O 1
ATOM 3123 N N . GLN A 1 381 ? 17.255 -7.296 -12.894 1.00 88.06 381 GLN A N 1
ATOM 3124 C CA . GLN A 1 381 ? 17.456 -6.389 -11.759 1.00 88.06 381 GLN A CA 1
ATOM 3125 C C . GLN A 1 381 ? 16.231 -6.326 -10.838 1.00 88.06 381 GLN A C 1
ATOM 3127 O O . GLN A 1 381 ? 15.167 -6.800 -11.246 1.00 88.06 381 GLN A O 1
ATOM 3132 N N . PRO A 1 382 ? 16.352 -5.772 -9.611 1.00 89.94 382 PRO A N 1
ATOM 3133 C CA . PRO A 1 382 ? 15.226 -5.639 -8.687 1.00 89.94 382 PRO A CA 1
ATOM 3134 C C . PRO A 1 382 ? 14.011 -4.984 -9.341 1.00 89.94 382 PRO A C 1
ATOM 3136 O O . PRO A 1 382 ? 14.154 -4.064 -10.131 1.00 89.94 382 PRO A O 1
ATOM 3139 N N . LEU A 1 383 ? 12.809 -5.437 -9.005 1.00 91.12 383 LEU A N 1
ATOM 3140 C CA . LEU A 1 383 ? 11.580 -4.814 -9.499 1.00 91.12 383 LEU A CA 1
ATOM 3141 C C . LEU A 1 383 ? 11.050 -3.836 -8.452 1.00 91.12 383 LEU A C 1
ATOM 3143 O O . LEU A 1 383 ? 11.063 -4.122 -7.254 1.00 91.12 383 LEU A O 1
ATOM 3147 N N . ILE A 1 384 ? 10.595 -2.670 -8.900 1.00 88.88 384 ILE A N 1
ATOM 3148 C CA . ILE A 1 384 ? 10.100 -1.581 -8.050 1.00 88.88 384 ILE A CA 1
ATOM 3149 C C . ILE A 1 384 ? 8.602 -1.328 -8.229 1.00 88.88 384 ILE A C 1
ATOM 3151 O O . ILE A 1 384 ? 8.006 -0.636 -7.401 1.00 88.88 384 ILE A O 1
ATOM 3155 N N . GLY A 1 385 ? 7.999 -1.866 -9.281 1.00 89.00 385 GLY A N 1
ATOM 3156 C CA . GLY A 1 385 ? 6.604 -1.660 -9.646 1.00 89.00 385 GLY A CA 1
ATOM 3157 C C . GLY A 1 385 ? 5.624 -2.641 -9.018 1.00 89.00 385 GLY A C 1
ATOM 3158 O O . GLY A 1 385 ? 4.483 -2.270 -8.760 1.00 89.00 385 GLY A O 1
ATOM 3159 N N . ILE A 1 386 ? 6.053 -3.867 -8.706 1.00 93.25 386 ILE A N 1
ATOM 3160 C CA . ILE A 1 386 ? 5.217 -4.873 -8.035 1.00 93.25 386 ILE A CA 1
ATOM 3161 C C . ILE A 1 386 ? 5.576 -4.994 -6.548 1.00 93.25 386 ILE A C 1
ATOM 3163 O O . ILE A 1 386 ? 6.690 -5.371 -6.185 1.00 93.25 386 ILE A O 1
ATOM 3167 N N . LYS A 1 387 ? 4.639 -4.645 -5.659 1.00 94.12 387 LYS A N 1
ATOM 3168 C CA . LYS A 1 387 ? 4.899 -4.505 -4.216 1.00 94.12 387 LYS A CA 1
ATOM 3169 C C . LYS A 1 387 ? 3.755 -5.027 -3.358 1.00 94.12 387 LYS A C 1
ATOM 3171 O O . LYS A 1 387 ? 2.592 -4.760 -3.634 1.00 94.12 387 LYS A O 1
ATOM 3176 N N . CYS A 1 388 ? 4.104 -5.681 -2.253 1.00 95.88 388 CYS A N 1
ATOM 3177 C CA . CYS A 1 388 ? 3.174 -5.980 -1.168 1.00 95.88 388 CYS A CA 1
ATOM 3178 C C . CYS A 1 388 ? 2.935 -4.725 -0.320 1.00 95.88 388 CYS A C 1
ATOM 3180 O O . CYS A 1 388 ? 3.888 -4.142 0.199 1.00 95.88 388 CYS A O 1
ATOM 3182 N N . ILE A 1 389 ? 1.674 -4.318 -0.172 1.00 95.50 389 ILE A N 1
ATOM 3183 C CA . ILE A 1 389 ? 1.285 -3.131 0.610 1.00 95.50 389 ILE A CA 1
ATOM 3184 C C . ILE A 1 389 ? 0.822 -3.475 2.030 1.00 95.50 389 ILE A C 1
ATOM 3186 O O . ILE A 1 389 ? 0.531 -2.576 2.823 1.00 95.50 389 ILE A O 1
ATOM 3190 N N . ASN A 1 390 ? 0.771 -4.763 2.382 1.00 96.38 390 ASN A N 1
ATOM 3191 C CA . ASN A 1 390 ? 0.502 -5.194 3.748 1.00 96.38 390 ASN A CA 1
ATOM 3192 C C . ASN A 1 390 ? 1.520 -4.578 4.713 1.00 96.38 390 ASN A C 1
ATOM 3194 O O . ASN A 1 390 ? 2.721 -4.618 4.477 1.00 96.38 390 ASN A O 1
ATOM 3198 N N . ARG A 1 391 ? 1.055 -4.073 5.856 1.00 96.31 391 ARG A N 1
ATOM 3199 C CA . ARG A 1 391 ? 1.920 -3.580 6.948 1.00 96.31 391 ARG A CA 1
ATOM 3200 C C . ARG A 1 391 ? 2.662 -4.672 7.727 1.00 96.31 391 ARG A C 1
ATOM 3202 O O . ARG A 1 391 ? 3.601 -4.350 8.449 1.00 96.31 391 ARG A O 1
ATOM 3209 N N . ASN A 1 392 ? 2.214 -5.925 7.666 1.00 97.12 392 ASN A N 1
ATOM 3210 C CA . ASN A 1 392 ? 2.814 -7.014 8.432 1.00 97.12 392 ASN A CA 1
ATOM 3211 C C . ASN A 1 392 ? 4.173 -7.400 7.828 1.00 97.12 392 ASN A C 1
ATOM 3213 O O . ASN A 1 392 ? 4.247 -7.761 6.654 1.00 97.12 392 ASN A O 1
ATOM 3217 N N . LEU A 1 393 ? 5.236 -7.353 8.634 1.00 95.94 393 LEU A N 1
ATOM 3218 C CA . LEU A 1 393 ? 6.603 -7.570 8.147 1.00 95.94 393 LEU A CA 1
ATOM 3219 C C . LEU A 1 393 ? 6.838 -8.995 7.629 1.00 95.94 393 LEU A C 1
ATOM 3221 O O . LEU A 1 393 ? 7.514 -9.178 6.620 1.00 95.94 393 LEU A O 1
ATOM 3225 N N . GLN A 1 394 ? 6.249 -10.004 8.274 1.00 95.06 394 GLN A N 1
ATOM 3226 C CA . GLN A 1 394 ? 6.366 -11.390 7.822 1.00 95.06 394 GLN A CA 1
ATOM 3227 C C . GLN A 1 394 ? 5.687 -11.586 6.459 1.00 95.06 394 GLN A C 1
ATOM 3229 O O . GLN A 1 394 ? 6.255 -12.203 5.565 1.00 95.06 394 GLN A O 1
ATOM 3234 N N . THR A 1 395 ? 4.509 -10.998 6.258 1.00 96.44 395 THR A N 1
ATOM 3235 C CA . THR A 1 395 ? 3.784 -11.064 4.980 1.00 96.44 395 THR A CA 1
ATOM 3236 C C . THR A 1 395 ? 4.535 -10.326 3.866 1.00 96.44 395 THR A C 1
ATOM 3238 O O . THR A 1 395 ? 4.568 -10.799 2.732 1.00 96.44 395 THR A O 1
ATOM 3241 N N . GLN A 1 396 ? 5.210 -9.211 4.168 1.00 97.00 396 GLN A N 1
ATOM 3242 C CA . GLN A 1 396 ? 6.112 -8.559 3.208 1.00 97.00 396 GLN A CA 1
ATOM 3243 C C . GLN A 1 396 ? 7.298 -9.458 2.827 1.00 97.00 396 GLN A C 1
ATOM 3245 O O . GLN A 1 396 ? 7.656 -9.541 1.651 1.00 97.00 396 GLN A O 1
ATOM 3250 N N . GLN A 1 397 ? 7.887 -10.152 3.802 1.00 96.81 397 GLN A N 1
ATOM 3251 C CA . GLN A 1 397 ? 9.010 -11.059 3.578 1.00 96.81 397 GLN A CA 1
ATOM 3252 C C . GLN A 1 397 ? 8.604 -12.281 2.736 1.00 96.81 397 GLN A C 1
ATOM 3254 O O . GLN A 1 397 ? 9.270 -12.586 1.750 1.00 96.81 397 GLN A O 1
ATOM 3259 N N . GLU A 1 398 ? 7.475 -12.923 3.044 1.00 96.88 398 GLU A N 1
ATOM 3260 C CA . GLU A 1 398 ? 6.939 -14.049 2.259 1.00 96.88 398 GLU A CA 1
ATOM 3261 C C . GLU A 1 398 ? 6.606 -13.648 0.809 1.00 96.88 398 GLU A C 1
ATOM 3263 O O . GLU A 1 398 ? 6.814 -14.419 -0.136 1.00 96.88 398 GLU A O 1
ATOM 3268 N N . PHE A 1 399 ? 6.107 -12.421 0.611 1.00 97.94 399 PHE A N 1
ATOM 3269 C CA . PHE A 1 399 ? 5.916 -11.869 -0.727 1.00 97.94 399 PHE A CA 1
ATOM 3270 C C . PHE A 1 399 ? 7.252 -11.733 -1.460 1.00 97.94 399 PHE A C 1
ATOM 3272 O O . PHE A 1 399 ? 7.361 -12.177 -2.601 1.00 97.94 399 PHE A O 1
ATOM 3279 N N . LYS A 1 400 ? 8.272 -11.159 -0.807 1.00 96.12 400 LYS A N 1
ATOM 3280 C CA . LYS A 1 400 ? 9.609 -10.996 -1.392 1.00 96.12 400 LYS A CA 1
ATOM 3281 C C . LYS A 1 400 ? 10.214 -12.345 -1.778 1.00 96.12 400 LYS A C 1
ATOM 3283 O O . LYS A 1 400 ? 10.729 -12.484 -2.878 1.00 96.12 400 LYS A O 1
ATOM 3288 N N . GLU A 1 401 ? 10.084 -13.360 -0.930 1.00 96.12 401 GLU A N 1
ATOM 3289 C CA . GLU A 1 401 ? 10.542 -14.722 -1.230 1.00 96.12 401 GLU A CA 1
ATOM 3290 C C . GLU A 1 401 ? 9.820 -15.325 -2.443 1.00 96.12 401 GLU A C 1
ATOM 3292 O O . GLU A 1 401 ? 10.440 -15.973 -3.290 1.00 96.12 401 GLU A O 1
ATOM 3297 N N . SER A 1 402 ? 8.514 -15.076 -2.572 1.00 97.06 402 SER A N 1
ATOM 3298 C CA . SER A 1 402 ? 7.734 -15.497 -3.741 1.00 97.06 402 SER A CA 1
ATOM 3299 C C . SER A 1 402 ? 8.149 -14.751 -5.012 1.00 97.06 402 SER A C 1
ATOM 3301 O O . SER A 1 402 ? 8.283 -15.383 -6.062 1.00 97.06 402 SER A O 1
ATOM 3303 N N . LEU A 1 403 ? 8.417 -13.445 -4.906 1.00 96.31 403 LEU A N 1
ATOM 3304 C CA . LEU A 1 403 ? 8.947 -12.612 -5.984 1.00 96.31 403 LEU A CA 1
ATOM 3305 C C . LEU A 1 403 ? 10.292 -13.145 -6.478 1.00 96.31 403 LEU A C 1
ATOM 3307 O O . LEU A 1 403 ? 10.407 -13.517 -7.647 1.00 96.31 403 LEU A O 1
ATOM 3311 N N . SER A 1 404 ? 11.266 -13.278 -5.576 1.00 94.00 404 SER A N 1
ATOM 3312 C CA . SER A 1 404 ? 12.604 -13.784 -5.882 1.00 94.00 404 SER A CA 1
ATOM 3313 C C . SER A 1 404 ? 12.556 -15.167 -6.524 1.00 94.00 404 SER A C 1
ATOM 3315 O O . SER A 1 404 ? 13.204 -15.408 -7.541 1.00 94.00 404 SER A O 1
ATOM 3317 N N . ARG A 1 405 ? 11.743 -16.083 -5.985 1.00 93.94 405 ARG A N 1
ATOM 3318 C CA . ARG A 1 405 ? 11.614 -17.447 -6.514 1.00 93.94 405 ARG A CA 1
ATOM 3319 C C . ARG A 1 405 ? 11.064 -17.472 -7.941 1.00 93.94 405 ARG A C 1
ATOM 3321 O O . ARG A 1 405 ? 11.615 -18.175 -8.787 1.00 93.94 405 ARG A O 1
ATOM 3328 N N . MET A 1 406 ? 9.996 -16.724 -8.226 1.00 95.88 406 MET A N 1
ATOM 3329 C CA . MET A 1 406 ? 9.429 -16.664 -9.581 1.00 95.88 406 MET A CA 1
ATOM 3330 C C . MET A 1 406 ? 10.379 -15.982 -10.562 1.00 95.88 406 MET A C 1
ATOM 3332 O O . MET A 1 406 ? 10.517 -16.423 -11.703 1.00 95.88 406 MET A O 1
ATOM 3336 N N . TYR A 1 407 ? 11.092 -14.956 -10.111 1.00 93.88 407 TYR A N 1
ATOM 3337 C CA . TYR A 1 407 ? 12.063 -14.266 -10.943 1.00 93.88 407 TYR A CA 1
ATOM 3338 C C . TYR A 1 407 ? 13.263 -15.162 -11.292 1.00 93.88 407 TYR A C 1
ATOM 3340 O O . TYR A 1 407 ? 13.643 -15.259 -12.462 1.00 93.88 407 TYR A O 1
ATOM 3348 N N . GLN A 1 408 ? 13.798 -15.901 -10.312 1.00 91.56 408 GLN A N 1
ATOM 3349 C CA . GLN A 1 408 ? 14.841 -16.916 -10.521 1.00 91.56 408 GLN A CA 1
ATOM 3350 C C . GLN A 1 408 ? 14.385 -17.998 -11.498 1.00 91.56 408 GLN A C 1
ATOM 3352 O O . GLN A 1 408 ? 15.139 -18.379 -12.397 1.00 91.56 408 GLN A O 1
ATOM 3357 N N . LEU A 1 409 ? 13.143 -18.470 -11.357 1.00 92.75 409 LEU A N 1
ATOM 3358 C CA . LEU A 1 409 ? 12.563 -19.453 -12.262 1.00 92.75 409 LEU A CA 1
ATOM 3359 C C . LEU A 1 409 ? 12.584 -18.945 -13.711 1.00 92.75 409 LEU A C 1
ATOM 3361 O O . LEU A 1 409 ? 13.121 -19.631 -14.580 1.00 92.75 409 LEU A O 1
ATOM 3365 N N . ILE A 1 410 ? 12.076 -17.738 -13.966 1.00 93.62 410 ILE A N 1
ATOM 3366 C CA . ILE A 1 410 ? 12.041 -17.141 -15.312 1.00 93.62 410 ILE A CA 1
ATOM 3367 C C . ILE A 1 410 ? 13.454 -16.984 -15.879 1.00 93.62 410 ILE A C 1
ATOM 3369 O O . ILE A 1 410 ? 13.732 -17.430 -16.993 1.00 93.62 410 ILE A O 1
ATOM 3373 N N . ALA A 1 411 ? 14.372 -16.409 -15.104 1.00 89.00 411 ALA A N 1
ATOM 3374 C CA . ALA A 1 411 ? 15.742 -16.186 -15.550 1.00 89.00 411 ALA A CA 1
ATOM 3375 C C . ALA A 1 411 ? 16.485 -17.503 -15.860 1.00 89.00 411 ALA A C 1
ATOM 3377 O O . ALA A 1 411 ? 17.252 -17.575 -16.825 1.00 89.00 411 ALA A O 1
ATOM 3378 N N . SER A 1 412 ? 16.213 -18.574 -15.102 1.00 87.25 412 SER A N 1
ATOM 3379 C CA . SER A 1 412 ? 16.753 -19.912 -15.378 1.00 87.25 412 SER A CA 1
ATOM 3380 C C . SER A 1 412 ? 16.205 -20.514 -16.680 1.00 87.25 412 SER A C 1
ATOM 3382 O O . SER A 1 412 ? 16.960 -21.113 -17.450 1.00 87.25 412 SER A O 1
ATOM 3384 N N . GLN A 1 413 ? 14.917 -20.301 -16.977 1.00 89.06 413 GLN A N 1
ATOM 3385 C CA . GLN A 1 413 ? 14.261 -20.769 -18.204 1.00 89.06 413 GLN A CA 1
ATOM 3386 C C . GLN A 1 413 ? 14.803 -20.062 -19.452 1.00 89.06 413 GLN A C 1
ATOM 3388 O O . GLN A 1 413 ? 14.934 -20.682 -20.508 1.00 89.06 413 GLN A O 1
ATOM 3393 N N . GLU A 1 414 ? 15.173 -18.787 -19.327 1.00 84.38 414 GLU A N 1
ATOM 3394 C CA . GLU A 1 414 ? 15.766 -17.989 -20.406 1.00 84.38 414 GLU A CA 1
ATOM 3395 C C . GLU A 1 414 ? 17.230 -18.364 -20.708 1.00 84.38 414 GLU A C 1
ATOM 3397 O O . GLU A 1 414 ? 17.800 -17.844 -21.663 1.00 84.38 414 GLU A O 1
ATOM 3402 N N . LYS A 1 415 ? 17.855 -19.262 -19.923 1.00 70.62 415 LYS A N 1
ATOM 3403 C CA . LYS A 1 415 ? 19.291 -19.613 -20.005 1.00 70.62 415 LYS A CA 1
ATOM 3404 C C . LYS A 1 415 ? 20.231 -18.398 -19.924 1.00 70.62 415 LYS A C 1
ATOM 3406 O O . LYS A 1 415 ? 21.386 -18.486 -20.333 1.00 70.62 415 LYS A O 1
ATOM 3411 N N . LYS A 1 416 ? 19.751 -17.276 -19.378 1.00 63.00 416 LYS A N 1
ATOM 3412 C CA . LYS A 1 416 ? 20.511 -16.026 -19.213 1.00 63.00 416 LYS A CA 1
ATOM 3413 C C . LYS A 1 416 ? 21.365 -16.001 -17.943 1.00 63.00 416 LYS A C 1
ATOM 3415 O O . LYS A 1 416 ? 22.094 -15.039 -17.733 1.00 63.00 416 LYS A O 1
ATOM 3420 N N . LEU A 1 417 ? 21.292 -17.041 -17.109 1.00 56.88 417 LEU A N 1
ATOM 3421 C CA . LEU A 1 417 ? 22.092 -17.146 -15.892 1.00 56.88 417 LEU A CA 1
ATOM 3422 C C . LEU A 1 417 ? 23.328 -18.029 -16.113 1.00 56.88 417 LEU A C 1
ATOM 3424 O O . LEU A 1 417 ? 23.211 -19.210 -16.449 1.00 56.88 417 LEU A O 1
ATOM 3428 N N . THR A 1 418 ? 24.517 -17.478 -15.870 1.00 51.03 418 THR A N 1
ATOM 3429 C CA . THR A 1 418 ? 25.716 -18.275 -15.573 1.00 51.03 418 THR A CA 1
ATOM 3430 C C . THR A 1 418 ? 25.686 -18.671 -14.091 1.00 51.03 418 THR A C 1
ATOM 3432 O O . THR A 1 418 ? 24.953 -18.086 -13.298 1.00 51.03 418 THR A O 1
ATOM 3435 N N . LYS A 1 419 ? 26.463 -19.683 -13.674 1.00 44.03 419 LYS A N 1
ATOM 3436 C CA . LYS A 1 419 ? 26.455 -20.208 -12.286 1.00 44.03 419 LYS A CA 1
ATOM 3437 C C . LYS A 1 419 ? 26.703 -19.153 -11.183 1.00 44.03 419 LYS A C 1
ATOM 3439 O O . LYS A 1 419 ? 26.511 -19.480 -10.017 1.00 44.03 419 LYS A O 1
ATOM 3444 N N . SER A 1 420 ? 27.135 -17.938 -11.531 1.00 44.91 420 SER A N 1
ATOM 3445 C CA . SER A 1 420 ? 27.424 -16.827 -10.616 1.00 44.91 420 SER A CA 1
ATOM 3446 C C . SER A 1 420 ? 26.418 -15.667 -10.657 1.00 44.91 420 SER A C 1
ATOM 3448 O O . SER A 1 420 ? 26.482 -14.814 -9.779 1.00 44.91 420 SER A O 1
ATOM 3450 N N . SER A 1 421 ? 25.507 -15.592 -11.633 1.00 54.91 421 SER A N 1
ATOM 3451 C CA . SER A 1 421 ? 24.564 -14.467 -11.743 1.00 54.91 421 SER A CA 1
ATOM 3452 C C . SER A 1 421 ? 23.327 -14.696 -10.872 1.00 54.91 421 SER A C 1
ATOM 3454 O O . SER A 1 421 ? 22.621 -15.690 -11.052 1.00 54.91 421 SER A O 1
ATOM 3456 N N . GLN A 1 422 ? 23.059 -13.775 -9.948 1.00 64.38 422 GLN A N 1
ATOM 3457 C CA . GLN A 1 422 ? 21.829 -13.730 -9.155 1.00 64.38 422 GLN A CA 1
ATOM 3458 C C . GLN A 1 422 ? 20.816 -12.803 -9.844 1.00 64.38 422 GLN A C 1
ATOM 3460 O O . GLN A 1 422 ? 21.201 -11.780 -10.405 1.00 64.38 422 GLN A O 1
ATOM 3465 N N . VAL A 1 423 ? 19.528 -13.162 -9.830 1.00 74.88 423 VAL A N 1
ATOM 3466 C CA . VAL A 1 423 ? 18.464 -12.193 -10.151 1.00 74.88 423 VAL A CA 1
ATOM 3467 C C . VAL A 1 423 ? 18.347 -11.178 -9.020 1.00 74.88 423 VAL A C 1
ATOM 3469 O O . VAL A 1 423 ? 18.785 -11.450 -7.905 1.00 74.88 423 VAL A O 1
ATOM 3472 N N . GLU A 1 424 ? 17.729 -10.035 -9.304 1.00 76.50 424 GLU A N 1
ATOM 3473 C CA . GLU A 1 424 ? 17.625 -8.912 -8.368 1.00 76.50 424 GLU A CA 1
ATOM 3474 C C . GLU A 1 424 ? 18.993 -8.331 -7.975 1.00 76.50 424 GLU A C 1
ATOM 3476 O O . GLU A 1 424 ? 19.145 -7.704 -6.928 1.00 76.50 424 GLU A O 1
ATOM 3481 N N . HIS A 1 425 ? 19.990 -8.502 -8.845 1.00 79.31 425 HIS A N 1
ATOM 3482 C CA . HIS A 1 425 ? 21.309 -7.904 -8.695 1.00 79.31 425 HIS A CA 1
ATOM 3483 C C . HIS A 1 425 ? 21.479 -6.742 -9.667 1.00 79.31 425 HIS A C 1
ATOM 3485 O O . HIS A 1 425 ? 21.258 -6.887 -10.870 1.00 79.31 425 HIS A O 1
ATOM 3491 N N . THR A 1 426 ? 21.906 -5.595 -9.149 1.00 72.81 426 THR A N 1
ATOM 3492 C CA . THR A 1 426 ? 22.320 -4.459 -9.975 1.00 72.81 426 THR A CA 1
ATOM 3493 C C . THR A 1 426 ? 23.830 -4.499 -10.111 1.00 72.81 426 THR A C 1
ATOM 3495 O O . THR A 1 426 ? 24.530 -4.414 -9.103 1.00 72.81 426 THR A O 1
ATOM 3498 N N . GLN A 1 427 ? 24.319 -4.598 -11.352 1.00 75.81 427 GLN A N 1
ATOM 3499 C CA . GLN A 1 427 ? 25.755 -4.602 -11.627 1.00 75.81 427 GLN A CA 1
ATOM 3500 C C . GLN A 1 427 ? 26.437 -3.377 -11.009 1.00 75.81 427 GLN A C 1
ATOM 3502 O O . GLN A 1 427 ? 25.941 -2.251 -11.100 1.00 75.81 427 GLN A O 1
ATOM 3507 N N . THR A 1 428 ? 27.584 -3.612 -10.387 1.00 80.31 428 THR A N 1
ATOM 3508 C CA . THR A 1 428 ? 28.422 -2.576 -9.777 1.00 80.31 428 THR A CA 1
ATOM 3509 C C . THR A 1 428 ? 29.527 -2.125 -10.728 1.00 80.31 428 THR A C 1
ATOM 3511 O O . THR A 1 428 ? 29.820 -2.792 -11.723 1.00 80.31 428 THR A O 1
ATOM 3514 N N . LEU A 1 429 ? 30.167 -0.990 -10.418 1.00 74.19 429 LEU A N 1
ATOM 3515 C CA . LEU A 1 429 ? 31.328 -0.524 -11.175 1.00 74.19 429 LEU A CA 1
ATOM 3516 C C . LEU A 1 429 ? 32.419 -1.598 -11.183 1.00 74.19 429 LEU A C 1
ATOM 3518 O O . LEU A 1 429 ? 32.841 -2.006 -12.255 1.00 74.19 429 LEU A O 1
ATOM 3522 N N . ASP A 1 430 ? 32.799 -2.115 -10.014 1.00 73.19 430 ASP A N 1
ATOM 3523 C CA . ASP A 1 430 ? 33.867 -3.113 -9.878 1.00 73.19 430 ASP A CA 1
ATOM 3524 C C . ASP A 1 430 ? 33.607 -4.384 -10.699 1.00 73.19 430 ASP A C 1
ATOM 3526 O O . ASP A 1 430 ? 34.528 -4.915 -11.311 1.00 73.19 430 ASP A O 1
ATOM 3530 N N . GLU A 1 431 ? 32.356 -4.846 -10.779 1.00 77.50 431 GLU A N 1
ATOM 3531 C CA . GLU A 1 431 ? 31.984 -5.993 -11.620 1.00 77.50 431 GLU A CA 1
ATOM 3532 C C . GLU A 1 431 ? 32.129 -5.691 -13.114 1.00 77.50 431 GLU A C 1
ATOM 3534 O O . GLU A 1 431 ? 32.659 -6.517 -13.858 1.00 77.50 431 GLU A O 1
ATOM 3539 N N . LEU A 1 432 ? 31.706 -4.503 -13.563 1.00 74.31 432 LEU A N 1
ATOM 3540 C CA . LEU A 1 432 ? 31.915 -4.078 -14.950 1.00 74.31 432 LEU A CA 1
ATOM 3541 C C . LEU A 1 432 ? 33.406 -3.939 -15.272 1.00 74.31 432 LEU A C 1
ATOM 3543 O O . LEU A 1 432 ? 33.828 -4.294 -16.374 1.00 74.31 432 LEU A O 1
ATOM 3547 N N . LEU A 1 433 ? 34.204 -3.450 -14.320 1.00 71.44 433 LEU A N 1
ATOM 3548 C CA . LEU A 1 433 ? 35.650 -3.331 -14.478 1.00 71.44 433 LEU A CA 1
ATOM 3549 C C . LEU A 1 433 ? 36.336 -4.703 -14.505 1.00 71.44 433 LEU A C 1
ATOM 3551 O O . LEU A 1 433 ? 37.225 -4.903 -15.329 1.00 71.44 433 LEU A O 1
ATOM 3555 N N . ASP A 1 434 ? 35.911 -5.663 -13.678 1.00 73.44 434 ASP A N 1
ATOM 3556 C CA . ASP A 1 434 ? 36.411 -7.045 -13.707 1.00 73.44 434 ASP A CA 1
ATOM 3557 C C . ASP A 1 434 ? 36.090 -7.725 -15.046 1.00 73.44 434 ASP A C 1
ATOM 3559 O O . ASP A 1 434 ? 36.966 -8.331 -15.666 1.00 73.44 434 ASP A O 1
ATOM 3563 N N . GLU A 1 435 ? 34.858 -7.585 -15.546 1.00 76.25 435 GLU A N 1
ATOM 3564 C CA . GLU A 1 435 ? 34.475 -8.087 -16.870 1.00 76.25 435 GLU A CA 1
ATOM 3565 C C . GLU A 1 435 ? 35.310 -7.452 -17.987 1.00 76.25 435 GLU A C 1
ATOM 3567 O O . GLU A 1 435 ? 35.827 -8.167 -18.847 1.00 76.25 435 GLU A O 1
ATOM 3572 N N . TYR A 1 436 ? 35.492 -6.130 -17.952 1.00 69.25 436 TYR A N 1
ATOM 3573 C CA . TYR A 1 436 ? 36.294 -5.417 -18.941 1.00 69.25 436 TYR A CA 1
ATOM 3574 C C . TYR A 1 436 ? 37.776 -5.798 -18.869 1.00 69.25 436 TYR A C 1
ATOM 3576 O O . TYR A 1 436 ? 38.391 -6.014 -19.911 1.00 69.25 436 TYR A O 1
ATOM 3584 N N . SER A 1 437 ? 38.344 -5.986 -17.674 1.00 66.69 437 SER A N 1
ATOM 3585 C CA . SER A 1 437 ? 39.744 -6.400 -17.486 1.00 66.69 437 SER A CA 1
ATOM 3586 C C . SER A 1 437 ? 40.070 -7.755 -18.125 1.00 66.69 437 SER A C 1
ATOM 3588 O O . SER A 1 437 ? 41.210 -8.018 -18.487 1.00 66.69 437 SER A O 1
ATOM 3590 N N . LYS A 1 438 ? 39.065 -8.614 -18.345 1.00 75.81 438 LYS A N 1
ATOM 3591 C CA . LYS A 1 438 ? 39.229 -9.882 -19.082 1.00 75.81 438 LYS A CA 1
ATOM 3592 C C . LYS A 1 438 ? 39.335 -9.683 -20.596 1.00 75.81 438 LYS A C 1
ATOM 3594 O O . LYS A 1 438 ? 39.680 -10.623 -21.308 1.00 75.81 438 LYS A O 1
ATOM 3599 N N . SER A 1 439 ? 39.015 -8.487 -21.084 1.00 67.12 439 SER A N 1
ATOM 3600 C CA . SER A 1 439 ? 39.025 -8.098 -22.498 1.00 67.12 439 SER A CA 1
ATOM 3601 C C . SER A 1 439 ? 40.130 -7.095 -22.859 1.00 67.12 439 SER A C 1
ATOM 3603 O O . SER A 1 439 ? 40.282 -6.768 -24.035 1.00 67.12 439 SER A O 1
ATOM 3605 N N . THR A 1 440 ? 40.920 -6.625 -21.884 1.00 62.75 440 THR A N 1
ATOM 3606 C CA . THR A 1 440 ? 42.014 -5.666 -22.096 1.00 62.75 440 THR A CA 1
ATOM 3607 C C . THR A 1 440 ? 43.203 -5.926 -21.167 1.00 62.75 440 THR A C 1
ATOM 3609 O O . THR A 1 440 ? 43.024 -6.310 -20.018 1.00 62.75 440 THR A O 1
ATOM 3612 N N . ASP A 1 441 ? 44.424 -5.655 -21.635 1.00 58.44 441 ASP A N 1
ATOM 3613 C CA . ASP A 1 441 ? 45.657 -5.778 -20.838 1.00 58.44 441 ASP A CA 1
ATOM 3614 C C . ASP A 1 441 ? 45.957 -4.521 -19.983 1.00 58.44 441 ASP A C 1
ATOM 3616 O O . ASP A 1 441 ? 46.984 -4.456 -19.301 1.00 58.44 441 ASP A O 1
ATOM 3620 N N . ASN A 1 442 ? 45.096 -3.493 -20.021 1.00 54.41 442 ASN A N 1
ATOM 3621 C CA . ASN A 1 442 ? 45.319 -2.217 -19.330 1.00 54.41 442 ASN A CA 1
ATOM 3622 C C . ASN A 1 442 ? 44.684 -2.205 -17.921 1.00 54.41 442 ASN A C 1
ATOM 3624 O O . ASN A 1 442 ? 43.476 -2.036 -17.785 1.00 54.41 442 ASN A O 1
ATOM 3628 N N . ILE A 1 443 ? 45.498 -2.377 -16.870 1.00 54.06 443 ILE A N 1
ATOM 3629 C CA . ILE A 1 443 ? 45.064 -2.536 -15.459 1.00 54.06 443 ILE A CA 1
ATOM 3630 C C . ILE A 1 443 ? 45.382 -1.266 -14.619 1.00 54.06 443 ILE A C 1
ATOM 3632 O O . ILE A 1 443 ? 45.740 -1.345 -13.446 1.00 54.06 443 ILE A O 1
ATOM 3636 N N . GLN A 1 444 ? 45.336 -0.069 -15.218 1.00 56.56 444 GLN A N 1
ATOM 3637 C CA . GLN A 1 444 ? 45.511 1.216 -14.505 1.00 56.56 444 GLN A CA 1
ATOM 3638 C C . GLN A 1 444 ? 44.166 1.854 -14.106 1.00 56.56 444 GLN A C 1
ATOM 3640 O O . GLN A 1 444 ? 43.103 1.326 -14.424 1.00 56.56 444 GLN A O 1
ATOM 3645 N N . GLU A 1 445 ? 44.207 2.988 -13.389 1.00 63.97 445 GLU A N 1
ATOM 3646 C CA . GLU A 1 445 ? 43.020 3.804 -13.098 1.00 63.97 445 GLU A CA 1
ATOM 3647 C C . GLU A 1 445 ? 42.305 4.178 -14.406 1.00 63.97 445 GLU A C 1
ATOM 3649 O O . GLU A 1 445 ? 42.869 4.849 -15.269 1.00 63.97 445 GLU A O 1
ATOM 3654 N N . ILE A 1 446 ? 41.066 3.703 -14.555 1.00 72.00 446 ILE A N 1
ATOM 3655 C CA . ILE A 1 446 ? 40.346 3.722 -15.830 1.00 72.00 446 ILE A CA 1
ATOM 3656 C C . ILE A 1 446 ? 39.858 5.137 -16.130 1.00 72.00 446 ILE A C 1
ATOM 3658 O O . ILE A 1 446 ? 39.037 5.702 -15.390 1.00 72.00 446 ILE A O 1
ATOM 3662 N N . SER A 1 447 ? 40.354 5.677 -17.241 1.00 82.31 447 SER A N 1
ATOM 3663 C CA . SER A 1 447 ? 40.057 7.024 -17.731 1.00 82.31 447 SER A CA 1
ATOM 3664 C C . SER A 1 447 ? 38.580 7.204 -18.111 1.00 82.31 447 SER A C 1
ATOM 3666 O O . SER A 1 447 ? 37.859 6.237 -18.363 1.00 82.31 447 SER A O 1
ATOM 3668 N N . LEU A 1 448 ? 38.111 8.455 -18.210 1.00 81.88 448 LEU A N 1
ATOM 3669 C CA . LEU A 1 448 ? 36.746 8.758 -18.673 1.00 81.88 448 LEU A CA 1
ATOM 3670 C C . LEU A 1 448 ? 36.458 8.165 -20.062 1.00 81.88 448 LEU A C 1
ATOM 3672 O O . LEU A 1 448 ? 35.373 7.632 -20.292 1.00 81.88 448 LEU A O 1
ATOM 3676 N N . ASN A 1 449 ? 37.441 8.224 -20.963 1.00 82.00 449 ASN A N 1
ATOM 3677 C CA . ASN A 1 449 ? 37.357 7.648 -22.303 1.00 82.00 449 ASN A CA 1
ATOM 3678 C C . ASN A 1 449 ? 37.203 6.120 -22.279 1.00 82.00 449 ASN A C 1
ATOM 3680 O O . ASN A 1 449 ? 36.378 5.576 -23.010 1.00 82.00 449 ASN A O 1
ATOM 3684 N N . GLU A 1 450 ? 37.949 5.418 -21.425 1.00 81.12 450 GLU A N 1
ATOM 3685 C CA . GLU A 1 450 ? 37.822 3.961 -21.298 1.00 81.12 450 GLU A CA 1
ATOM 3686 C C . GLU A 1 450 ? 36.486 3.558 -20.665 1.00 81.12 450 GLU A C 1
ATOM 3688 O O . GLU A 1 450 ? 35.850 2.620 -21.137 1.00 81.12 450 GLU A O 1
ATOM 3693 N N . ARG A 1 451 ? 35.989 4.298 -19.663 1.00 85.69 451 ARG A N 1
ATOM 3694 C CA . ARG A 1 451 ? 34.643 4.059 -19.111 1.00 85.69 451 ARG A CA 1
ATOM 3695 C C . ARG A 1 451 ? 33.548 4.274 -20.153 1.00 85.69 451 ARG A C 1
ATOM 3697 O O . ARG A 1 451 ? 32.581 3.519 -20.191 1.00 85.69 451 ARG A O 1
ATOM 3704 N N . LEU A 1 452 ? 33.710 5.257 -21.039 1.00 83.94 452 LEU A N 1
ATOM 3705 C CA . LEU A 1 452 ? 32.810 5.434 -22.176 1.00 83.94 452 LEU A CA 1
ATOM 3706 C C . LEU A 1 452 ? 32.905 4.271 -23.173 1.00 83.94 452 LEU A C 1
ATOM 3708 O O . LEU A 1 452 ? 31.877 3.823 -23.674 1.00 83.94 452 LEU A O 1
ATOM 3712 N N . ALA A 1 453 ? 34.104 3.749 -23.438 1.00 84.25 453 ALA A N 1
ATOM 3713 C CA . ALA A 1 453 ? 34.267 2.567 -24.281 1.00 84.25 453 ALA A CA 1
ATOM 3714 C C . ALA A 1 453 ? 33.534 1.347 -23.693 1.00 84.25 453 ALA A C 1
ATOM 3716 O O . ALA A 1 453 ? 32.825 0.667 -24.432 1.00 84.25 453 ALA A O 1
ATOM 3717 N N . ILE A 1 454 ? 33.613 1.137 -22.370 1.00 86.06 454 ILE A N 1
ATOM 3718 C CA . ILE A 1 454 ? 32.834 0.109 -21.655 1.00 86.06 454 ILE A CA 1
ATOM 3719 C C . ILE A 1 454 ? 31.332 0.325 -21.870 1.00 86.06 454 ILE A C 1
ATOM 3721 O O . ILE A 1 454 ? 30.623 -0.617 -22.215 1.00 86.06 454 ILE A O 1
ATOM 3725 N N . LEU A 1 455 ? 30.840 1.559 -21.699 1.00 88.00 455 LEU A N 1
ATOM 3726 C CA . LEU A 1 455 ? 29.426 1.884 -21.914 1.00 88.00 455 LEU A CA 1
ATOM 3727 C C . LEU A 1 455 ? 28.988 1.537 -23.341 1.00 88.00 455 LEU A C 1
ATOM 3729 O O . LEU A 1 455 ? 27.977 0.866 -23.526 1.00 88.00 455 LEU A O 1
ATOM 3733 N N . ILE A 1 456 ? 29.747 1.980 -24.345 1.00 86.19 456 ILE A N 1
ATOM 3734 C CA . ILE A 1 456 ? 29.434 1.755 -25.761 1.00 86.19 456 ILE A CA 1
ATOM 3735 C C . ILE A 1 456 ? 29.421 0.260 -26.081 1.00 86.19 456 ILE A C 1
ATOM 3737 O O . ILE A 1 456 ? 28.482 -0.211 -26.721 1.00 86.19 456 ILE A O 1
ATOM 3741 N N . ASP A 1 457 ? 30.430 -0.486 -25.630 1.00 86.50 457 ASP A N 1
ATOM 3742 C CA . ASP A 1 457 ? 30.520 -1.930 -25.850 1.00 86.50 457 ASP A CA 1
ATOM 3743 C C . ASP A 1 457 ? 29.344 -2.673 -25.203 1.00 86.50 457 ASP A C 1
ATOM 3745 O O . ASP A 1 457 ? 28.680 -3.490 -25.845 1.00 86.50 457 ASP A O 1
ATOM 3749 N N . LYS A 1 458 ? 28.997 -2.316 -23.961 1.00 86.00 458 LYS A N 1
ATOM 3750 C CA . LYS A 1 458 ? 27.846 -2.891 -23.260 1.00 86.00 458 LYS A CA 1
ATOM 3751 C C . LYS A 1 458 ? 26.539 -2.611 -23.977 1.00 86.00 458 LYS A C 1
ATOM 3753 O O . LYS A 1 458 ? 25.798 -3.545 -24.250 1.00 86.00 458 LYS A O 1
ATOM 3758 N N . VAL A 1 459 ? 26.267 -1.360 -24.331 1.00 86.88 459 VAL A N 1
ATOM 3759 C CA . VAL A 1 459 ? 25.037 -0.980 -25.041 1.00 86.88 459 VAL A CA 1
ATOM 3760 C C . VAL A 1 459 ? 24.932 -1.724 -26.371 1.00 86.88 459 VAL A C 1
ATOM 3762 O O . VAL A 1 459 ? 23.908 -2.350 -26.641 1.00 86.88 459 VAL A O 1
ATOM 3765 N N . ASN A 1 460 ? 26.013 -1.725 -27.156 1.00 86.44 460 ASN A N 1
ATOM 3766 C CA . ASN A 1 460 ? 26.049 -2.326 -28.488 1.00 86.44 460 ASN A CA 1
ATOM 3767 C C . ASN A 1 460 ? 26.020 -3.865 -28.477 1.00 86.44 460 ASN A C 1
ATOM 3769 O O . ASN A 1 460 ? 25.725 -4.460 -29.515 1.00 86.44 460 ASN A O 1
ATOM 3773 N N . SER A 1 461 ? 26.358 -4.507 -27.353 1.00 83.56 461 SER A N 1
ATOM 3774 C CA . SER A 1 461 ? 26.305 -5.967 -27.184 1.00 83.56 461 SER A CA 1
ATOM 3775 C C . SER A 1 461 ? 24.979 -6.469 -26.608 1.00 83.56 461 SER A C 1
ATOM 3777 O O . SER A 1 461 ? 24.727 -7.675 -26.634 1.00 83.56 461 SER A O 1
ATOM 3779 N N . THR A 1 462 ? 24.110 -5.579 -26.115 1.00 82.38 462 THR A N 1
ATOM 3780 C CA . THR A 1 462 ? 22.765 -5.975 -25.680 1.00 82.38 462 THR A CA 1
ATOM 3781 C C . THR A 1 462 ? 21.815 -6.181 -26.857 1.00 82.38 462 THR A C 1
ATOM 3783 O O . THR A 1 462 ? 21.953 -5.573 -27.913 1.00 82.38 462 THR A O 1
ATOM 3786 N N . GLU A 1 463 ? 20.782 -6.992 -26.640 1.00 81.88 463 GLU A N 1
ATOM 3787 C CA . GLU A 1 463 ? 19.645 -7.133 -27.563 1.00 81.88 463 GLU A CA 1
ATOM 3788 C C . GLU A 1 463 ? 18.528 -6.108 -27.275 1.00 81.88 463 GLU A C 1
ATOM 3790 O O . GLU A 1 463 ? 17.411 -6.245 -27.772 1.00 81.88 463 GLU A O 1
ATOM 3795 N N . MET A 1 464 ? 18.782 -5.104 -26.424 1.00 84.56 464 MET A N 1
ATOM 3796 C CA . MET A 1 464 ? 17.763 -4.124 -26.046 1.00 84.56 464 MET A CA 1
ATOM 3797 C C . MET A 1 464 ? 17.519 -3.112 -27.162 1.00 84.56 464 MET A C 1
ATOM 3799 O O . MET A 1 464 ? 18.415 -2.725 -27.912 1.00 84.56 464 MET A O 1
ATOM 3803 N N . VAL A 1 465 ? 16.275 -2.654 -27.257 1.00 84.50 465 VAL A N 1
ATOM 3804 C CA . VAL A 1 465 ? 15.827 -1.720 -28.294 1.00 84.50 465 VAL A CA 1
ATOM 3805 C C . VAL A 1 465 ? 15.005 -0.595 -27.679 1.00 84.50 465 VAL A C 1
ATOM 3807 O O . VAL A 1 465 ? 14.485 -0.731 -26.570 1.00 84.50 465 VAL A O 1
ATOM 3810 N N . GLY A 1 466 ? 14.909 0.530 -28.389 1.00 86.06 466 GLY A N 1
ATOM 3811 C CA . GLY A 1 466 ? 14.068 1.664 -28.000 1.00 86.06 466 GLY A CA 1
ATOM 3812 C C . GLY A 1 466 ? 14.289 2.122 -26.553 1.00 86.06 466 GLY A C 1
ATOM 3813 O O . GLY A 1 466 ? 15.424 2.297 -26.098 1.00 86.06 466 GLY A O 1
ATOM 3814 N N . ILE A 1 467 ? 13.189 2.289 -25.815 1.00 88.56 467 ILE A N 1
ATOM 3815 C CA . ILE A 1 467 ? 13.171 2.782 -24.428 1.00 88.56 467 ILE A CA 1
ATOM 3816 C C . ILE A 1 467 ? 13.943 1.873 -23.459 1.00 88.56 467 ILE A C 1
ATOM 3818 O O . ILE A 1 467 ? 14.557 2.375 -22.511 1.00 88.56 467 ILE A O 1
ATOM 3822 N N . ASP A 1 468 ? 13.978 0.560 -23.703 1.00 88.38 468 ASP A N 1
ATOM 3823 C CA . ASP A 1 468 ? 14.733 -0.380 -22.865 1.00 88.38 468 ASP A CA 1
ATOM 3824 C C . ASP A 1 468 ? 16.237 -0.093 -22.943 1.00 88.38 468 ASP A C 1
ATOM 3826 O O . ASP A 1 468 ? 16.915 0.005 -21.919 1.00 88.38 468 ASP A O 1
ATOM 3830 N N . SER A 1 469 ? 16.753 0.127 -24.156 1.00 89.00 469 SER A N 1
ATOM 3831 C CA . SER A 1 469 ? 18.166 0.456 -24.354 1.00 89.00 469 SER A CA 1
ATOM 3832 C C . SER A 1 469 ? 18.514 1.837 -23.801 1.00 89.00 469 SER A C 1
ATOM 3834 O O . SER A 1 469 ? 19.582 2.011 -23.219 1.00 89.00 469 SER A O 1
ATOM 3836 N N . LEU A 1 470 ? 17.619 2.822 -23.941 1.00 90.00 470 LEU A N 1
ATOM 3837 C CA . LEU A 1 470 ? 17.810 4.149 -23.343 1.00 90.00 470 LEU A CA 1
ATOM 3838 C C . LEU A 1 470 ? 17.864 4.070 -21.812 1.00 90.00 470 LEU A C 1
ATOM 3840 O O . LEU A 1 470 ? 18.708 4.711 -21.189 1.00 90.00 470 LEU A O 1
ATOM 3844 N N . SER A 1 471 ? 17.018 3.232 -21.209 1.00 89.50 471 SER A N 1
ATOM 3845 C CA . SER A 1 471 ? 17.056 2.952 -19.772 1.00 89.50 471 SER A CA 1
ATOM 3846 C C . SER A 1 471 ? 18.387 2.324 -19.360 1.00 89.50 471 SER A C 1
ATOM 3848 O O . SER A 1 471 ? 18.986 2.749 -18.372 1.00 89.50 471 SER A O 1
ATOM 3850 N N . TYR A 1 472 ? 18.891 1.363 -20.138 1.00 88.94 472 TYR A N 1
ATOM 3851 C CA . TYR A 1 472 ? 20.179 0.732 -19.862 1.00 88.94 472 TYR A CA 1
ATOM 3852 C C . TYR A 1 472 ? 21.355 1.717 -19.964 1.00 88.94 472 TYR A C 1
ATOM 3854 O O . TYR A 1 472 ? 22.232 1.707 -19.102 1.00 88.94 472 TYR A O 1
ATOM 3862 N N . ILE A 1 473 ? 21.343 2.635 -20.940 1.00 89.38 473 ILE A N 1
ATOM 3863 C CA . ILE A 1 473 ? 22.362 3.694 -21.056 1.00 89.38 473 ILE A CA 1
ATOM 3864 C C . ILE A 1 473 ? 22.380 4.582 -19.805 1.00 89.38 473 ILE A C 1
ATOM 3866 O O . ILE A 1 473 ? 23.447 4.797 -19.233 1.00 89.38 473 ILE A O 1
ATOM 3870 N N . ILE A 1 474 ? 21.214 5.055 -19.345 1.00 88.69 474 ILE A N 1
ATOM 3871 C CA . ILE A 1 474 ? 21.110 5.892 -18.134 1.00 88.69 474 ILE A CA 1
ATOM 3872 C C . ILE A 1 474 ? 21.645 5.144 -16.910 1.00 88.69 474 ILE A C 1
ATOM 3874 O O . ILE A 1 474 ? 22.263 5.732 -16.021 1.00 88.69 474 ILE A O 1
ATOM 3878 N N . GLN A 1 475 ? 21.394 3.839 -16.831 1.00 87.44 475 GLN A N 1
ATOM 3879 C CA . GLN A 1 475 ? 21.917 3.032 -15.741 1.00 87.44 475 GLN A CA 1
ATOM 3880 C C . GLN A 1 475 ? 23.442 2.916 -15.795 1.00 87.44 475 GLN A C 1
ATOM 3882 O O . GLN A 1 475 ? 24.097 3.146 -14.779 1.00 87.44 475 GLN A O 1
ATOM 3887 N N . LEU A 1 476 ? 24.007 2.587 -16.957 1.00 87.88 476 LEU A N 1
ATOM 3888 C CA . LEU A 1 476 ? 25.454 2.504 -17.138 1.00 87.88 476 LEU A CA 1
ATOM 3889 C C . LEU A 1 476 ? 26.133 3.845 -16.854 1.00 87.88 476 LEU A C 1
ATOM 3891 O O . LEU A 1 476 ? 27.182 3.857 -16.218 1.00 87.88 476 LEU A O 1
ATOM 3895 N N . GLU A 1 477 ? 25.520 4.967 -17.240 1.00 88.50 477 GLU A N 1
ATOM 3896 C CA . GLU A 1 477 ? 26.016 6.306 -16.912 1.00 88.50 477 GLU A CA 1
ATOM 3897 C C . GLU A 1 477 ? 26.178 6.483 -15.392 1.00 88.50 477 GLU A C 1
ATOM 3899 O O . GLU A 1 477 ? 27.236 6.898 -14.923 1.00 88.50 477 GLU A O 1
ATOM 3904 N N . LYS A 1 478 ? 25.163 6.092 -14.611 1.00 85.81 478 LYS A N 1
ATOM 3905 C CA . LYS A 1 478 ? 25.184 6.184 -13.140 1.00 85.81 478 LYS A CA 1
ATOM 3906 C C . LYS A 1 478 ? 26.178 5.231 -12.474 1.00 85.81 478 LYS A C 1
ATOM 3908 O O . LYS A 1 478 ? 26.604 5.503 -11.356 1.00 85.81 478 LYS A O 1
ATOM 3913 N N . ILE A 1 479 ? 26.499 4.107 -13.115 1.00 84.81 479 ILE A N 1
ATOM 3914 C CA . ILE A 1 479 ? 27.472 3.137 -12.596 1.00 84.81 479 ILE A CA 1
ATOM 3915 C C . ILE A 1 479 ? 28.903 3.593 -12.912 1.00 84.81 479 ILE A C 1
ATOM 3917 O O . ILE A 1 479 ? 29.787 3.502 -12.063 1.00 84.81 479 ILE A O 1
ATOM 3921 N N . LEU A 1 480 ? 29.137 4.075 -14.134 1.00 86.00 480 LEU A N 1
ATOM 3922 C CA . LEU A 1 480 ? 30.473 4.355 -14.663 1.00 86.00 480 LEU A CA 1
ATOM 3923 C C . LEU A 1 480 ? 30.994 5.748 -14.284 1.00 86.00 480 LEU A C 1
ATOM 3925 O O . LEU A 1 480 ? 32.211 5.945 -14.177 1.00 86.00 480 LEU A O 1
ATOM 3929 N N . PHE A 1 481 ? 30.102 6.711 -14.052 1.00 86.56 481 PHE A N 1
ATOM 3930 C CA . PHE A 1 481 ? 30.469 8.103 -13.806 1.00 86.56 481 PHE A CA 1
ATOM 3931 C C . PHE A 1 481 ? 29.948 8.602 -12.461 1.00 86.56 481 PHE A C 1
ATOM 3933 O O . PHE A 1 481 ? 28.869 8.236 -11.998 1.00 86.56 481 PHE A O 1
ATOM 3940 N N . THR A 1 482 ? 30.731 9.464 -11.814 1.00 84.00 482 THR A N 1
ATOM 3941 C CA . THR A 1 482 ? 30.334 10.065 -10.539 1.00 84.00 482 THR A CA 1
ATOM 3942 C C . THR A 1 482 ? 29.293 11.170 -10.754 1.00 84.00 482 THR A C 1
ATOM 3944 O O . THR A 1 482 ? 29.273 11.802 -11.814 1.00 84.00 482 THR A O 1
ATOM 3947 N N . PRO A 1 483 ? 28.478 11.503 -9.735 1.00 81.81 483 PRO A N 1
ATOM 3948 C CA . PRO A 1 483 ? 27.548 12.631 -9.817 1.00 81.81 483 PRO A CA 1
ATOM 3949 C C . PRO A 1 483 ? 28.216 13.975 -10.133 1.00 81.81 483 PRO A C 1
ATOM 3951 O O . PRO A 1 483 ? 27.566 14.860 -10.670 1.00 81.81 483 PRO A O 1
ATOM 3954 N N . GLU A 1 484 ? 29.500 14.140 -9.796 1.00 84.81 484 GLU A N 1
ATOM 3955 C CA . GLU A 1 484 ? 30.260 15.342 -10.145 1.00 84.81 484 GLU A CA 1
ATOM 3956 C C . GLU A 1 484 ? 30.650 15.373 -11.628 1.00 84.81 484 GLU A C 1
ATOM 3958 O O . GLU A 1 484 ? 30.644 16.439 -12.238 1.00 84.81 484 GLU A O 1
ATOM 3963 N N . GLN A 1 485 ? 30.990 14.219 -12.207 1.00 87.12 485 GLN A N 1
ATOM 3964 C CA . GLN A 1 485 ? 31.326 14.099 -13.626 1.00 87.12 485 GLN A CA 1
ATOM 3965 C C . GLN A 1 485 ? 30.084 14.277 -14.507 1.00 87.12 485 GLN A C 1
ATOM 3967 O O . GLN A 1 485 ? 30.172 14.879 -15.579 1.00 87.12 485 GLN A O 1
ATOM 3972 N N . ILE A 1 486 ? 28.925 13.798 -14.053 1.00 86.12 486 ILE A N 1
ATOM 3973 C CA . ILE A 1 486 ? 27.641 14.011 -14.726 1.00 86.12 486 ILE A CA 1
ATOM 3974 C C . ILE A 1 486 ? 27.292 15.508 -14.682 1.00 86.12 486 ILE A C 1
ATOM 3976 O O . ILE A 1 486 ? 27.285 16.147 -13.635 1.00 86.12 486 ILE A O 1
ATOM 3980 N N . GLY A 1 487 ? 27.035 16.096 -15.846 1.00 82.69 487 GLY A N 1
ATOM 3981 C CA . GLY A 1 487 ? 26.767 17.523 -16.027 1.00 82.69 487 GLY A CA 1
ATOM 3982 C C . GLY A 1 487 ? 28.013 18.410 -16.150 1.00 82.69 487 GLY A C 1
ATOM 3983 O O . GLY A 1 487 ? 27.897 19.508 -16.694 1.00 82.69 487 GLY A O 1
ATOM 3984 N N . LYS A 1 488 ? 29.202 17.953 -15.720 1.00 88.44 488 LYS A N 1
ATOM 3985 C CA . LYS A 1 488 ? 30.478 18.675 -15.926 1.00 88.44 488 LYS A CA 1
ATOM 3986 C C . LYS A 1 488 ? 31.298 18.132 -17.092 1.00 88.44 488 LYS A C 1
ATOM 3988 O O . LYS A 1 488 ? 31.819 18.912 -17.880 1.00 88.44 488 LYS A O 1
ATOM 3993 N N . ASN A 1 489 ? 31.420 16.813 -17.186 1.00 92.06 489 ASN A N 1
ATOM 3994 C CA . ASN A 1 489 ? 32.269 16.102 -18.145 1.00 92.06 489 ASN A CA 1
ATOM 3995 C C . ASN A 1 489 ? 31.470 15.145 -19.030 1.00 92.06 489 ASN A C 1
ATOM 3997 O O . ASN A 1 489 ? 31.887 14.859 -20.149 1.00 92.06 489 ASN A O 1
ATOM 4001 N N . ILE A 1 490 ? 30.345 14.642 -18.521 1.00 91.19 490 ILE A N 1
ATOM 4002 C CA . ILE A 1 490 ? 29.474 13.670 -19.177 1.00 91.19 490 ILE A CA 1
ATOM 4003 C C . ILE A 1 490 ? 28.056 14.225 -19.209 1.00 91.19 490 ILE A C 1
ATOM 4005 O O . ILE A 1 490 ? 27.587 14.770 -18.212 1.00 91.19 490 ILE A O 1
ATOM 4009 N N . ALA A 1 491 ? 27.375 14.106 -20.342 1.00 90.75 491 ALA A N 1
ATOM 4010 C CA . ALA A 1 491 ? 25.963 14.443 -20.442 1.00 90.75 491 ALA A CA 1
ATOM 4011 C C . ALA A 1 491 ? 25.252 13.474 -21.381 1.00 90.75 491 ALA A C 1
ATOM 4013 O O . ALA A 1 491 ? 25.705 13.250 -22.504 1.00 90.75 491 ALA A O 1
ATOM 4014 N N . PHE A 1 492 ? 24.111 12.965 -20.935 1.00 90.31 492 PHE A N 1
ATOM 4015 C CA . PHE A 1 492 ? 23.194 12.181 -21.741 1.00 90.31 492 PHE A CA 1
ATOM 4016 C C . PHE A 1 492 ? 21.871 12.930 -21.914 1.00 90.31 492 PHE A C 1
ATOM 4018 O O . PHE A 1 492 ? 21.208 13.286 -20.938 1.00 90.31 492 PHE A O 1
ATOM 4025 N N . THR A 1 493 ? 21.475 13.151 -23.165 1.00 91.62 493 THR A N 1
ATOM 4026 C CA . THR A 1 493 ? 20.215 13.814 -23.509 1.00 91.62 493 THR A CA 1
ATOM 4027 C C . THR A 1 493 ? 19.426 12.946 -24.474 1.00 91.62 493 THR A C 1
ATOM 4029 O O . THR A 1 493 ? 19.933 12.580 -25.534 1.00 91.62 493 THR A O 1
ATOM 4032 N N . ILE A 1 494 ? 18.165 12.670 -24.145 1.00 91.75 494 ILE A N 1
ATOM 4033 C CA . ILE A 1 494 ? 17.220 12.038 -25.068 1.00 91.75 494 ILE A CA 1
ATOM 4034 C C . ILE A 1 494 ? 16.532 13.137 -25.878 1.00 91.75 494 ILE A C 1
ATOM 4036 O O . ILE A 1 494 ? 16.106 14.153 -25.337 1.00 91.75 494 ILE A O 1
ATOM 4040 N N . VAL A 1 495 ? 16.453 12.933 -27.186 1.00 91.88 495 VAL A N 1
ATOM 4041 C CA . VAL A 1 495 ? 15.897 13.869 -28.160 1.00 91.88 495 VAL A CA 1
ATOM 4042 C C . VAL A 1 495 ? 14.839 13.168 -29.000 1.00 91.88 495 VAL A C 1
ATOM 4044 O O . VAL A 1 495 ? 14.885 11.955 -29.227 1.00 91.88 495 VAL A O 1
ATOM 4047 N N . ARG A 1 496 ? 13.890 13.948 -29.498 1.00 91.75 496 ARG A N 1
ATOM 4048 C CA . ARG A 1 496 ? 12.959 13.541 -30.540 1.00 91.75 496 ARG A CA 1
ATOM 4049 C C . ARG A 1 496 ? 13.691 13.546 -31.877 1.00 91.75 496 ARG A C 1
ATOM 4051 O O . ARG A 1 496 ? 14.296 14.549 -32.237 1.00 91.75 496 ARG A O 1
ATOM 4058 N N . ASN A 1 497 ? 13.599 12.452 -32.621 1.00 91.00 497 ASN A N 1
ATOM 4059 C CA . ASN A 1 497 ? 14.004 12.371 -34.018 1.00 91.00 497 ASN A CA 1
ATOM 4060 C C . ASN A 1 497 ? 12.756 12.355 -34.913 1.00 91.00 497 ASN A C 1
ATOM 4062 O O . ASN A 1 497 ? 11.954 11.423 -34.841 1.00 91.00 497 ASN A O 1
ATOM 4066 N N . ASN A 1 498 ? 12.608 13.385 -35.747 1.00 90.62 498 ASN A N 1
ATOM 4067 C CA . ASN A 1 498 ? 11.491 13.575 -36.679 1.00 90.62 498 ASN A CA 1
ATOM 4068 C C . ASN A 1 498 ? 11.623 12.775 -37.981 1.00 90.62 498 ASN A C 1
ATOM 4070 O O . ASN A 1 498 ? 10.723 12.821 -38.814 1.00 90.62 498 ASN A O 1
ATOM 4074 N N . ILE A 1 499 ? 12.732 12.057 -38.167 1.00 88.25 499 ILE A N 1
ATOM 4075 C CA . ILE A 1 499 ? 12.954 11.167 -39.310 1.00 88.25 499 ILE A CA 1
ATOM 4076 C C . ILE A 1 499 ? 13.156 9.746 -38.766 1.00 88.25 499 ILE A C 1
ATOM 4078 O O . ILE A 1 499 ? 14.300 9.321 -38.553 1.00 88.25 499 ILE A O 1
ATOM 4082 N N . PRO A 1 500 ? 12.062 9.032 -38.441 1.00 82.75 500 PRO A N 1
ATOM 4083 C CA . PRO A 1 500 ? 12.150 7.663 -37.958 1.00 82.75 500 PRO A CA 1
ATOM 4084 C C . PRO A 1 500 ? 12.620 6.699 -39.057 1.00 82.75 500 PRO A C 1
ATOM 4086 O O . PRO A 1 500 ? 12.464 6.976 -40.241 1.00 82.75 500 PRO A O 1
ATOM 4089 N N . ILE A 1 501 ? 13.198 5.554 -38.665 1.00 78.56 501 ILE A N 1
ATOM 4090 C CA . ILE A 1 501 ? 13.521 4.466 -39.617 1.00 78.56 501 ILE A CA 1
ATOM 4091 C C . ILE A 1 501 ? 12.242 3.858 -40.206 1.00 78.56 501 ILE A C 1
ATOM 4093 O O . ILE A 1 501 ? 12.221 3.437 -41.358 1.00 78.56 501 ILE A O 1
ATOM 4097 N N . ASP A 1 502 ? 11.206 3.751 -39.379 1.00 81.00 502 ASP A N 1
ATOM 4098 C CA . ASP A 1 502 ? 9.909 3.218 -39.764 1.00 81.00 502 ASP A CA 1
ATOM 4099 C C . ASP A 1 502 ? 9.032 4.361 -40.280 1.00 81.00 502 ASP A C 1
ATOM 4101 O O . ASP A 1 502 ? 8.569 5.188 -39.492 1.00 81.00 502 ASP A O 1
ATOM 4105 N N . ASP A 1 503 ? 8.804 4.386 -41.595 1.00 80.81 503 ASP A N 1
ATOM 4106 C CA . ASP A 1 503 ? 8.001 5.404 -42.285 1.00 80.81 503 ASP A CA 1
ATOM 4107 C C . ASP A 1 503 ? 6.540 5.462 -41.795 1.00 80.81 503 ASP A C 1
ATOM 4109 O O . ASP A 1 503 ? 5.831 6.427 -4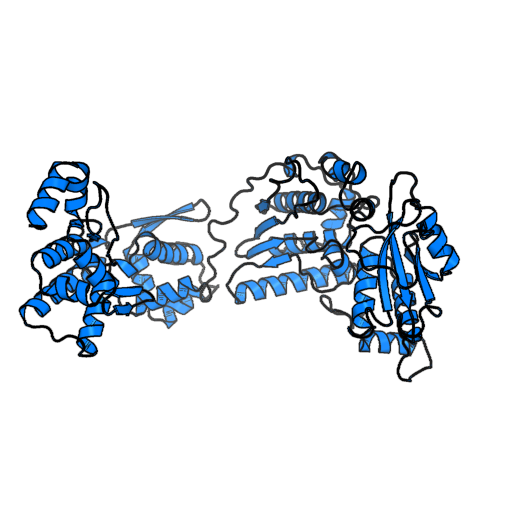2.081 1.00 80.81 503 ASP A O 1
ATOM 4113 N N . SER A 1 504 ? 6.064 4.446 -41.060 1.00 81.94 504 SER A N 1
ATOM 4114 C CA . SER A 1 504 ? 4.733 4.470 -40.440 1.00 81.94 504 SER A CA 1
ATOM 4115 C C . SER A 1 504 ? 4.662 5.324 -39.168 1.00 81.94 504 SER A C 1
ATOM 4117 O O . SER A 1 504 ? 3.561 5.642 -38.710 1.00 81.94 504 SER A O 1
ATOM 4119 N N . LYS A 1 505 ? 5.813 5.719 -38.610 1.00 85.81 505 LYS A N 1
ATOM 4120 C CA . LYS A 1 505 ? 5.917 6.529 -37.393 1.00 85.81 505 LYS A CA 1
ATOM 4121 C C . LYS A 1 505 ? 6.117 8.003 -37.722 1.00 85.81 505 LYS A C 1
ATOM 4123 O O . LYS A 1 505 ? 6.708 8.364 -38.735 1.00 85.81 505 LYS A O 1
ATOM 4128 N N . ILE A 1 506 ? 5.681 8.876 -36.819 1.00 88.62 506 ILE A N 1
ATOM 4129 C CA . ILE A 1 506 ? 5.875 10.330 -36.933 1.00 88.62 506 ILE A CA 1
ATOM 4130 C C . ILE A 1 506 ? 7.107 10.832 -36.176 1.00 88.62 506 ILE A C 1
ATOM 4132 O O . ILE A 1 506 ? 7.549 11.960 -36.395 1.00 88.62 506 ILE A O 1
ATOM 4136 N N . ALA A 1 507 ? 7.623 10.035 -35.241 1.00 90.00 507 ALA A N 1
ATOM 4137 C CA . ALA A 1 507 ? 8.825 10.341 -34.480 1.00 90.00 507 ALA A CA 1
ATOM 4138 C C . ALA A 1 507 ? 9.414 9.088 -33.835 1.00 90.00 507 ALA A C 1
ATOM 4140 O O . ALA A 1 507 ? 8.744 8.069 -33.668 1.00 90.00 507 ALA A O 1
ATOM 4141 N N . MET A 1 508 ? 10.662 9.199 -33.393 1.00 88.69 508 MET A N 1
ATOM 4142 C CA . MET A 1 508 ? 11.272 8.216 -32.507 1.00 88.69 508 MET A CA 1
ATOM 4143 C C . MET A 1 508 ? 12.189 8.868 -31.482 1.00 88.69 508 MET A C 1
ATOM 4145 O O . MET A 1 508 ? 12.698 9.969 -31.696 1.00 88.69 508 MET A O 1
ATOM 4149 N N . ALA A 1 509 ? 12.417 8.178 -30.369 1.00 89.25 509 ALA A N 1
ATOM 4150 C CA . ALA A 1 509 ? 13.380 8.615 -29.375 1.00 89.25 509 ALA A CA 1
ATOM 4151 C C . ALA A 1 509 ? 14.795 8.285 -29.866 1.00 89.25 509 ALA A C 1
ATOM 4153 O O . ALA A 1 509 ? 15.075 7.189 -30.346 1.00 89.25 509 ALA A O 1
ATOM 4154 N N . SER A 1 510 ? 15.704 9.240 -29.754 1.00 89.19 510 SER A N 1
ATOM 4155 C CA . SER A 1 510 ? 17.137 9.039 -29.954 1.00 89.19 510 SER A CA 1
ATOM 4156 C C . SER A 1 510 ? 17.884 9.662 -28.790 1.00 89.19 510 SER A C 1
ATOM 4158 O O . SER A 1 510 ? 17.302 10.424 -28.026 1.00 89.19 510 SER A O 1
ATOM 4160 N N . ALA A 1 511 ? 19.168 9.370 -28.634 1.00 90.00 511 ALA A N 1
ATOM 4161 C CA . ALA A 1 511 ? 19.931 9.990 -27.563 1.00 90.00 511 ALA A CA 1
ATOM 4162 C C . ALA A 1 511 ? 21.313 10.438 -28.001 1.00 90.00 511 ALA A C 1
ATOM 4164 O O . ALA A 1 511 ? 21.920 9.859 -28.901 1.00 90.00 511 ALA A O 1
ATOM 4165 N N . ILE A 1 512 ? 21.786 11.486 -27.342 1.00 92.44 512 ILE A N 1
ATOM 4166 C CA . ILE A 1 512 ? 23.093 12.082 -27.545 1.00 92.44 512 ILE A CA 1
ATOM 4167 C C . ILE A 1 512 ? 23.873 11.944 -26.250 1.00 92.44 512 ILE A C 1
ATOM 4169 O O . ILE A 1 512 ? 23.465 12.451 -25.205 1.00 92.44 512 ILE A O 1
ATOM 4173 N N . PHE A 1 513 ? 25.007 11.266 -26.340 1.00 90.81 513 PHE A N 1
ATOM 4174 C CA . PHE A 1 513 ? 25.983 11.167 -25.271 1.00 90.81 513 PHE A CA 1
ATOM 4175 C C . PHE A 1 513 ? 27.136 12.124 -25.576 1.00 90.81 513 PHE A C 1
ATOM 4177 O O . PHE A 1 513 ? 27.711 12.081 -26.664 1.00 90.81 513 PHE A O 1
ATOM 4184 N N . THR A 1 514 ? 27.466 13.003 -24.636 1.00 92.06 514 THR A N 1
ATOM 4185 C CA . THR A 1 514 ? 28.521 14.014 -24.779 1.00 92.06 514 THR A CA 1
ATOM 4186 C C . THR A 1 514 ? 29.605 13.777 -23.741 1.00 92.06 514 THR A C 1
ATOM 4188 O O . THR A 1 514 ? 29.299 13.614 -22.561 1.00 92.06 514 THR A O 1
ATOM 4191 N N . LEU A 1 515 ? 30.865 13.806 -24.173 1.00 91.19 515 LEU A N 1
ATOM 4192 C CA . LEU A 1 515 ? 32.041 13.683 -23.315 1.00 91.19 515 LEU A CA 1
ATOM 4193 C C . LEU A 1 515 ? 32.967 14.888 -23.495 1.00 91.19 515 LEU A C 1
ATOM 4195 O O . LEU A 1 515 ? 33.240 15.317 -24.616 1.00 91.19 515 LEU A O 1
ATOM 4199 N N . ASN A 1 516 ? 33.500 15.385 -22.382 1.00 91.31 516 ASN A N 1
ATOM 4200 C CA . ASN A 1 516 ? 34.611 16.319 -22.340 1.00 91.31 516 ASN A CA 1
ATOM 4201 C C . ASN A 1 516 ? 35.499 16.036 -21.120 1.00 91.31 516 ASN A C 1
ATOM 4203 O O . ASN A 1 516 ? 35.112 16.301 -19.982 1.00 91.31 516 ASN A O 1
ATOM 4207 N N . GLU A 1 517 ? 36.710 15.527 -21.347 1.00 87.25 517 GLU A N 1
ATOM 4208 C CA . GLU A 1 517 ? 37.649 15.197 -20.265 1.00 87.25 517 GLU A CA 1
ATOM 4209 C C . GLU A 1 517 ? 38.084 16.415 -19.448 1.00 87.25 517 GLU A C 1
ATOM 4211 O O . GLU A 1 517 ? 38.323 16.301 -18.250 1.00 87.25 517 GLU A O 1
ATOM 4216 N N . GLN A 1 518 ? 38.172 17.585 -20.084 1.00 88.12 518 GLN A N 1
ATOM 4217 C CA . GLN A 1 518 ? 38.595 18.821 -19.425 1.00 88.12 518 GLN A CA 1
ATOM 4218 C C . GLN A 1 518 ? 37.415 19.605 -18.844 1.00 88.12 518 GLN A C 1
ATOM 4220 O O . GLN A 1 518 ? 37.644 20.553 -18.104 1.00 88.12 518 GLN A O 1
ATOM 4225 N N . GLY A 1 519 ? 36.186 19.177 -19.141 1.00 89.81 519 GLY A N 1
ATOM 4226 C CA . GLY A 1 519 ? 34.940 19.773 -18.678 1.00 89.81 519 GLY A CA 1
ATOM 4227 C C . GLY A 1 519 ? 34.293 20.700 -19.711 1.00 89.81 519 GLY A C 1
ATOM 4228 O O . GLY A 1 519 ? 34.955 21.391 -20.497 1.00 89.81 519 GLY A O 1
ATOM 4229 N N . PHE A 1 520 ? 32.958 20.679 -19.744 1.00 90.94 520 PHE A N 1
ATOM 4230 C CA . PHE A 1 520 ? 32.140 21.383 -20.734 1.00 90.94 520 PHE A CA 1
ATOM 4231 C C . PHE A 1 520 ? 32.314 22.904 -20.685 1.00 90.94 520 PHE A C 1
ATOM 4233 O O . PHE A 1 520 ? 32.137 23.559 -21.712 1.00 90.94 520 PHE A O 1
ATOM 4240 N N . GLN A 1 521 ? 32.651 23.467 -19.521 1.00 86.88 521 GLN A N 1
ATOM 4241 C CA . GLN A 1 521 ? 32.821 24.911 -19.332 1.00 86.88 521 GLN A CA 1
ATOM 4242 C C . GLN A 1 521 ? 34.264 25.354 -19.596 1.00 86.88 521 GLN A C 1
ATOM 4244 O O . GLN A 1 521 ? 34.506 26.421 -20.157 1.00 86.88 521 GLN A O 1
ATOM 4249 N N . GLU A 1 522 ? 35.230 24.521 -19.226 1.00 88.69 522 GLU A N 1
ATOM 4250 C CA . GLU A 1 522 ? 36.657 24.794 -19.312 1.00 88.69 522 GLU A CA 1
ATOM 4251 C C . GLU A 1 522 ? 37.157 24.711 -20.759 1.00 88.69 522 GLU A C 1
ATOM 4253 O O . GLU A 1 522 ? 37.966 25.538 -21.196 1.00 88.69 522 GLU A O 1
ATOM 4258 N N . LYS A 1 523 ? 36.672 23.720 -21.522 1.00 87.06 523 LYS A N 1
ATOM 4259 C CA . LYS A 1 523 ? 37.038 23.495 -22.930 1.00 87.06 523 LYS A CA 1
ATOM 4260 C C . LYS A 1 523 ? 35.828 23.148 -23.804 1.00 87.06 523 LYS A C 1
ATOM 4262 O O . LYS A 1 523 ? 35.813 22.084 -24.421 1.00 87.06 523 LYS A O 1
ATOM 4267 N N . PRO A 1 524 ? 34.858 24.057 -23.993 1.00 83.50 524 PRO A N 1
ATOM 4268 C CA . PRO A 1 524 ? 33.616 23.783 -24.736 1.00 83.50 524 PRO A CA 1
ATOM 4269 C C . PRO A 1 524 ? 33.814 23.342 -26.200 1.00 83.50 524 PRO A C 1
ATOM 4271 O O . PRO A 1 524 ? 32.912 22.780 -26.816 1.00 83.50 524 PRO A O 1
ATOM 4274 N N . ASN A 1 525 ? 34.991 23.589 -26.783 1.00 84.56 525 ASN A N 1
ATOM 4275 C CA . ASN A 1 525 ? 35.323 23.194 -28.155 1.00 84.56 525 ASN A CA 1
ATOM 4276 C C . ASN A 1 525 ? 35.876 21.763 -28.277 1.00 84.56 525 ASN A C 1
ATOM 4278 O O . ASN A 1 525 ? 36.136 21.325 -29.392 1.00 84.56 525 ASN A O 1
ATOM 4282 N N . GLN A 1 526 ? 36.083 21.055 -27.163 1.00 88.12 526 GLN A N 1
ATOM 4283 C CA . GLN A 1 526 ? 36.633 19.691 -27.132 1.00 88.12 526 GLN A CA 1
ATOM 4284 C C . GLN A 1 526 ? 35.567 18.618 -26.873 1.00 88.12 526 GLN A C 1
ATOM 4286 O O . GLN A 1 526 ? 35.904 17.472 -26.593 1.00 88.12 526 GLN A O 1
ATOM 4291 N N . ASN A 1 527 ? 34.286 18.977 -26.965 1.00 90.75 527 ASN A N 1
ATOM 4292 C CA . ASN A 1 527 ? 33.193 18.029 -26.790 1.00 90.75 527 ASN A CA 1
ATOM 4293 C C . ASN A 1 527 ? 33.221 16.962 -27.892 1.00 90.75 527 ASN A C 1
ATOM 4295 O O . ASN A 1 527 ? 33.283 17.283 -29.082 1.00 90.75 527 ASN A O 1
ATOM 4299 N N . ILE A 1 528 ? 33.118 15.702 -27.480 1.00 91.81 528 ILE A N 1
ATOM 4300 C CA . ILE A 1 528 ? 32.940 14.544 -28.355 1.00 91.81 528 ILE A CA 1
ATOM 4301 C C . ILE A 1 528 ? 31.500 14.066 -28.199 1.00 91.81 528 ILE A C 1
ATOM 4303 O O . ILE A 1 528 ? 31.005 13.955 -27.077 1.00 91.81 528 ILE A O 1
ATOM 4307 N N . TYR A 1 529 ? 30.841 13.777 -29.319 1.00 92.81 529 TYR A N 1
ATOM 4308 C CA . TYR A 1 529 ? 29.437 13.389 -29.348 1.00 92.81 529 TYR A CA 1
ATOM 4309 C C . TYR A 1 529 ? 29.270 11.978 -29.904 1.00 92.81 529 TYR A C 1
ATOM 4311 O O . TYR A 1 529 ? 29.895 11.593 -30.896 1.00 92.81 529 TYR A O 1
ATOM 4319 N N . TYR A 1 530 ? 28.370 11.233 -29.276 1.00 90.81 530 TYR A N 1
ATOM 4320 C CA . TYR A 1 530 ? 27.891 9.945 -29.743 1.00 90.81 530 TYR A CA 1
ATOM 4321 C C . TYR A 1 530 ? 26.375 9.994 -29.863 1.00 90.81 530 TYR A C 1
ATOM 4323 O O . TYR A 1 530 ? 25.680 10.519 -28.997 1.00 90.81 530 TYR A O 1
ATOM 4331 N N . TYR A 1 531 ? 25.872 9.441 -30.951 1.00 88.81 531 TYR A N 1
ATOM 4332 C CA . TYR A 1 531 ? 24.468 9.333 -31.279 1.00 88.81 531 TYR A CA 1
ATOM 4333 C C . TYR A 1 531 ? 24.028 7.883 -31.108 1.00 88.81 531 TYR A C 1
ATOM 4335 O O . TYR A 1 531 ? 24.605 6.977 -31.713 1.00 88.81 531 TYR A O 1
ATOM 4343 N N . PHE A 1 532 ? 23.010 7.660 -30.282 1.00 84.56 532 PHE A N 1
ATOM 4344 C CA . PHE A 1 532 ? 22.325 6.380 -30.207 1.00 84.56 532 PHE A CA 1
ATOM 4345 C C . PHE A 1 532 ? 21.379 6.266 -31.401 1.00 84.56 532 PHE A C 1
ATOM 4347 O O . PHE A 1 532 ? 20.307 6.875 -31.433 1.00 84.56 532 PHE A O 1
ATOM 4354 N N . ASN A 1 533 ? 21.840 5.524 -32.405 1.00 68.31 533 ASN A N 1
ATOM 4355 C CA . ASN A 1 533 ? 21.131 5.278 -33.645 1.00 68.31 533 ASN A CA 1
ATOM 4356 C C . ASN A 1 533 ? 19.954 4.317 -33.404 1.00 68.31 533 ASN A C 1
ATOM 4358 O O . ASN A 1 533 ? 20.106 3.362 -32.641 1.00 68.31 533 ASN A O 1
ATOM 4362 N N . PRO A 1 534 ? 18.824 4.499 -34.104 1.00 56.09 534 PRO A N 1
ATOM 4363 C CA . PRO A 1 534 ? 17.688 3.579 -34.102 1.00 56.09 534 PRO A CA 1
ATOM 4364 C C . PRO A 1 534 ? 17.955 2.101 -34.462 1.00 56.09 534 PRO A C 1
ATOM 4366 O O . PRO A 1 534 ? 17.083 1.271 -34.235 1.00 56.09 534 PRO A O 1
ATOM 4369 N N . ASN A 1 535 ? 19.159 1.732 -34.913 1.00 61.38 535 ASN A N 1
ATOM 4370 C CA . ASN A 1 535 ? 19.633 0.334 -34.948 1.00 61.38 535 ASN A CA 1
ATOM 4371 C C . ASN A 1 535 ? 20.233 -0.165 -33.611 1.00 61.38 535 ASN A C 1
ATOM 4373 O O . ASN A 1 535 ? 21.048 -1.088 -33.610 1.00 61.38 535 ASN A O 1
ATOM 4377 N N . SER A 1 536 ? 19.904 0.480 -32.493 1.00 67.19 536 SER A N 1
ATOM 4378 C CA . SER A 1 536 ? 20.432 0.189 -31.154 1.00 67.19 536 SER A CA 1
ATOM 4379 C C . SER A 1 536 ? 21.957 0.283 -31.018 1.00 67.19 536 SER A C 1
ATOM 4381 O O . SER A 1 536 ? 22.572 -0.519 -30.320 1.00 67.19 536 SER A O 1
ATOM 4383 N N . LYS A 1 537 ? 22.599 1.253 -31.686 1.00 78.88 537 LYS A N 1
ATOM 4384 C CA . LYS A 1 537 ? 24.060 1.431 -31.588 1.00 78.88 537 LYS A CA 1
ATOM 4385 C C . LYS A 1 537 ? 24.467 2.855 -31.261 1.00 78.88 537 LYS A C 1
ATOM 4387 O O . LYS A 1 537 ? 24.004 3.790 -31.907 1.00 78.88 537 LYS A O 1
ATOM 4392 N N . LEU A 1 538 ? 25.398 3.008 -30.322 1.00 81.81 538 LEU A N 1
ATOM 4393 C CA . LEU A 1 538 ? 26.103 4.268 -30.089 1.00 81.81 538 LEU A CA 1
ATOM 4394 C C . LEU A 1 538 ? 27.206 4.441 -31.138 1.00 81.81 538 LEU A C 1
ATOM 4396 O O . LEU A 1 538 ? 28.155 3.657 -31.187 1.00 81.81 538 LEU A O 1
ATOM 4400 N N . ILE A 1 539 ? 27.077 5.473 -31.972 1.00 85.69 539 ILE A N 1
ATOM 4401 C CA . ILE A 1 539 ? 28.032 5.821 -33.032 1.00 85.69 539 ILE A CA 1
ATOM 4402 C C . ILE A 1 539 ? 28.525 7.257 -32.873 1.00 85.69 539 ILE A C 1
ATOM 4404 O O . ILE A 1 539 ? 27.782 8.123 -32.427 1.00 85.69 539 ILE A O 1
ATOM 4408 N N . SER A 1 540 ? 29.778 7.529 -33.236 1.00 88.81 540 SER A N 1
ATOM 4409 C CA . SER A 1 540 ? 30.319 8.893 -33.192 1.00 88.81 540 SER A CA 1
ATOM 4410 C C . SER A 1 540 ? 29.587 9.807 -34.184 1.00 88.81 540 SER A C 1
ATOM 4412 O O . SER A 1 540 ? 29.313 9.396 -35.312 1.00 88.81 540 SER A O 1
ATOM 4414 N N . ILE A 1 541 ? 29.287 11.040 -33.770 1.00 92.00 541 ILE A N 1
ATOM 4415 C CA . ILE A 1 541 ? 28.713 12.090 -34.620 1.00 92.00 541 ILE A CA 1
ATOM 4416 C C . ILE A 1 541 ? 29.532 13.371 -34.463 1.00 92.00 541 ILE A C 1
ATOM 4418 O O . ILE A 1 541 ? 29.981 13.716 -33.368 1.00 92.00 541 ILE A O 1
ATOM 4422 N N . THR A 1 542 ? 29.758 14.090 -35.561 1.00 93.88 542 THR A N 1
ATOM 4423 C CA . THR A 1 542 ? 30.493 15.359 -35.491 1.00 93.88 542 THR A CA 1
ATOM 4424 C C . THR A 1 542 ? 29.611 16.465 -34.914 1.00 93.88 542 THR A C 1
ATOM 4426 O O . THR A 1 542 ? 28.389 16.452 -35.067 1.00 93.88 542 THR A O 1
ATOM 4429 N N . LYS A 1 543 ? 30.230 17.470 -34.284 1.00 93.31 543 LYS A N 1
ATOM 4430 C CA . LYS A 1 543 ? 29.515 18.655 -33.785 1.00 93.31 543 LYS A CA 1
ATOM 4431 C C . LYS A 1 543 ? 28.711 19.351 -34.888 1.00 93.31 543 LYS A C 1
ATOM 4433 O O . LYS A 1 543 ? 27.583 19.762 -34.649 1.00 93.31 543 LYS A O 1
ATOM 4438 N N . GLU A 1 544 ? 29.309 19.503 -36.069 1.00 92.62 544 GLU A N 1
ATOM 4439 C CA . GLU A 1 544 ? 28.684 20.164 -37.217 1.00 92.62 544 GLU A CA 1
ATOM 4440 C C . GLU A 1 544 ? 27.457 19.388 -37.700 1.00 92.62 544 GLU A C 1
ATOM 4442 O O . GLU A 1 544 ? 26.387 19.969 -37.850 1.00 92.62 544 GLU A O 1
ATOM 4447 N N . GLU A 1 545 ? 27.578 18.067 -37.857 1.00 93.62 545 GLU A N 1
ATOM 4448 C CA . GLU A 1 545 ? 26.447 17.224 -38.244 1.00 93.62 545 GLU A CA 1
ATOM 4449 C C . GLU A 1 545 ? 25.324 17.272 -37.202 1.00 93.62 545 GLU A C 1
ATOM 4451 O O . GLU A 1 545 ? 24.158 17.437 -37.557 1.00 93.62 545 GLU A O 1
ATOM 4456 N N . LEU A 1 546 ? 25.662 17.177 -35.913 1.00 93.81 546 LEU A N 1
ATOM 4457 C CA . LEU A 1 546 ? 24.680 17.258 -34.836 1.00 93.81 546 LEU A CA 1
ATOM 4458 C C . LEU A 1 546 ? 23.965 18.617 -34.824 1.00 93.81 546 LEU A C 1
ATOM 4460 O O . LEU A 1 546 ? 22.742 18.666 -34.723 1.00 93.81 546 LEU A O 1
ATOM 4464 N N . GLN A 1 547 ? 24.710 19.713 -34.979 1.00 93.81 547 GLN A N 1
ATOM 4465 C CA . GLN A 1 547 ? 24.153 21.061 -35.065 1.00 93.81 547 GLN A CA 1
ATOM 4466 C C . GLN A 1 547 ? 23.226 21.215 -36.279 1.00 93.81 547 GLN A C 1
ATOM 4468 O O . GLN A 1 547 ? 22.147 21.788 -36.144 1.00 93.81 547 GLN A O 1
ATOM 4473 N N . ASN A 1 548 ? 23.605 20.672 -37.440 1.00 93.62 548 ASN A N 1
ATOM 4474 C CA . ASN A 1 548 ? 22.770 20.698 -38.641 1.00 93.62 548 ASN A CA 1
ATOM 4475 C C . ASN A 1 548 ? 21.461 19.929 -38.431 1.00 93.62 548 ASN A C 1
ATOM 4477 O O . ASN A 1 548 ? 20.404 20.443 -38.770 1.00 93.62 548 ASN A O 1
ATOM 4481 N N . ARG A 1 549 ? 21.489 18.770 -37.760 1.00 93.06 549 ARG A N 1
ATOM 4482 C CA . ARG A 1 549 ? 20.262 18.022 -37.432 1.00 93.06 549 ARG A CA 1
ATOM 4483 C C . ARG A 1 549 ? 19.289 18.818 -36.557 1.00 93.06 549 ARG A C 1
ATOM 4485 O O . ARG A 1 549 ? 18.083 18.691 -36.743 1.00 93.06 549 ARG A O 1
ATOM 4492 N N . PHE A 1 550 ? 19.776 19.650 -35.637 1.00 93.06 550 PHE A N 1
ATOM 4493 C CA . PHE A 1 550 ? 18.914 20.569 -34.881 1.00 93.06 550 PHE A CA 1
ATOM 4494 C C . PHE A 1 550 ? 18.418 21.741 -35.738 1.00 93.06 550 PHE A C 1
ATOM 4496 O O . PHE A 1 550 ? 17.230 22.056 -35.712 1.00 93.06 550 PHE A O 1
ATOM 4503 N N . ASN A 1 551 ? 19.296 22.353 -36.539 1.00 91.94 551 ASN A N 1
ATOM 4504 C CA . ASN A 1 551 ? 18.927 23.454 -37.438 1.00 91.94 551 ASN A CA 1
ATOM 4505 C C . ASN A 1 551 ? 17.836 23.037 -38.440 1.00 91.94 551 ASN A C 1
ATOM 4507 O O . ASN A 1 551 ? 16.894 23.790 -38.686 1.00 91.94 551 ASN A O 1
ATOM 4511 N N . ASP A 1 552 ? 17.943 21.816 -38.964 1.00 92.00 552 ASP A N 1
ATOM 4512 C CA . ASP A 1 552 ? 17.019 21.226 -39.934 1.00 92.00 552 ASP A CA 1
ATOM 4513 C C . ASP A 1 552 ? 15.759 20.639 -39.272 1.00 92.00 552 ASP A C 1
ATOM 4515 O O . ASP A 1 552 ? 14.906 20.075 -39.957 1.00 92.00 552 ASP A O 1
ATOM 4519 N N . LYS A 1 553 ? 15.629 20.755 -37.940 1.00 90.50 553 LYS A N 1
ATOM 4520 C CA . LYS A 1 553 ? 14.551 20.161 -37.129 1.00 90.50 553 LYS A CA 1
ATOM 4521 C C . LYS A 1 553 ? 14.415 18.645 -37.280 1.00 90.50 553 LYS A C 1
ATOM 4523 O O . LYS A 1 553 ? 13.350 18.078 -37.043 1.00 90.50 553 LYS A O 1
ATOM 4528 N N . VAL A 1 554 ? 15.499 17.972 -37.654 1.00 92.25 554 VAL A N 1
ATOM 4529 C CA . VAL A 1 554 ? 15.598 16.511 -37.600 1.00 92.25 554 VAL A CA 1
ATOM 4530 C C . VAL A 1 554 ? 15.581 16.075 -36.137 1.00 92.25 554 VAL A C 1
ATOM 4532 O O . VAL A 1 554 ? 14.864 15.140 -35.791 1.00 92.25 554 VAL A O 1
ATOM 4535 N N . PHE A 1 555 ? 16.330 16.778 -35.279 1.00 92.81 555 PHE A N 1
ATOM 4536 C CA . PHE A 1 555 ? 16.325 16.584 -33.831 1.00 92.81 555 PHE A CA 1
ATOM 4537 C C . PHE A 1 555 ? 15.682 17.758 -33.098 1.00 92.81 555 PHE A C 1
ATOM 4539 O O . PHE A 1 555 ? 15.946 18.917 -33.408 1.00 92.81 555 PHE A O 1
ATOM 4546 N N . GLU A 1 556 ? 14.878 17.437 -32.087 1.00 92.06 556 GLU A N 1
ATOM 4547 C CA . GLU A 1 556 ? 14.231 18.395 -31.190 1.00 92.06 556 GLU A CA 1
ATOM 4548 C C . GLU A 1 556 ? 14.286 17.879 -29.746 1.00 92.06 556 GLU A C 1
ATOM 4550 O O . GLU A 1 556 ? 14.336 16.673 -29.500 1.00 92.06 556 GLU A O 1
ATOM 4555 N N . TYR A 1 557 ? 14.271 18.778 -28.766 1.00 92.25 557 TYR A N 1
ATOM 4556 C CA . TYR A 1 557 ? 14.116 18.374 -27.367 1.00 92.25 557 TYR A CA 1
ATOM 4557 C C . TYR A 1 557 ? 12.658 17.970 -27.108 1.00 92.25 557 TYR A C 1
ATOM 4559 O O . TYR A 1 557 ? 11.737 18.606 -27.623 1.00 92.25 557 TYR A O 1
ATOM 4567 N N . ILE A 1 558 ? 12.436 16.902 -26.335 1.00 89.12 558 ILE A N 1
ATOM 4568 C CA . ILE A 1 558 ? 11.088 16.358 -26.091 1.00 89.12 558 ILE A CA 1
ATOM 4569 C C . ILE A 1 558 ? 10.305 17.295 -25.154 1.00 89.12 558 ILE A C 1
ATOM 4571 O O . ILE A 1 558 ? 9.110 17.541 -25.348 1.00 89.12 558 ILE A O 1
ATOM 4575 N N . LEU A 1 559 ? 10.990 17.849 -24.151 1.00 86.31 559 LEU A N 1
ATOM 4576 C CA . LEU A 1 559 ? 10.483 18.827 -23.194 1.00 86.31 559 LEU A CA 1
ATOM 4577 C C . LEU A 1 559 ? 11.405 20.048 -23.114 1.00 86.31 559 LEU A C 1
ATOM 4579 O O . LEU A 1 559 ? 12.625 19.942 -23.184 1.00 86.31 559 LEU A O 1
ATOM 4583 N N . GLU A 1 560 ? 10.830 21.219 -22.825 1.00 81.69 560 GLU A N 1
ATOM 4584 C CA . GLU A 1 560 ? 11.603 22.459 -22.630 1.00 81.69 560 GLU A CA 1
ATOM 4585 C C . GLU A 1 560 ? 12.640 22.360 -21.500 1.00 81.69 560 GLU A C 1
ATOM 4587 O O . GLU A 1 560 ? 13.686 23.013 -21.548 1.00 81.69 560 GLU A O 1
ATOM 4592 N N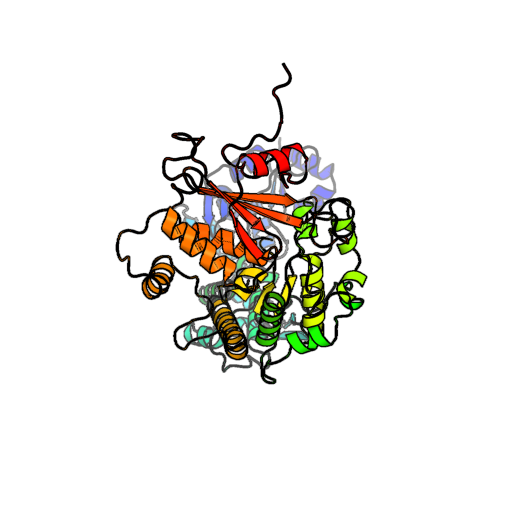 . LYS A 1 561 ? 12.335 21.538 -20.487 1.00 83.44 561 LYS A N 1
ATOM 4593 C CA . LYS A 1 561 ? 13.173 21.291 -19.308 1.00 83.44 561 LYS A CA 1
ATOM 4594 C C . LYS A 1 561 ? 14.226 20.196 -19.506 1.00 83.44 561 LYS A C 1
ATOM 4596 O O . LYS A 1 561 ? 14.962 19.926 -18.559 1.00 83.44 561 LYS A O 1
ATOM 4601 N N . ASP A 1 562 ? 14.273 19.543 -20.669 1.00 84.31 562 ASP A N 1
ATOM 4602 C CA . ASP A 1 562 ? 15.259 18.489 -20.911 1.00 84.31 562 ASP A CA 1
ATOM 4603 C C . ASP A 1 562 ? 16.689 19.056 -20.872 1.00 84.31 562 ASP A C 1
ATOM 4605 O O . ASP A 1 562 ? 16.920 20.193 -21.310 1.00 84.31 562 ASP A O 1
ATOM 4609 N N . PRO A 1 563 ? 17.671 18.288 -20.358 1.00 86.00 563 PRO A N 1
ATOM 4610 C CA . PRO A 1 563 ? 19.062 18.720 -20.319 1.00 86.00 563 PRO A CA 1
ATOM 4611 C C . PRO A 1 563 ? 19.572 19.084 -21.712 1.00 86.00 563 PRO A C 1
ATOM 4613 O O . PRO A 1 563 ? 19.505 18.281 -22.644 1.00 86.00 563 PRO A O 1
ATOM 4616 N N . ARG A 1 564 ? 20.114 20.294 -21.858 1.00 90.62 564 ARG A N 1
ATOM 4617 C CA . ARG A 1 564 ? 20.644 20.768 -23.141 1.00 90.62 564 ARG A CA 1
ATOM 4618 C C . ARG A 1 564 ? 21.978 20.108 -23.450 1.00 90.62 564 ARG A C 1
ATOM 4620 O O . ARG A 1 564 ? 22.819 19.964 -22.566 1.00 90.62 564 ARG A O 1
ATOM 4627 N N . ILE A 1 565 ? 22.171 19.743 -24.715 1.00 92.94 565 ILE A N 1
ATOM 4628 C CA . ILE A 1 565 ? 23.405 19.114 -25.179 1.00 92.94 565 ILE A CA 1
ATOM 4629 C C . ILE A 1 565 ? 24.530 20.159 -25.134 1.00 92.94 565 ILE A C 1
ATOM 4631 O O . ILE A 1 565 ? 24.443 21.177 -25.832 1.00 92.94 565 ILE A O 1
ATOM 4635 N N . PRO A 1 566 ? 25.604 19.938 -24.354 1.00 91.88 566 PRO A N 1
ATOM 4636 C CA . PRO A 1 566 ? 26.685 20.906 -24.234 1.00 91.88 566 PRO A CA 1
ATOM 4637 C C . PRO A 1 566 ? 27.302 21.259 -25.592 1.00 91.88 566 PRO A C 1
ATOM 4639 O O . PRO A 1 566 ? 27.732 20.389 -26.349 1.00 91.88 566 PRO A O 1
ATOM 4642 N N . GLY A 1 567 ? 27.391 22.553 -25.901 1.00 88.75 567 GLY A N 1
ATOM 4643 C CA . GLY A 1 567 ? 28.017 23.054 -27.128 1.00 88.75 567 GLY A CA 1
ATOM 4644 C C . GLY A 1 567 ? 27.154 22.997 -28.396 1.00 88.75 567 GLY A C 1
ATOM 4645 O O . GLY A 1 567 ? 27.683 23.339 -29.455 1.00 88.75 567 GLY A O 1
ATOM 4646 N N . ILE A 1 568 ? 25.873 22.614 -28.299 1.00 91.38 568 ILE A N 1
ATOM 4647 C CA . ILE A 1 568 ? 24.887 22.651 -29.392 1.00 91.38 568 ILE A CA 1
ATOM 4648 C C . ILE A 1 568 ? 23.855 23.747 -29.113 1.00 91.38 568 ILE A C 1
ATOM 4650 O O . ILE A 1 568 ? 23.304 23.826 -28.017 1.00 91.38 568 ILE A O 1
ATOM 4654 N N . ASN A 1 569 ? 23.588 24.592 -30.108 1.00 83.88 569 ASN A N 1
ATOM 4655 C CA . ASN A 1 569 ? 22.631 25.691 -29.999 1.00 83.88 569 ASN A CA 1
ATOM 4656 C C . ASN A 1 569 ? 21.301 25.311 -30.657 1.00 83.88 569 ASN A C 1
ATOM 4658 O O . ASN A 1 569 ? 21.285 24.769 -31.753 1.00 83.88 569 ASN A O 1
ATOM 4662 N N . GLU A 1 570 ? 20.180 25.634 -30.020 1.00 69.56 570 GLU A N 1
ATOM 4663 C CA . GLU A 1 570 ? 18.839 25.327 -30.548 1.00 69.56 570 GLU A CA 1
ATOM 4664 C C . GLU A 1 570 ? 18.389 26.333 -31.625 1.00 69.56 570 GLU A C 1
ATOM 4666 O O . GLU A 1 570 ? 17.598 26.015 -32.506 1.00 69.56 570 GLU A O 1
ATOM 4671 N N . ASN A 1 571 ? 18.958 27.542 -31.587 1.00 56.72 571 ASN A N 1
ATOM 4672 C CA . ASN A 1 571 ? 18.694 28.613 -32.537 1.00 56.72 571 ASN A CA 1
ATOM 4673 C C . ASN A 1 571 ? 19.923 28.810 -33.426 1.00 56.72 571 ASN A C 1
ATOM 4675 O O . ASN A 1 571 ? 20.901 29.443 -33.016 1.00 56.72 571 ASN A O 1
ATOM 4679 N N . GLY A 1 572 ? 19.873 28.289 -34.651 1.00 42.72 572 GLY A N 1
ATOM 4680 C CA . GLY A 1 572 ? 20.704 28.814 -35.727 1.00 42.72 572 GLY A CA 1
ATOM 4681 C C . GLY A 1 572 ? 20.475 30.328 -35.824 1.00 42.72 572 GLY A C 1
ATOM 4682 O O . GLY A 1 572 ? 19.371 30.767 -36.117 1.00 42.72 572 GLY A O 1
ATOM 4683 N N . GLU A 1 573 ? 21.520 31.100 -35.530 1.00 31.78 573 GLU A N 1
ATOM 4684 C CA . GLU A 1 573 ? 21.585 32.568 -35.544 1.00 31.78 573 GLU A CA 1
ATOM 4685 C C . GLU A 1 573 ? 20.849 33.331 -34.420 1.00 31.78 573 GLU A C 1
ATOM 4687 O O . GLU A 1 573 ? 19.625 33.371 -34.300 1.00 31.78 573 GLU A O 1
ATOM 4692 N N . LEU A 1 574 ? 21.645 34.093 -33.658 1.00 33.41 574 LEU A N 1
ATOM 4693 C CA . LEU A 1 574 ? 21.212 35.359 -33.072 1.00 33.41 574 LEU A CA 1
ATOM 4694 C C . LEU A 1 574 ? 20.632 36.232 -34.196 1.00 33.41 574 LEU A C 1
ATOM 4696 O O . LEU A 1 574 ? 21.388 36.817 -34.975 1.00 33.41 574 LEU A O 1
ATOM 4700 N N . LYS A 1 575 ? 19.304 36.369 -34.264 1.00 26.91 575 LYS A N 1
ATOM 4701 C CA . LYS A 1 575 ? 18.716 37.528 -34.941 1.00 26.91 575 LYS A CA 1
ATOM 4702 C C . LYS A 1 575 ? 19.185 38.777 -34.191 1.00 26.91 575 LYS A C 1
ATOM 4704 O O . LYS A 1 575 ? 18.874 38.935 -33.012 1.00 26.91 575 LYS A O 1
ATOM 4709 N N . LYS A 1 576 ? 19.993 39.590 -34.874 1.00 30.80 576 LYS A N 1
ATOM 4710 C CA . LYS A 1 576 ? 20.343 40.953 -34.457 1.00 30.80 576 LYS A CA 1
ATOM 4711 C C . LYS A 1 576 ? 19.109 41.830 -34.325 1.00 30.80 576 LYS A C 1
ATOM 4713 O O . LYS A 1 576 ? 18.189 41.660 -35.158 1.00 30.80 576 LYS A O 1
#

Foldseek 3Di:
DVVVVQVVLCVVQVVVVVVVVAEDADDPVVVCCQVVPQFDADPNDTGRPVLLVCCLPPPVNVVSLLCCLLVVDVFHWYFHDDPSDTDDIDGAFLLRSLVRVVVCCVVVVDDDDPSSVVSSVSSQVSQEVVVVCVVQQAAWQWDAKLNDIDTHRVVQLVVLLPDPPVVNLCLLAPPVDQDDPPHGSLVSLVSSLVVCVVVVSVRSHDDDVSSVVSSVVVVLCQSHNNPCIPPLSAAPDDLLVPADADPQLVCQLCPLPDPPDALLLNLLSSLLSLLQQAAEAQLCVLLLCDDDSNLVLLDSVVLRVDDSVNRYHHQVSSVSVSCNSSVVSPKGWYKDPVCSPDPDGSPDGIKIWTDRPSFIKIAGQPPDSALGSSLCSNVLADHDGIATPGSHPVSRVVSVVSNQVSSVSVCVVVVVDDPPDGGNDDDALVNLVVVVVVVDVDPDDQAPVNLVVSLQVVQVPDPDAASSSVNSSVSSCPRSDDPVCEVWFKDKFKWWFCDDPDPVGRIGIKMKIWGDRCTCVRCVPRIWIWICDNVRGTHTDDLVRVLVCLVVVRIGHSDPPTDDDRNHDNDPDDPD

Sequence (576 aa):
MEDLIIEQDIEKYPYLKELAKYTIFTSKEDVEKLKNGDKINIDNQNVSIEFLKRILNNDLYFEYALKYFKGDINTFQVTYIINGDTGSLVHYKKNTIIKAIEHLVSSGQIILNQVEQERLNRLRNSISFKIFLEELKEDNYNINIDGTEYSIPVEQIISFMQLPNDQFDNLCSNVEIQEINGVKRENFIYAAFNFFRENEILEEYLLPDIIVNHYNGIKSLQKIDLQAINKHLETTDTLYQNVQIDNDLENKIFCGLPKDSTLLEKAIYIYIKMCKLLTYDEEYYAVNQKGYAAIKHKDTEHVSAVTLENNRVVCYEFNLIYTKLLDKIGIHFSSNYKSLFDEDYGSVHVSLDFRAGKFLVTADSVTSILLGDIAQAKLNQPLIGIKCINRNLQTQQEFKESLSRMYQLIASQEKKLTKSSQVEHTQTLDELLDEYSKSTDNIQEISLNERLAILIDKVNSTEMVGIDSLSYIIQLEKILFTPEQIGKNIAFTIVRNNIPIDDSKIAMASAIFTLNEQGFQEKPNQNIYYYFNPNSKLISITKEELQNRFNDKVFEYILEKDPRIPGINENGELKK

pLDDT: mean 87.98, std 11.79, range [26.91, 98.25]

Radius of gyration: 34.08 Å; chains: 1; bounding box: 83×67×93 Å